Protein AF-A0AA36IIL8-F1 (afdb_monomer)

Organism: NCBI:txid2562239

Sequence (372 aa):
MAWPFIFVLTSVSAHQASLPVPPLGYEPLCDAYIVHETCRLLNGGVKHEDGDRWTSATGLTAILSASPENINTLWQELRLDEIESGDQIPCMDLCLKLVEYLQGHGTCPPGSDISCYNVGVETFCDLDLRPAAMKKLMQHDGDSQSVPLRHSHGSHDLLGSPPPSPPPFGSYDSPALKAEPSGISYELWEAVERTANLFRIYPAPPREEEEEEEENESEEIKLHQSSSDRMDRPAGMMARGDLLQAGSCPDFAALSEADEDGDCVCPEHTTCHDGPTVGCPTKSGRASKIMFDKDCETCTCETPQLEEPASKESSLECPSSAAIRRPDPDGDCFCGRKLCMQGEEQGCTSRLSKDFKHFPASCSDCRCVDAT

Foldseek 3Di:
DDDDPPPPPPPPPPPPPPQQAADPPFAAQLHVVLLLCLLCVLVVVDADPVGSFKHFLVSLCVVQLAASVLSVVLCVVLVVVVDPPPRIDGSSSVRVSLVVVCVVFFFWASHFQWAWEDDPPDIDGHHRRPPVSVVVVVPPPPPPPPPPPPPPPPDDPPPDDDPPDDPPDDDPPDPPPPPVPRGDHDDSVVSSQVSNVSSRIHTYGHDPPPPPPVPPPVVVPPPDPDDDDDDDDDDDDDDDDPPPPFDAAPPQFPDRTADPLQKTFGDPQWFKDQVPRTFEQDSVRDTDRTIYHRPRPRIDTGNPPPVVVVCPVPQLFAPPQFPHRHADPVQKTFQVQFFKDQAPDTFEDDPDDGDGTIDHSPRPRIGTDHDD

Nearest PDB structures (foldseek):
  5nfv-assembly1_A  TM=4.102E-01  e=6.843E+00  Francisella tularensis subsp. novicida U112

Solvent-accessible surface area (backbone atoms only — not comparable to full-atom values): 22695 Å² total; per-residue (Å²): 138,86,80,82,83,78,80,80,81,75,79,75,77,77,70,80,72,73,73,65,79,36,64,94,92,43,52,49,70,68,34,70,66,51,34,41,54,36,16,26,51,49,60,74,65,55,89,49,94,93,47,45,53,42,42,33,62,67,39,51,21,62,75,67,44,31,20,68,68,46,45,51,51,51,36,56,75,55,51,54,79,77,49,96,52,77,74,39,44,46,32,61,58,54,43,52,35,47,53,55,50,33,61,75,59,31,43,60,37,54,16,30,36,22,31,24,44,72,61,87,96,44,76,49,63,78,46,62,58,42,72,77,47,43,53,53,67,73,59,72,64,87,76,65,73,80,73,82,77,78,73,83,72,78,84,74,89,84,81,87,73,78,82,76,74,81,75,75,94,68,90,75,86,65,90,65,80,79,70,67,79,76,37,48,80,58,56,71,67,57,49,51,48,59,56,34,44,60,54,38,35,34,53,21,75,50,75,78,70,75,72,74,75,78,84,63,65,82,74,70,78,78,80,77,94,75,91,85,84,88,82,90,78,85,91,77,90,83,80,92,68,87,77,73,72,69,46,63,24,59,93,72,36,62,45,65,56,21,45,98,76,37,31,24,42,40,38,88,83,34,36,23,21,39,72,93,41,86,22,16,52,27,69,89,69,46,74,31,49,45,38,25,20,51,86,50,87,62,54,43,61,41,62,68,75,72,68,65,71,77,73,77,63,71,84,56,53,21,56,91,55,31,69,38,50,62,37,49,99,90,41,32,22,40,17,70,92,25,34,22,25,34,80,92,42,82,24,17,81,41,103,87,47,70,30,50,40,45,30,45,31,87,47,86,63,51,44,33,39,76,80,125

Structure (mmCIF, N/CA/C/O backbone):
data_AF-A0AA36IIL8-F1
#
_entry.id   AF-A0AA36IIL8-F1
#
loop_
_atom_site.group_PDB
_atom_site.id
_atom_site.type_symbol
_atom_site.label_atom_id
_atom_site.label_alt_id
_atom_site.label_comp_id
_atom_site.label_asym_id
_atom_site.label_entity_id
_atom_sit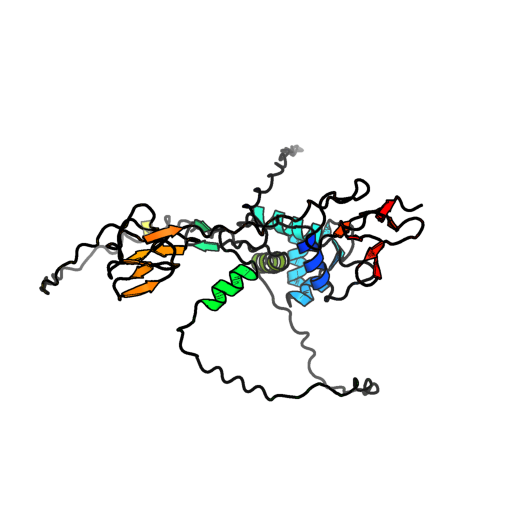e.label_seq_id
_atom_site.pdbx_PDB_ins_code
_atom_site.Cartn_x
_atom_site.Cartn_y
_atom_site.Cartn_z
_atom_site.occupancy
_atom_site.B_iso_or_equiv
_atom_site.auth_seq_id
_atom_site.auth_comp_id
_atom_site.auth_asym_id
_atom_site.auth_atom_id
_atom_site.pdbx_PDB_model_num
ATOM 1 N N . MET A 1 1 ? 29.907 -4.036 51.367 1.00 49.41 1 MET A N 1
ATOM 2 C CA . MET A 1 1 ? 29.010 -5.153 51.009 1.00 49.41 1 MET A CA 1
ATOM 3 C C . MET A 1 1 ? 28.484 -4.853 49.619 1.00 49.41 1 MET A C 1
ATOM 5 O O . MET A 1 1 ? 27.598 -4.023 49.487 1.00 49.41 1 MET A O 1
ATOM 9 N N . ALA A 1 2 ? 29.139 -5.395 48.595 1.00 40.72 2 ALA A N 1
ATOM 10 C CA . ALA A 1 2 ? 28.781 -5.180 47.197 1.00 40.72 2 ALA A CA 1
ATOM 11 C C . ALA A 1 2 ? 27.881 -6.337 46.757 1.00 40.72 2 ALA A C 1
ATOM 13 O O . ALA A 1 2 ? 28.269 -7.496 46.899 1.00 40.72 2 ALA A O 1
ATOM 14 N N . TRP A 1 3 ? 26.673 -6.019 46.302 1.00 41.94 3 TRP A N 1
ATOM 15 C CA . TRP A 1 3 ? 25.749 -6.991 45.727 1.00 41.94 3 TRP A CA 1
ATOM 16 C C . TRP A 1 3 ? 26.095 -7.161 44.243 1.00 41.94 3 TRP A C 1
ATOM 18 O O . TRP A 1 3 ? 26.180 -6.152 43.540 1.00 41.94 3 TRP A O 1
ATOM 28 N N . PRO A 1 4 ? 26.327 -8.387 43.748 1.00 59.03 4 PRO A N 1
ATOM 29 C CA . PRO A 1 4 ? 26.537 -8.603 42.329 1.00 59.03 4 PRO A CA 1
ATOM 30 C C . PRO A 1 4 ? 25.177 -8.529 41.629 1.00 59.03 4 PRO A C 1
ATOM 32 O O . PRO A 1 4 ? 24.311 -9.375 41.843 1.00 59.03 4 PRO A O 1
ATOM 35 N N . PHE A 1 5 ? 24.986 -7.511 40.793 1.00 49.25 5 PHE A N 1
ATOM 36 C CA . PHE A 1 5 ? 23.924 -7.520 39.793 1.00 49.25 5 PHE A CA 1
ATOM 37 C C . PHE A 1 5 ? 24.303 -8.547 38.723 1.00 49.25 5 PHE A C 1
ATOM 39 O O . PHE A 1 5 ? 25.181 -8.313 37.895 1.00 49.25 5 PHE A O 1
ATOM 46 N N . ILE A 1 6 ? 23.674 -9.718 38.785 1.00 52.69 6 ILE A N 1
ATOM 47 C CA . ILE A 1 6 ? 23.733 -10.726 37.730 1.00 52.69 6 ILE A CA 1
ATOM 48 C C . ILE A 1 6 ? 22.762 -10.262 36.642 1.00 52.69 6 ILE A C 1
ATOM 50 O O . ILE A 1 6 ? 21.551 -10.416 36.779 1.00 52.69 6 ILE A O 1
ATOM 54 N N . PHE A 1 7 ? 23.292 -9.662 35.576 1.00 43.59 7 PHE A N 1
ATOM 55 C CA . PHE A 1 7 ? 22.545 -9.467 34.336 1.00 43.59 7 PHE A CA 1
ATOM 56 C C . PHE A 1 7 ? 22.329 -10.841 33.696 1.00 43.59 7 PHE A C 1
ATOM 58 O O . PHE A 1 7 ? 23.256 -11.442 33.151 1.00 43.59 7 PHE A O 1
ATOM 65 N N . VAL A 1 8 ? 21.107 -11.361 33.794 1.00 44.56 8 VAL A N 1
ATOM 66 C CA . VAL A 1 8 ? 20.680 -12.525 33.018 1.00 44.56 8 VAL A CA 1
ATOM 67 C C . VAL A 1 8 ? 20.395 -12.026 31.605 1.00 44.56 8 VAL A C 1
ATOM 69 O O . VAL A 1 8 ? 19.330 -11.488 31.329 1.00 44.56 8 VAL A O 1
ATOM 72 N N . LEU A 1 9 ? 21.376 -12.165 30.713 1.00 40.88 9 LEU A N 1
ATOM 73 C CA . LEU A 1 9 ? 21.167 -12.021 29.274 1.00 40.88 9 LEU A CA 1
ATOM 74 C C . LEU A 1 9 ? 20.346 -13.223 28.797 1.00 40.88 9 LEU A C 1
ATOM 76 O O . LEU A 1 9 ? 20.894 -14.248 28.391 1.00 40.88 9 LEU A O 1
ATOM 80 N N . THR A 1 10 ? 19.022 -13.127 28.879 1.00 40.28 10 THR A N 1
ATOM 81 C CA . THR A 1 10 ? 18.140 -13.998 28.105 1.00 40.28 10 THR A CA 1
ATOM 82 C C . THR A 1 10 ? 18.342 -13.648 26.636 1.00 40.28 10 THR A C 1
ATOM 84 O O . THR A 1 10 ? 17.896 -12.601 26.172 1.00 40.28 10 THR A O 1
ATOM 87 N N . SER A 1 11 ? 19.067 -14.499 25.910 1.00 37.75 11 SER A N 1
ATOM 88 C CA . SER A 1 11 ? 19.103 -14.467 24.450 1.00 37.75 11 SER A CA 1
ATOM 89 C C . SER A 1 11 ? 17.674 -14.690 23.960 1.00 37.75 11 SER A C 1
ATOM 91 O O . SER A 1 11 ? 17.181 -15.817 23.949 1.00 37.75 11 SER A O 1
ATOM 93 N N . VAL A 1 12 ? 16.983 -13.601 23.621 1.00 39.94 12 VAL A N 1
ATOM 94 C CA . VAL A 1 12 ? 15.754 -13.668 22.836 1.00 39.94 12 VAL A CA 1
ATOM 95 C C . VAL A 1 12 ? 16.209 -14.141 21.464 1.00 39.94 12 VAL A C 1
ATOM 97 O O . VAL A 1 12 ? 16.840 -13.395 20.716 1.00 39.94 12 VAL A O 1
ATOM 100 N N . SER A 1 13 ? 15.999 -15.426 21.181 1.00 37.22 13 SER A N 1
ATOM 101 C CA . SER A 1 13 ? 16.102 -15.942 19.823 1.00 37.22 13 SER A CA 1
ATOM 102 C C . SER A 1 13 ? 15.106 -15.133 19.006 1.00 37.22 13 SER A C 1
ATOM 104 O O . SER A 1 13 ? 13.899 -15.306 19.174 1.00 37.22 13 SER A O 1
ATOM 106 N N . ALA A 1 14 ? 15.605 -14.208 18.186 1.00 43.50 14 ALA A N 1
ATOM 107 C CA . ALA A 1 14 ? 14.809 -13.559 17.164 1.00 43.50 14 ALA A CA 1
ATOM 108 C C . ALA A 1 14 ? 14.338 -14.673 16.231 1.00 43.50 14 ALA A C 1
ATOM 110 O O . ALA A 1 14 ? 15.058 -15.111 15.332 1.00 43.50 14 ALA A O 1
ATOM 111 N N . HIS A 1 15 ? 13.150 -15.208 16.508 1.00 36.25 15 HIS A N 1
ATOM 112 C CA . HIS A 1 15 ? 12.401 -15.931 15.509 1.00 36.25 15 HIS A CA 1
ATOM 113 C C . HIS A 1 15 ? 12.240 -14.935 14.367 1.00 36.25 15 HIS A C 1
ATOM 115 O O . HIS A 1 15 ? 11.484 -13.977 14.488 1.00 36.25 15 HIS A O 1
ATOM 121 N N . GLN A 1 16 ? 13.008 -15.122 13.289 1.00 43.03 16 GLN A N 1
ATOM 122 C CA . GLN A 1 16 ? 12.629 -14.602 11.985 1.00 43.03 16 GLN A CA 1
ATOM 123 C C . GLN A 1 16 ? 11.254 -15.201 11.716 1.00 43.03 16 GLN A C 1
ATOM 125 O O . GLN A 1 16 ? 11.144 -16.335 11.248 1.00 43.03 16 GLN A O 1
ATOM 130 N N . ALA A 1 17 ? 10.212 -14.485 12.135 1.00 47.78 17 ALA A N 1
ATOM 131 C CA . ALA A 1 17 ? 8.855 -14.768 11.747 1.00 47.78 17 ALA A CA 1
ATOM 132 C C . ALA A 1 17 ? 8.872 -14.649 10.227 1.00 47.78 17 ALA A C 1
ATOM 134 O O . ALA A 1 17 ? 9.045 -13.563 9.674 1.00 47.78 17 ALA A O 1
ATOM 135 N N . SER A 1 18 ? 8.838 -15.793 9.545 1.00 49.44 18 SER A N 1
ATOM 136 C CA . SER A 1 18 ? 8.653 -15.809 8.104 1.00 49.44 18 SER A CA 1
ATOM 137 C C . SER A 1 18 ? 7.349 -15.072 7.845 1.00 49.44 18 SER A C 1
ATOM 139 O O . SER A 1 18 ? 6.309 -15.511 8.345 1.00 49.44 18 SER A O 1
ATOM 141 N N . LEU A 1 19 ? 7.422 -13.949 7.129 1.00 59.34 19 LEU A N 1
ATOM 142 C CA . LEU A 1 19 ? 6.239 -13.188 6.749 1.00 59.34 19 LEU A CA 1
ATOM 143 C C . LEU A 1 19 ? 5.213 -14.150 6.129 1.00 59.34 19 LEU A C 1
ATOM 145 O O . LEU A 1 19 ? 5.619 -15.043 5.371 1.00 59.34 19 LEU A O 1
ATOM 149 N N . PRO A 1 20 ? 3.918 -14.023 6.472 1.00 62.22 20 PRO A N 1
ATOM 150 C CA . PRO A 1 20 ? 2.884 -14.828 5.843 1.00 62.22 20 PRO A CA 1
ATOM 151 C C . PRO A 1 20 ? 3.018 -14.686 4.326 1.00 62.22 20 PRO A C 1
ATOM 153 O O . PRO A 1 20 ? 3.192 -13.584 3.808 1.00 62.22 20 PRO A O 1
ATOM 156 N N . VAL A 1 21 ? 3.014 -15.816 3.616 1.00 61.31 21 VAL A N 1
ATOM 157 C CA . VAL A 1 21 ? 3.030 -15.796 2.152 1.00 61.31 21 VAL A CA 1
ATOM 158 C C . VAL A 1 21 ? 1.760 -15.064 1.713 1.00 61.31 21 VAL A C 1
ATOM 160 O O . VAL A 1 21 ? 0.678 -15.476 2.144 1.00 61.31 21 VAL A O 1
ATOM 163 N N . PRO A 1 22 ? 1.864 -13.996 0.903 1.00 66.12 22 PRO A N 1
ATOM 164 C CA . PRO A 1 22 ? 0.694 -13.239 0.493 1.00 66.12 22 PRO A CA 1
ATOM 165 C C . PRO A 1 22 ? -0.287 -14.157 -0.250 1.00 66.12 22 PRO A C 1
ATOM 167 O O . PRO A 1 22 ? 0.148 -15.069 -0.969 1.00 66.12 22 PRO A O 1
ATOM 170 N N . PRO A 1 23 ? -1.608 -13.950 -0.094 1.00 70.75 23 PRO A N 1
ATOM 171 C CA . PRO A 1 23 ? -2.590 -14.646 -0.912 1.00 70.75 23 PRO A CA 1
ATOM 172 C C . PRO A 1 23 ? -2.269 -14.446 -2.400 1.00 70.75 23 PRO A C 1
ATOM 174 O O . PRO A 1 23 ? -1.760 -13.401 -2.812 1.00 70.75 23 PRO A O 1
ATOM 177 N N . LEU A 1 24 ? -2.520 -15.480 -3.209 1.00 68.81 24 LEU A N 1
ATOM 178 C CA . LEU A 1 24 ? -2.203 -15.478 -4.640 1.00 68.81 24 LEU A CA 1
ATOM 179 C C . LEU A 1 24 ? -2.769 -14.218 -5.316 1.00 68.81 24 LEU A C 1
ATOM 181 O O . LEU A 1 24 ? -3.980 -14.017 -5.339 1.00 68.81 24 LEU A O 1
ATOM 185 N N . GLY A 1 25 ? -1.884 -13.395 -5.886 1.00 84.69 25 GLY A N 1
ATOM 186 C CA . GLY A 1 25 ? -2.253 -12.193 -6.643 1.00 84.69 25 GLY A CA 1
ATOM 187 C C . GLY A 1 25 ? -1.970 -10.850 -5.965 1.00 84.69 25 GLY A C 1
ATOM 188 O O . GLY A 1 25 ? -2.358 -9.833 -6.539 1.00 84.69 25 GLY A O 1
ATOM 189 N N . TYR A 1 26 ? -1.304 -10.837 -4.806 1.00 90.38 26 TYR A N 1
ATOM 190 C CA . TYR A 1 26 ? -0.815 -9.616 -4.157 1.00 90.38 26 TYR A CA 1
ATOM 191 C C . TYR A 1 26 ? 0.708 -9.614 -4.033 1.00 90.38 26 TYR A C 1
ATOM 193 O O . TYR A 1 26 ? 1.335 -10.655 -3.808 1.00 90.38 26 TYR A O 1
ATOM 201 N N . GLU A 1 27 ? 1.301 -8.434 -4.171 1.00 93.94 27 GLU A N 1
ATOM 202 C CA . GLU A 1 27 ? 2.718 -8.207 -3.935 1.00 93.94 27 GLU A CA 1
ATOM 203 C C . GLU A 1 27 ? 3.047 -8.368 -2.439 1.00 93.94 27 GLU A C 1
ATOM 205 O O . GLU A 1 27 ? 2.238 -8.008 -1.574 1.00 93.94 27 GLU A O 1
ATOM 210 N N . PRO A 1 28 ? 4.234 -8.897 -2.086 1.00 95.56 28 PRO A N 1
ATOM 211 C CA . PRO A 1 28 ? 4.653 -8.952 -0.691 1.00 95.56 28 PRO A CA 1
ATOM 212 C C . PRO A 1 28 ? 4.747 -7.542 -0.091 1.00 95.56 28 PRO A C 1
ATOM 214 O O . PRO A 1 28 ? 4.909 -6.545 -0.801 1.00 95.56 28 PRO A O 1
ATOM 217 N N . LEU A 1 29 ? 4.670 -7.450 1.238 1.00 96.56 29 LEU A N 1
ATOM 218 C CA . LEU A 1 29 ? 4.974 -6.200 1.934 1.00 96.56 29 LEU A CA 1
ATOM 219 C C . LEU A 1 29 ? 6.398 -5.751 1.594 1.00 96.56 29 LEU A C 1
ATOM 221 O O . LEU A 1 29 ? 7.318 -6.571 1.547 1.00 96.56 29 LEU A O 1
ATOM 225 N N . CYS A 1 30 ? 6.572 -4.447 1.381 1.00 96.88 30 CYS A N 1
ATOM 226 C CA . CYS A 1 30 ? 7.842 -3.863 0.947 1.00 96.88 30 CYS A CA 1
ATOM 227 C C . CYS A 1 30 ? 8.381 -4.453 -0.365 1.00 96.88 30 CYS A C 1
ATOM 229 O O . CYS A 1 30 ? 9.596 -4.570 -0.544 1.00 96.88 30 CYS A O 1
ATOM 231 N N . ASP A 1 31 ? 7.491 -4.808 -1.297 1.00 95.62 31 ASP A N 1
ATOM 232 C CA . ASP A 1 31 ? 7.891 -5.145 -2.659 1.00 95.62 31 ASP A CA 1
ATOM 233 C C . ASP A 1 31 ? 8.783 -4.043 -3.260 1.00 95.62 31 ASP A C 1
ATOM 235 O O . ASP A 1 31 ? 8.535 -2.843 -3.104 1.00 95.62 31 ASP A O 1
ATOM 239 N N . ALA A 1 32 ? 9.856 -4.454 -3.940 1.00 91.50 32 ALA A N 1
ATOM 240 C CA . ALA A 1 32 ? 10.887 -3.540 -4.416 1.00 91.50 32 ALA A CA 1
ATOM 241 C C . ALA A 1 32 ? 10.352 -2.502 -5.414 1.00 91.50 32 ALA A C 1
ATOM 243 O O . ALA A 1 32 ? 10.856 -1.377 -5.436 1.00 91.50 32 ALA A O 1
ATOM 244 N N . TYR A 1 33 ? 9.346 -2.861 -6.218 1.00 90.50 33 TYR A N 1
ATOM 245 C CA . TYR A 1 33 ? 8.714 -1.937 -7.153 1.00 90.50 33 TYR A CA 1
ATOM 246 C C . TYR A 1 33 ? 7.907 -0.875 -6.400 1.00 90.50 33 TYR A C 1
ATOM 248 O O . TYR A 1 33 ? 8.117 0.317 -6.626 1.00 90.50 33 TYR A O 1
ATOM 256 N N . ILE A 1 34 ? 7.062 -1.294 -5.449 1.00 95.50 34 ILE A N 1
ATOM 257 C CA . ILE A 1 34 ? 6.246 -0.381 -4.631 1.00 95.50 34 ILE A CA 1
ATOM 258 C C . ILE A 1 34 ? 7.149 0.571 -3.846 1.00 95.50 34 ILE A C 1
ATOM 260 O O . ILE A 1 34 ? 6.981 1.784 -3.921 1.00 95.50 34 ILE A O 1
ATOM 264 N N . VAL A 1 35 ? 8.170 0.045 -3.164 1.00 95.75 35 VAL A N 1
ATOM 265 C CA . VAL A 1 35 ? 9.134 0.860 -2.411 1.00 95.75 35 VAL A CA 1
ATOM 266 C C . VAL A 1 35 ? 9.833 1.872 -3.316 1.00 95.75 35 VAL A C 1
ATOM 268 O O . VAL A 1 35 ? 10.000 3.024 -2.920 1.00 95.75 35 VAL A O 1
ATOM 271 N N . HIS A 1 36 ? 10.245 1.475 -4.523 1.00 92.00 36 HIS A N 1
ATOM 272 C CA . HIS A 1 36 ? 10.894 2.387 -5.463 1.00 92.00 36 HIS A CA 1
ATOM 273 C C . HIS A 1 36 ? 9.949 3.502 -5.933 1.00 92.00 36 HIS A C 1
ATOM 275 O O . HIS A 1 36 ? 10.340 4.672 -5.950 1.00 92.00 36 HIS A O 1
ATOM 281 N N . GLU A 1 37 ? 8.703 3.161 -6.267 1.00 92.38 37 GLU A N 1
ATOM 282 C CA . GLU A 1 37 ? 7.679 4.129 -6.656 1.00 92.38 37 GLU A CA 1
ATOM 283 C C . GLU A 1 37 ? 7.381 5.121 -5.525 1.00 92.38 37 GLU A C 1
ATOM 285 O O . GLU A 1 37 ? 7.436 6.336 -5.742 1.00 92.38 37 GLU A O 1
ATOM 290 N N . THR A 1 38 ? 7.151 4.620 -4.309 1.00 95.06 38 THR A N 1
ATOM 291 C CA . THR A 1 38 ? 6.945 5.440 -3.111 1.00 95.06 38 THR A CA 1
ATOM 292 C C . THR A 1 38 ? 8.139 6.350 -2.865 1.00 95.06 38 THR A C 1
ATOM 294 O O . THR A 1 38 ? 7.971 7.540 -2.617 1.00 95.06 38 THR A O 1
ATOM 297 N N . CYS A 1 39 ? 9.361 5.839 -2.997 1.00 94.69 39 CYS A N 1
ATOM 298 C CA . CYS A 1 39 ? 10.563 6.637 -2.791 1.00 94.69 39 CYS A CA 1
ATOM 299 C C . CYS A 1 39 ? 10.687 7.780 -3.806 1.00 94.69 39 CYS A C 1
ATOM 301 O O . CYS A 1 39 ? 11.044 8.903 -3.452 1.00 94.69 39 CYS A O 1
ATOM 303 N N . ARG A 1 40 ? 10.322 7.538 -5.069 1.00 91.31 40 ARG A N 1
ATOM 304 C CA . ARG A 1 40 ? 10.246 8.596 -6.083 1.00 91.31 40 ARG A CA 1
ATOM 305 C C . ARG A 1 40 ? 9.223 9.668 -5.700 1.00 91.31 40 ARG A C 1
ATOM 307 O O . ARG A 1 40 ? 9.503 10.853 -5.865 1.00 91.31 40 ARG A O 1
ATOM 314 N N . LEU A 1 41 ? 8.063 9.277 -5.165 1.00 91.25 41 LEU A N 1
ATOM 315 C CA . LEU A 1 41 ? 7.056 10.222 -4.664 1.00 91.25 41 LEU A CA 1
ATOM 316 C C . LEU A 1 41 ? 7.584 11.029 -3.470 1.00 91.25 41 LEU A C 1
ATOM 318 O O . LEU A 1 41 ? 7.448 12.252 -3.465 1.00 91.25 41 LEU A O 1
ATOM 322 N N . LEU A 1 42 ? 8.259 10.365 -2.523 1.00 92.38 42 LEU A N 1
ATOM 323 C CA . LEU A 1 42 ? 8.875 10.993 -1.349 1.00 92.38 42 LEU A CA 1
ATOM 324 C C . LEU A 1 42 ? 9.887 12.089 -1.711 1.00 92.38 42 LEU A C 1
ATOM 326 O O . LEU A 1 42 ? 10.001 13.087 -1.003 1.00 92.38 42 LEU A O 1
ATOM 330 N N . ASN A 1 43 ? 10.557 11.945 -2.855 1.00 90.25 43 ASN A N 1
ATOM 331 C CA . ASN A 1 43 ? 11.549 12.893 -3.363 1.00 90.25 43 ASN A CA 1
ATOM 332 C C . ASN A 1 43 ? 10.986 13.912 -4.374 1.00 90.25 43 ASN A C 1
ATOM 334 O O . ASN A 1 43 ? 11.736 14.509 -5.153 1.00 90.25 43 ASN A O 1
ATOM 338 N N . GLY A 1 44 ? 9.667 14.128 -4.374 1.00 86.19 44 GLY A N 1
ATOM 339 C CA . GLY A 1 44 ? 9.008 15.148 -5.196 1.00 86.19 44 GLY A CA 1
ATOM 340 C C . GLY A 1 44 ? 8.697 14.716 -6.631 1.00 86.19 44 GLY A C 1
ATOM 341 O O . GLY A 1 44 ? 8.430 15.564 -7.480 1.00 86.19 44 GLY A O 1
ATOM 342 N N . GLY A 1 45 ? 8.735 13.414 -6.927 1.00 82.19 45 GLY A N 1
ATOM 343 C CA . GLY A 1 45 ? 8.309 12.843 -8.209 1.00 82.19 45 GLY A CA 1
ATOM 344 C C . GLY A 1 45 ? 9.268 13.069 -9.383 1.00 82.19 45 GLY A C 1
ATOM 345 O O . GLY A 1 45 ? 9.017 12.563 -10.478 1.00 82.19 45 GLY A O 1
ATOM 346 N N . VAL A 1 46 ? 10.364 13.804 -9.180 1.00 75.94 46 VAL A N 1
ATOM 347 C CA . VAL A 1 46 ? 11.412 14.020 -10.183 1.00 75.94 46 VAL A CA 1
ATOM 348 C C . VAL A 1 46 ? 12.520 13.007 -9.945 1.00 75.94 46 VAL A C 1
ATOM 350 O O . VAL A 1 46 ? 12.985 12.862 -8.823 1.00 75.94 46 VAL A O 1
ATOM 353 N N . LYS A 1 47 ? 12.947 12.322 -11.007 1.00 73.88 47 LYS A N 1
ATOM 354 C CA . LYS A 1 47 ? 14.056 11.371 -10.941 1.00 73.88 47 LYS A CA 1
ATOM 355 C C . LYS A 1 47 ? 15.359 12.117 -10.657 1.00 73.88 47 LYS A C 1
ATOM 357 O O . LYS A 1 47 ? 15.794 12.904 -11.500 1.00 73.88 47 LYS A O 1
ATOM 362 N N . HIS A 1 48 ? 15.984 11.858 -9.512 1.00 74.06 48 HIS A N 1
ATOM 363 C CA . HIS A 1 48 ? 17.272 12.463 -9.154 1.00 74.06 48 HIS A CA 1
ATOM 364 C C . HIS A 1 48 ? 18.449 11.613 -9.650 1.00 74.06 48 HIS A C 1
ATOM 366 O O . HIS A 1 48 ? 18.387 10.381 -9.633 1.00 74.06 48 HIS A O 1
ATOM 372 N N . GLU A 1 49 ? 19.542 12.257 -10.079 1.00 70.69 49 GLU A N 1
ATOM 373 C CA . GLU A 1 49 ? 20.765 11.558 -10.522 1.00 70.69 49 GLU A CA 1
ATOM 374 C C . GLU A 1 49 ? 21.410 10.749 -9.384 1.00 70.69 49 GLU A C 1
ATOM 376 O O . GLU A 1 49 ? 21.886 9.635 -9.612 1.00 70.69 49 GLU A O 1
ATOM 381 N N . ASP A 1 50 ? 21.329 11.259 -8.151 1.00 64.50 50 ASP A N 1
ATOM 382 C CA . ASP A 1 50 ? 21.847 10.604 -6.941 1.00 64.50 50 ASP A CA 1
ATOM 383 C C . ASP A 1 50 ? 20.925 9.476 -6.422 1.00 64.50 50 ASP A C 1
ATOM 385 O O . ASP A 1 50 ? 21.310 8.665 -5.571 1.00 64.50 50 ASP A O 1
ATOM 389 N N . GLY A 1 51 ? 19.742 9.342 -7.031 1.00 63.66 51 GLY A N 1
ATOM 390 C CA . GLY A 1 51 ? 18.861 8.185 -6.940 1.00 63.66 51 GLY A CA 1
ATOM 391 C C . GLY A 1 51 ? 17.672 8.341 -5.994 1.00 63.66 51 GLY A C 1
ATOM 392 O O . GLY A 1 51 ? 17.816 8.677 -4.823 1.00 63.66 51 GLY A O 1
ATOM 393 N N . ASP A 1 52 ? 16.501 7.934 -6.484 1.00 82.31 52 ASP A N 1
ATOM 394 C CA . ASP A 1 52 ? 15.226 7.850 -5.753 1.00 82.31 52 ASP A CA 1
ATOM 395 C C . ASP A 1 52 ? 15.183 6.613 -4.833 1.00 82.31 52 ASP A C 1
ATOM 397 O O . ASP A 1 52 ? 14.261 5.799 -4.881 1.00 82.31 52 ASP A O 1
ATOM 401 N N . ARG A 1 53 ? 16.260 6.380 -4.077 1.00 88.81 53 ARG A N 1
ATOM 402 C CA . ARG A 1 53 ? 16.414 5.211 -3.190 1.00 88.81 53 ARG A CA 1
ATOM 403 C C . ARG A 1 53 ? 16.410 5.573 -1.715 1.00 88.81 53 ARG A C 1
ATOM 405 O O . ARG A 1 53 ? 16.347 4.670 -0.885 1.00 88.81 53 ARG A O 1
ATOM 412 N N . TRP A 1 54 ? 16.461 6.862 -1.409 1.00 93.12 54 TRP A N 1
ATOM 413 C CA . TRP A 1 54 ? 16.568 7.397 -0.061 1.00 93.12 54 TRP A CA 1
ATOM 414 C C . TRP A 1 54 ? 15.423 8.364 0.199 1.00 93.12 54 TRP A C 1
ATOM 416 O O . TRP A 1 54 ? 14.904 8.966 -0.732 1.00 93.12 54 TRP A O 1
ATOM 426 N N . THR A 1 55 ? 15.051 8.542 1.453 1.00 94.44 55 THR A N 1
ATOM 427 C CA . THR A 1 55 ? 14.152 9.607 1.897 1.00 94.44 55 THR A CA 1
ATOM 428 C C . THR A 1 55 ? 14.744 10.278 3.127 1.00 94.44 55 THR A C 1
ATOM 430 O O . THR A 1 55 ? 15.695 9.767 3.715 1.00 94.44 55 THR A O 1
ATOM 433 N N . SER A 1 56 ? 14.208 11.429 3.511 1.00 93.81 56 SER A N 1
ATOM 434 C CA . SER A 1 56 ? 14.612 12.154 4.712 1.00 93.81 56 SER A CA 1
ATOM 435 C C . SER A 1 56 ? 13.411 12.457 5.595 1.00 93.81 56 SER A C 1
ATOM 437 O O . SER A 1 56 ? 12.267 12.501 5.128 1.00 93.81 56 SER A O 1
ATOM 439 N N . ALA A 1 57 ? 13.679 12.747 6.869 1.00 93.62 57 ALA A N 1
ATOM 440 C CA . ALA A 1 57 ? 12.658 13.236 7.792 1.00 93.62 57 ALA A CA 1
ATOM 441 C C . ALA A 1 57 ? 11.947 14.482 7.227 1.00 93.62 57 ALA A C 1
ATOM 443 O O . ALA A 1 57 ? 10.726 14.604 7.312 1.00 93.62 57 ALA A O 1
ATOM 444 N N . THR A 1 58 ? 12.681 15.380 6.559 1.00 91.94 58 THR A N 1
ATOM 445 C CA . THR A 1 58 ? 12.105 16.559 5.892 1.00 91.94 58 THR A CA 1
ATOM 446 C C . THR A 1 58 ? 11.152 16.183 4.754 1.00 91.94 58 THR A C 1
ATOM 448 O O . THR A 1 58 ? 10.087 16.787 4.640 1.00 91.94 58 THR A O 1
ATOM 451 N N . GLY A 1 59 ? 11.498 15.181 3.937 1.00 92.19 59 GLY A N 1
ATOM 452 C CA . GLY A 1 59 ? 10.632 14.691 2.859 1.00 92.19 59 GLY A CA 1
ATOM 453 C C . GLY A 1 59 ? 9.296 14.159 3.382 1.00 92.19 59 GLY A C 1
ATOM 454 O O . GLY A 1 59 ? 8.235 14.527 2.877 1.00 92.19 59 GLY A O 1
ATOM 455 N N . LEU A 1 60 ? 9.330 13.373 4.462 1.00 94.56 60 LEU A N 1
ATOM 456 C CA . LEU A 1 60 ? 8.110 12.880 5.108 1.00 94.56 60 LEU A CA 1
ATOM 457 C C . LEU A 1 60 ? 7.320 13.971 5.818 1.00 94.56 60 LEU A C 1
ATOM 459 O O . LEU A 1 60 ? 6.098 13.993 5.705 1.00 94.56 60 LEU A O 1
ATOM 463 N N . THR A 1 61 ? 8.002 14.908 6.481 1.00 94.25 61 THR A N 1
ATOM 464 C CA . THR A 1 61 ? 7.360 16.085 7.090 1.00 94.25 61 THR A CA 1
ATOM 465 C C . THR A 1 61 ? 6.527 16.823 6.043 1.00 94.25 61 THR A C 1
ATOM 467 O O . THR A 1 61 ? 5.362 17.133 6.283 1.00 94.25 61 THR A O 1
ATOM 470 N N . ALA A 1 62 ? 7.096 17.049 4.854 1.00 93.38 62 ALA A N 1
ATOM 471 C CA . ALA A 1 62 ? 6.418 17.738 3.764 1.00 93.38 62 ALA A CA 1
ATOM 472 C C . ALA A 1 62 ? 5.204 16.956 3.237 1.00 93.38 62 ALA A C 1
ATOM 474 O O . ALA A 1 62 ? 4.128 17.532 3.084 1.00 93.38 62 ALA A O 1
ATOM 475 N N . ILE A 1 63 ? 5.345 15.650 2.990 1.00 94.44 63 ILE A N 1
ATOM 476 C CA . ILE A 1 63 ? 4.264 14.825 2.424 1.00 94.44 63 ILE A CA 1
ATOM 477 C C . ILE A 1 63 ? 3.120 14.598 3.403 1.00 94.44 63 ILE A C 1
ATOM 479 O O . ILE A 1 63 ? 1.957 14.662 3.011 1.00 94.44 63 ILE A O 1
ATOM 483 N N . LEU A 1 64 ? 3.433 14.385 4.678 1.00 95.81 64 LEU A N 1
ATOM 484 C CA . LEU A 1 64 ? 2.425 14.203 5.716 1.00 95.81 64 LEU A CA 1
ATOM 485 C C . LEU A 1 64 ? 1.888 15.538 6.244 1.00 95.81 64 LEU A C 1
ATOM 487 O O . LEU A 1 64 ? 0.948 15.541 7.035 1.00 95.81 64 LEU A O 1
ATOM 491 N N . SER A 1 65 ? 2.468 16.673 5.831 1.00 95.75 65 SER A N 1
ATOM 492 C CA . SER A 1 65 ? 2.221 17.988 6.442 1.00 95.75 65 SER A CA 1
ATOM 493 C C . SER A 1 65 ? 2.357 17.951 7.972 1.00 95.75 65 SER A C 1
ATOM 495 O O . SER A 1 65 ? 1.639 18.652 8.684 1.00 95.75 65 SER A O 1
ATOM 497 N N . ALA A 1 66 ? 3.244 17.088 8.473 1.00 95.81 66 ALA A N 1
ATOM 498 C CA . ALA A 1 66 ? 3.438 16.828 9.892 1.00 95.81 66 ALA A CA 1
ATOM 499 C C . ALA A 1 66 ? 4.301 17.916 10.541 1.00 95.81 66 ALA A C 1
ATOM 501 O O . ALA A 1 66 ? 5.041 18.627 9.858 1.00 95.81 66 ALA A O 1
ATOM 502 N N . SER A 1 67 ? 4.242 18.048 11.865 1.00 95.88 67 SER A N 1
ATOM 503 C CA . SER A 1 67 ? 5.253 18.826 12.583 1.00 95.88 67 SER A CA 1
ATOM 504 C C . SER A 1 67 ? 6.610 18.095 12.578 1.00 95.88 67 SER A C 1
ATOM 506 O O . SER A 1 67 ? 6.644 16.860 12.635 1.00 95.88 67 SER A O 1
ATOM 508 N N . PRO A 1 68 ? 7.747 18.817 12.532 1.00 95.12 68 PRO A N 1
ATOM 509 C CA . PRO A 1 68 ? 9.069 18.197 12.636 1.00 95.12 68 PRO A CA 1
ATOM 510 C C . PRO A 1 68 ? 9.239 17.367 13.913 1.00 95.12 68 PRO A C 1
ATOM 512 O O . PRO A 1 68 ? 9.901 16.333 13.898 1.00 95.12 68 PRO A O 1
ATOM 515 N N . GLU A 1 69 ? 8.621 17.794 15.017 1.00 95.31 69 GLU A N 1
ATOM 516 C CA . GLU A 1 69 ? 8.636 17.066 16.285 1.00 95.31 69 GLU A CA 1
ATOM 517 C C . GLU A 1 69 ? 7.977 15.691 16.144 1.00 95.31 69 GLU A C 1
ATOM 519 O O . GLU A 1 69 ? 8.542 14.702 16.604 1.00 95.31 69 GLU A O 1
ATOM 524 N N . ASN A 1 70 ? 6.832 15.613 15.460 1.00 95.88 70 ASN A N 1
ATOM 525 C CA . ASN A 1 70 ? 6.120 14.356 15.262 1.00 95.88 70 ASN A CA 1
ATOM 526 C C . ASN A 1 70 ? 6.911 13.371 14.384 1.00 95.88 70 ASN A C 1
ATOM 528 O O . ASN A 1 70 ? 7.018 12.196 14.732 1.00 95.88 70 ASN A O 1
ATOM 532 N N . ILE A 1 71 ? 7.544 13.849 13.306 1.00 96.12 71 ILE A N 1
ATOM 533 C CA . ILE A 1 71 ? 8.407 12.997 12.470 1.00 96.12 71 ILE A CA 1
ATOM 534 C C . ILE A 1 71 ? 9.666 12.559 13.219 1.00 96.12 71 ILE A C 1
ATOM 536 O O . ILE A 1 71 ? 10.092 11.419 13.059 1.00 96.12 71 ILE A O 1
ATOM 540 N N . ASN A 1 72 ? 10.241 13.407 14.075 1.00 94.88 72 ASN A N 1
ATOM 541 C CA . ASN A 1 72 ? 11.375 13.010 14.911 1.00 94.88 72 ASN A CA 1
ATOM 542 C C . ASN A 1 72 ? 10.991 11.911 15.913 1.00 94.88 72 ASN A C 1
ATOM 544 O O . ASN A 1 72 ? 11.766 10.975 16.098 1.00 94.88 72 ASN A O 1
ATOM 548 N N . THR A 1 73 ? 9.804 11.986 16.527 1.00 96.38 73 THR A N 1
ATOM 549 C CA . THR A 1 73 ? 9.291 10.908 17.388 1.00 96.38 73 THR A CA 1
ATOM 550 C C . THR A 1 73 ? 9.109 9.612 16.600 1.00 96.38 73 THR A C 1
ATOM 552 O O . THR A 1 73 ? 9.570 8.567 17.050 1.00 96.38 73 THR A O 1
ATOM 555 N N . LEU A 1 74 ? 8.526 9.678 15.398 1.00 96.56 74 LEU A N 1
ATOM 556 C CA . LEU A 1 74 ? 8.421 8.525 14.499 1.00 96.56 74 LEU A CA 1
ATOM 557 C C . LEU A 1 74 ? 9.803 7.929 14.168 1.00 96.56 74 LEU A C 1
ATOM 559 O O . LEU A 1 74 ? 9.980 6.716 14.224 1.00 96.56 74 LEU A O 1
ATOM 563 N N . TRP A 1 75 ? 10.792 8.773 13.857 1.00 95.38 75 TRP A N 1
ATOM 564 C CA . TRP A 1 75 ? 12.167 8.357 13.541 1.00 95.38 75 TRP A CA 1
ATOM 565 C C . TRP A 1 75 ? 12.816 7.573 14.678 1.00 95.38 75 TRP A C 1
ATOM 567 O O . TRP A 1 75 ? 13.440 6.540 14.438 1.00 95.38 75 TRP A O 1
ATOM 577 N N . GLN A 1 76 ? 12.661 8.077 15.904 1.00 95.88 76 GLN A N 1
ATOM 578 C CA . GLN A 1 76 ? 13.200 7.460 17.113 1.00 95.88 76 GLN A CA 1
ATOM 579 C C . GLN A 1 76 ? 12.513 6.129 17.413 1.00 95.88 76 GLN A C 1
ATOM 581 O O . GLN A 1 76 ? 13.188 5.147 17.709 1.00 95.88 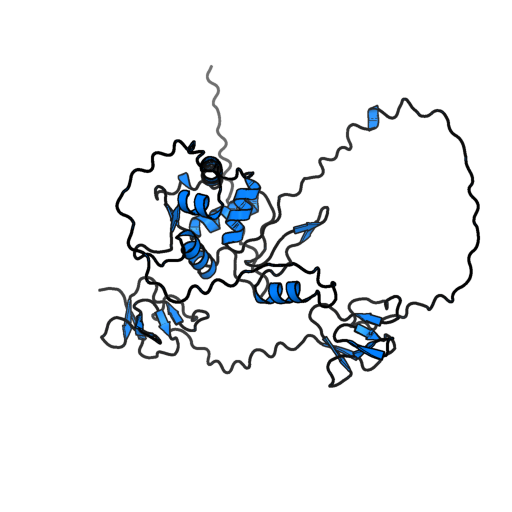76 GLN A O 1
ATOM 586 N N . GLU A 1 77 ? 11.186 6.074 17.291 1.00 97.00 77 GLU A N 1
ATOM 587 C CA . GLU A 1 77 ? 10.436 4.849 17.570 1.00 97.00 77 GLU A CA 1
ATOM 588 C C . GLU A 1 77 ? 10.801 3.725 16.592 1.00 97.00 77 GLU A C 1
ATOM 590 O O . GLU A 1 77 ? 11.025 2.579 16.984 1.00 97.00 77 GLU A O 1
ATOM 595 N N . LEU A 1 78 ? 10.944 4.069 15.311 1.00 96.81 78 LEU A N 1
ATOM 596 C CA . LEU A 1 78 ? 11.376 3.141 14.268 1.00 96.81 78 LEU A CA 1
ATOM 597 C C . LEU A 1 78 ? 12.887 2.839 14.316 1.00 96.81 78 LEU A C 1
ATOM 599 O O . LEU A 1 78 ? 13.362 2.019 13.528 1.00 96.81 78 LEU A O 1
ATOM 603 N N . ARG A 1 79 ? 13.644 3.467 15.229 1.00 96.38 79 ARG A N 1
ATOM 604 C CA . ARG A 1 79 ? 15.108 3.344 15.378 1.00 96.38 79 ARG A CA 1
ATOM 605 C C . ARG A 1 79 ? 15.871 3.623 14.088 1.00 96.38 79 ARG A C 1
ATOM 607 O O . ARG A 1 79 ? 16.800 2.904 13.713 1.00 96.38 79 ARG A O 1
ATOM 614 N N . LEU A 1 80 ? 15.439 4.651 13.366 1.00 93.88 80 LEU A N 1
ATOM 615 C CA . LEU A 1 80 ? 16.064 5.053 12.106 1.00 93.88 80 LEU A CA 1
ATOM 616 C C . LEU A 1 80 ? 17.332 5.883 12.332 1.00 93.88 80 LEU A C 1
ATOM 618 O O . LEU A 1 80 ? 18.149 6.012 11.426 1.00 93.88 80 LEU A O 1
ATOM 622 N N . ASP A 1 81 ? 17.511 6.417 13.538 1.00 89.31 81 ASP A N 1
ATOM 623 C CA . ASP A 1 81 ? 18.702 7.139 13.988 1.00 89.31 81 ASP A CA 1
ATOM 624 C C . ASP A 1 81 ? 19.933 6.234 14.161 1.00 89.31 81 ASP A C 1
ATOM 626 O O . ASP A 1 81 ? 21.065 6.710 14.084 1.00 89.31 81 ASP A O 1
ATOM 630 N N . GLU A 1 82 ? 19.730 4.926 14.341 1.00 90.25 82 GLU A N 1
ATOM 631 C CA . GLU A 1 82 ? 20.813 3.937 14.419 1.00 90.25 82 GLU A CA 1
ATOM 632 C C . GLU A 1 82 ? 21.433 3.619 13.045 1.00 90.25 82 GLU A C 1
ATOM 634 O O . GLU A 1 82 ? 22.511 3.024 12.964 1.00 90.25 82 GLU A O 1
ATOM 639 N N . ILE A 1 83 ? 20.769 4.003 11.950 1.00 86.62 83 ILE A N 1
ATOM 640 C CA . ILE A 1 83 ? 21.240 3.739 10.591 1.00 86.62 83 ILE A CA 1
ATOM 641 C C . ILE A 1 83 ? 22.267 4.815 10.226 1.00 86.62 83 ILE A C 1
ATOM 643 O O . ILE A 1 83 ? 21.940 5.994 10.114 1.00 86.62 83 ILE A O 1
ATOM 647 N N . GLU A 1 84 ? 23.527 4.415 10.027 1.00 79.62 84 GLU A N 1
ATOM 648 C CA . GLU A 1 84 ? 24.647 5.304 9.677 1.00 79.62 84 GLU A CA 1
ATOM 649 C C . GLU A 1 84 ? 24.487 5.906 8.264 1.00 79.62 84 GLU A C 1
ATOM 651 O O . GLU A 1 84 ? 25.176 5.534 7.315 1.00 79.62 84 GLU A O 1
ATOM 656 N N . SER A 1 85 ? 23.533 6.815 8.075 1.00 75.88 85 SER A N 1
ATOM 657 C CA . SER A 1 85 ? 23.254 7.456 6.780 1.00 75.88 85 SER A CA 1
ATOM 658 C C . SER A 1 85 ? 22.920 8.952 6.893 1.00 75.88 85 SER A C 1
ATOM 660 O O . SER A 1 85 ? 22.599 9.600 5.898 1.00 75.88 85 SER A O 1
ATOM 662 N N . GLY A 1 86 ? 23.096 9.544 8.081 1.00 84.19 86 GLY A N 1
ATOM 663 C CA . GLY A 1 86 ? 22.799 10.958 8.325 1.00 84.19 86 GLY A CA 1
ATOM 664 C C . GLY A 1 86 ? 21.292 11.224 8.320 1.00 84.19 86 GLY A C 1
ATOM 665 O O . GLY A 1 86 ? 20.525 10.415 8.827 1.00 84.19 86 GLY A O 1
ATOM 666 N N . ASP A 1 87 ? 20.861 12.340 7.723 1.00 86.38 87 ASP A N 1
ATOM 667 C CA . ASP A 1 87 ? 19.437 12.722 7.641 1.00 86.38 87 ASP A CA 1
ATOM 668 C C . ASP A 1 87 ? 18.656 11.944 6.561 1.00 86.38 87 ASP A C 1
ATOM 670 O O . ASP A 1 87 ? 17.483 12.232 6.301 1.00 86.38 87 ASP A O 1
ATOM 674 N N . GLN A 1 88 ? 19.312 10.997 5.887 1.00 91.81 88 GLN A N 1
ATOM 675 C CA . GLN A 1 88 ? 18.749 10.197 4.806 1.00 91.81 88 GLN A CA 1
ATOM 676 C C . GLN A 1 88 ? 18.721 8.718 5.188 1.00 91.81 88 GLN A C 1
ATOM 678 O O . GLN A 1 88 ? 19.663 8.203 5.778 1.00 91.81 88 GLN A O 1
ATOM 683 N N . ILE A 1 89 ? 17.662 8.019 4.795 1.00 94.88 89 ILE A N 1
ATOM 684 C CA . ILE A 1 89 ? 17.492 6.579 4.999 1.00 94.88 89 ILE A CA 1
ATOM 685 C C . ILE A 1 89 ? 17.073 5.910 3.687 1.00 94.88 89 ILE A C 1
ATOM 687 O O . ILE A 1 89 ? 16.257 6.487 2.962 1.00 94.88 89 ILE A O 1
ATOM 691 N N . PRO A 1 90 ? 17.568 4.703 3.352 1.00 94.69 90 PRO A N 1
ATOM 692 C CA . PRO A 1 90 ? 17.012 3.928 2.252 1.00 94.69 90 PRO A CA 1
ATOM 693 C C . PRO A 1 90 ? 15.508 3.707 2.435 1.00 94.69 90 PRO A C 1
ATOM 695 O O . PRO A 1 90 ? 15.061 3.248 3.483 1.00 94.69 90 PRO A O 1
ATOM 698 N N . CYS A 1 91 ? 14.707 3.960 1.402 1.00 96.25 91 CYS A N 1
ATOM 699 C CA . CYS A 1 91 ? 13.254 3.767 1.484 1.00 96.25 91 CYS A CA 1
ATOM 700 C C . CYS A 1 91 ? 12.862 2.309 1.782 1.00 96.25 91 CYS A C 1
ATOM 702 O O . CYS A 1 91 ? 11.832 2.065 2.405 1.00 96.25 91 CYS A O 1
ATOM 704 N N . MET A 1 92 ? 13.695 1.347 1.369 1.00 95.56 92 MET A N 1
ATOM 705 C CA . MET A 1 92 ? 13.517 -0.061 1.729 1.00 95.56 92 MET A CA 1
ATOM 706 C C . MET A 1 92 ? 13.663 -0.277 3.237 1.00 95.56 92 MET A C 1
ATOM 708 O O . MET A 1 92 ? 12.824 -0.943 3.832 1.00 95.56 92 MET A O 1
ATOM 712 N N . ASP A 1 93 ? 14.672 0.329 3.864 1.00 95.56 93 ASP A N 1
ATOM 713 C CA . ASP A 1 93 ? 14.888 0.200 5.306 1.00 95.56 93 ASP A CA 1
ATOM 714 C C . ASP A 1 93 ? 13.756 0.876 6.088 1.00 95.56 93 ASP A C 1
ATOM 716 O O . ASP A 1 93 ? 13.255 0.295 7.048 1.00 95.56 93 ASP A O 1
ATOM 720 N N . LEU A 1 94 ? 13.277 2.040 5.626 1.00 97.25 94 LEU A N 1
ATOM 721 C CA . LEU A 1 94 ? 12.081 2.679 6.185 1.00 97.25 94 LEU A CA 1
ATOM 722 C C . LEU A 1 94 ? 10.859 1.746 6.119 1.00 97.25 94 LEU A C 1
ATOM 724 O O . LEU A 1 94 ? 10.178 1.565 7.126 1.00 97.25 94 LEU A O 1
ATOM 728 N N . CYS A 1 95 ? 10.592 1.132 4.962 1.00 98.44 95 CYS A N 1
ATOM 729 C CA . CYS A 1 95 ? 9.464 0.212 4.804 1.00 98.44 95 CYS A CA 1
ATOM 730 C C . CYS A 1 95 ? 9.580 -1.000 5.739 1.00 98.44 95 CYS A C 1
ATOM 732 O O . CYS A 1 95 ? 8.632 -1.330 6.450 1.00 98.44 95 CYS A O 1
ATOM 734 N N . LEU A 1 96 ? 10.753 -1.638 5.785 1.00 96.88 96 LEU A N 1
ATOM 735 C CA . LEU A 1 96 ? 10.982 -2.805 6.638 1.00 96.88 96 LEU A CA 1
ATOM 736 C C . LEU A 1 96 ? 10.818 -2.467 8.123 1.00 96.88 96 LEU A C 1
ATOM 738 O O . LEU A 1 96 ? 10.226 -3.254 8.859 1.00 96.88 96 LEU A O 1
ATOM 742 N N . LYS A 1 97 ? 11.282 -1.288 8.556 1.00 97.62 97 LYS A N 1
ATOM 743 C CA . LYS A 1 97 ? 11.117 -0.820 9.937 1.00 97.62 97 LYS A CA 1
ATOM 744 C C . LYS A 1 97 ? 9.670 -0.507 10.293 1.00 97.62 97 LYS A C 1
ATOM 746 O O . LYS A 1 97 ? 9.244 -0.832 11.398 1.00 97.62 97 LYS A O 1
ATOM 751 N N . LEU A 1 98 ? 8.894 0.035 9.355 1.00 98.00 98 LEU A N 1
ATOM 752 C CA . LEU A 1 98 ? 7.448 0.188 9.530 1.00 98.00 98 LEU A CA 1
ATOM 753 C C . LEU A 1 98 ? 6.764 -1.171 9.698 1.00 98.00 98 LEU A C 1
ATOM 755 O O . LEU A 1 98 ? 5.995 -1.341 10.636 1.00 98.00 98 LEU A O 1
ATOM 759 N N . VAL A 1 99 ? 7.063 -2.152 8.840 1.00 97.94 99 VAL A N 1
ATOM 760 C CA . VAL A 1 99 ? 6.486 -3.504 8.952 1.00 97.94 99 VAL A CA 1
ATOM 761 C C . VAL A 1 99 ? 6.855 -4.158 10.284 1.00 97.94 99 VAL A C 1
ATOM 763 O O . VAL A 1 99 ? 5.981 -4.718 10.941 1.00 97.94 99 VAL A O 1
ATOM 766 N N . GLU A 1 100 ? 8.118 -4.052 10.707 1.00 96.50 100 GLU A N 1
ATOM 767 C CA . GLU A 1 100 ? 8.585 -4.550 12.008 1.00 96.50 100 GLU A CA 1
ATOM 768 C C . GLU A 1 100 ? 7.792 -3.917 13.163 1.00 96.50 100 GLU A C 1
ATOM 770 O O . GLU A 1 100 ? 7.291 -4.631 14.034 1.00 96.50 100 GLU A O 1
ATOM 775 N N . TYR A 1 101 ? 7.613 -2.592 13.144 1.00 97.19 101 TYR A N 1
ATOM 776 C CA . TYR A 1 101 ? 6.832 -1.885 14.157 1.00 97.19 101 TYR A CA 1
ATOM 777 C C . TYR A 1 101 ? 5.364 -2.326 14.167 1.00 97.19 101 TYR A C 1
ATOM 779 O O . TYR A 1 101 ? 4.825 -2.648 15.228 1.00 97.19 101 TYR A O 1
ATOM 787 N N . LEU A 1 102 ? 4.729 -2.386 12.992 1.00 97.19 102 LEU A N 1
ATOM 788 C CA . LEU A 1 102 ? 3.323 -2.763 12.834 1.00 97.19 102 LEU A CA 1
ATOM 789 C C . LEU A 1 102 ? 3.044 -4.182 13.328 1.00 97.19 102 LEU A C 1
ATOM 791 O O . LEU A 1 102 ? 2.005 -4.417 13.931 1.00 97.19 102 LEU A O 1
ATOM 795 N N . GLN A 1 103 ? 3.969 -5.118 13.120 1.00 95.19 103 GLN A N 1
ATOM 796 C CA . GLN A 1 103 ? 3.837 -6.489 13.620 1.00 95.19 103 GLN A CA 1
ATOM 797 C C . GLN A 1 103 ? 3.930 -6.592 15.144 1.00 95.19 103 GLN A C 1
ATOM 799 O O . GLN A 1 103 ? 3.397 -7.539 15.718 1.00 95.19 103 GLN A O 1
ATOM 804 N N . GLY A 1 104 ? 4.617 -5.650 15.793 1.00 95.44 104 GLY A N 1
ATOM 805 C CA . GLY A 1 104 ? 4.719 -5.591 17.250 1.00 95.44 104 GLY A CA 1
ATOM 806 C C . GLY A 1 104 ? 3.567 -4.848 17.928 1.00 95.44 104 GLY A C 1
ATOM 807 O O . GLY A 1 104 ? 3.291 -5.120 19.093 1.00 95.44 104 GLY A O 1
ATOM 808 N N . HIS A 1 105 ? 2.911 -3.925 17.219 1.00 96.56 105 HIS A N 1
ATOM 809 C CA . HIS A 1 105 ? 1.981 -2.961 17.820 1.00 96.56 105 HIS A CA 1
ATOM 810 C C . HIS A 1 105 ? 0.580 -2.959 17.206 1.00 96.56 105 HIS A C 1
ATOM 812 O O . HIS A 1 105 ? -0.264 -2.220 17.687 1.00 96.56 105 HIS A O 1
ATOM 818 N N . GLY A 1 106 ? 0.304 -3.740 16.165 1.00 96.00 106 GLY A N 1
ATOM 819 C CA . GLY A 1 106 ? -1.011 -3.791 15.530 1.00 96.00 106 GLY A CA 1
ATOM 820 C C . GLY A 1 106 ? -1.170 -5.013 14.633 1.00 96.00 106 GLY A C 1
ATOM 821 O O . GLY A 1 106 ? -0.469 -6.013 14.789 1.00 96.00 106 GLY A O 1
ATOM 822 N N . THR A 1 107 ? -2.104 -4.943 13.683 1.00 96.69 107 THR A N 1
ATOM 823 C CA . THR A 1 107 ? -2.286 -6.013 12.691 1.00 96.69 107 THR A CA 1
ATOM 824 C C . THR A 1 107 ? -1.788 -5.562 11.329 1.00 96.69 107 THR A C 1
ATOM 826 O O . THR A 1 107 ? -2.313 -4.619 10.736 1.00 96.69 107 THR A O 1
ATOM 829 N N . CYS A 1 108 ? -0.774 -6.258 10.821 1.00 97.00 108 CYS A N 1
ATOM 830 C CA . CYS A 1 108 ? -0.205 -6.013 9.503 1.00 97.00 108 CYS A CA 1
ATOM 831 C C . CYS A 1 108 ? -0.930 -6.864 8.441 1.00 97.00 108 CYS A C 1
ATOM 833 O O . CYS A 1 108 ? -1.158 -8.053 8.692 1.00 97.00 108 CYS A O 1
ATOM 835 N N . PRO A 1 109 ? -1.277 -6.311 7.263 1.00 97.06 109 PRO A N 1
ATOM 836 C CA . PRO A 1 109 ? -1.897 -7.093 6.199 1.00 97.06 109 PRO A CA 1
ATOM 837 C C . PRO A 1 109 ? -0.946 -8.158 5.640 1.00 97.06 109 PRO A C 1
ATOM 839 O O . PRO A 1 109 ? 0.274 -8.017 5.729 1.00 97.06 109 PRO A O 1
ATOM 842 N N . PRO A 1 110 ? -1.472 -9.234 5.028 1.00 95.19 110 PRO A N 1
ATOM 843 C CA . PRO A 1 110 ? -0.639 -10.309 4.491 1.00 95.19 110 PRO A CA 1
ATOM 844 C C . PRO A 1 110 ? 0.123 -9.925 3.208 1.00 95.19 110 PRO A C 1
ATOM 846 O O . PRO A 1 110 ? 1.021 -10.655 2.796 1.00 95.19 110 PRO A O 1
ATOM 849 N N . GLY A 1 111 ? -0.215 -8.804 2.569 1.00 96.19 111 GLY A N 1
ATOM 850 C CA . GLY A 1 111 ? 0.423 -8.303 1.353 1.00 96.19 111 GLY A CA 1
ATOM 851 C C . GLY A 1 111 ? 0.100 -6.829 1.117 1.00 96.19 111 GLY A C 1
ATOM 852 O O . GLY A 1 111 ? -0.715 -6.242 1.832 1.00 96.19 111 GLY A O 1
ATOM 853 N N . SER A 1 112 ? 0.759 -6.233 0.127 1.00 97.06 112 SER A N 1
ATOM 854 C CA . SER A 1 112 ? 0.469 -4.863 -0.304 1.00 97.06 112 SER A CA 1
ATOM 855 C C . SER A 1 112 ? -0.927 -4.788 -0.934 1.00 97.06 112 SER A C 1
ATOM 857 O O . SER A 1 112 ? -1.419 -5.777 -1.474 1.00 97.06 112 SER A O 1
ATOM 859 N N . ASP A 1 113 ? -1.576 -3.623 -0.847 1.00 96.94 113 ASP A N 1
ATOM 860 C CA . ASP A 1 113 ? -2.954 -3.387 -1.320 1.00 96.94 113 ASP A CA 1
ATOM 861 C C . ASP A 1 113 ? -4.046 -4.216 -0.646 1.00 96.94 113 ASP A C 1
ATOM 863 O O . ASP A 1 113 ? -5.160 -4.312 -1.161 1.00 96.94 113 ASP A O 1
ATOM 867 N N . ILE A 1 114 ? -3.754 -4.786 0.516 1.00 96.31 114 ILE A N 1
ATOM 868 C CA . ILE A 1 114 ? -4.759 -5.384 1.385 1.00 96.31 114 ILE A CA 1
ATOM 869 C C . ILE A 1 114 ? -4.884 -4.494 2.612 1.00 96.31 114 ILE A C 1
ATOM 871 O O . ILE A 1 114 ? -3.875 -4.130 3.221 1.00 96.31 114 ILE A O 1
ATOM 875 N N . SER A 1 115 ? -6.115 -4.149 2.974 1.00 96.75 115 SER A N 1
ATOM 876 C CA . SER A 1 115 ? -6.405 -3.438 4.214 1.00 96.75 115 SER A CA 1
ATOM 877 C C . SER A 1 115 ? -6.923 -4.361 5.291 1.00 96.75 115 SER A C 1
ATOM 879 O O . SER A 1 115 ? -7.777 -5.215 5.049 1.00 96.75 115 SER A O 1
ATOM 881 N N . CYS A 1 116 ? -6.370 -4.159 6.485 1.00 97.81 116 CYS A N 1
ATOM 882 C CA . CYS A 1 116 ? -6.898 -4.703 7.714 1.00 97.81 116 CYS A CA 1
ATOM 883 C C . CYS A 1 116 ? -7.817 -3.690 8.401 1.00 97.81 116 CYS A C 1
ATOM 885 O O . CYS A 1 116 ? -7.523 -2.497 8.421 1.00 97.81 116 CYS A O 1
ATOM 887 N N . TYR A 1 117 ? -8.892 -4.170 9.016 1.00 96.75 117 TYR A N 1
ATOM 888 C CA . TYR A 1 117 ? -9.820 -3.371 9.811 1.00 96.75 117 TYR A CA 1
ATOM 889 C C . TYR A 1 117 ? -10.389 -4.200 10.965 1.00 96.75 117 TYR A C 1
ATOM 891 O O . TYR A 1 117 ? -10.477 -5.427 10.890 1.00 96.75 117 TYR A O 1
ATOM 899 N N . ASN A 1 118 ? -10.765 -3.524 12.050 1.00 95.69 118 ASN A N 1
ATOM 900 C CA . ASN A 1 118 ? -11.359 -4.154 13.229 1.00 95.69 118 ASN A CA 1
ATOM 901 C C . ASN A 1 118 ? -12.892 -4.048 13.170 1.00 95.69 118 ASN A C 1
ATOM 903 O O . ASN A 1 118 ? -13.430 -2.977 12.884 1.00 95.69 118 ASN A O 1
ATOM 907 N N . VAL A 1 119 ? -13.596 -5.141 13.472 1.00 94.50 119 VAL A N 1
A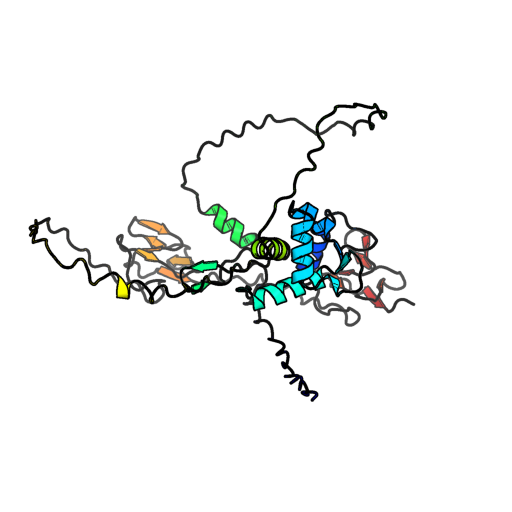TOM 908 C CA . VAL A 1 119 ? -15.054 -5.187 13.661 1.00 94.50 119 VAL A CA 1
ATOM 909 C C . VAL A 1 119 ? -15.328 -5.878 14.994 1.00 94.50 119 VAL A C 1
ATOM 911 O O . VAL A 1 119 ? -15.247 -7.101 15.111 1.00 94.50 119 VAL A O 1
ATOM 914 N N . GLY A 1 120 ? -15.615 -5.079 16.023 1.00 90.69 120 GLY A N 1
ATOM 915 C CA . GLY A 1 120 ? -15.664 -5.571 17.400 1.00 90.69 120 GLY A CA 1
ATOM 916 C C . GLY A 1 120 ? -14.315 -6.167 17.808 1.00 90.69 120 GLY A C 1
ATOM 917 O O . GLY A 1 120 ? -13.278 -5.522 17.667 1.00 90.69 120 GLY A O 1
ATOM 918 N N . VAL A 1 121 ? -14.330 -7.421 18.260 1.00 91.06 121 VAL A N 1
ATOM 919 C CA . VAL A 1 121 ? -13.132 -8.152 18.703 1.00 91.06 121 VAL A CA 1
ATOM 920 C C . VAL A 1 121 ? -12.408 -8.891 17.578 1.00 91.06 121 VAL A C 1
ATOM 922 O O . VAL A 1 121 ? -11.424 -9.575 17.845 1.00 91.06 121 VAL A O 1
ATOM 925 N N . GLU A 1 122 ? -12.878 -8.817 16.335 1.00 93.88 122 GLU A N 1
ATOM 926 C CA . GLU A 1 122 ? -12.261 -9.507 15.200 1.00 93.88 122 GLU A CA 1
ATOM 927 C C . GLU A 1 122 ? -11.547 -8.518 14.275 1.00 93.88 122 GLU A C 1
ATOM 929 O O . GLU A 1 122 ? -11.956 -7.369 14.119 1.00 93.88 122 GLU A O 1
ATOM 934 N N . THR A 1 123 ? -10.450 -8.971 13.666 1.00 96.06 123 THR A N 1
ATOM 935 C CA . THR A 1 123 ? -9.682 -8.190 12.691 1.00 96.06 123 THR A CA 1
ATOM 936 C C . THR A 1 123 ? -9.723 -8.928 11.370 1.00 96.06 123 THR A C 1
ATOM 938 O O . THR A 1 123 ? -9.323 -10.091 11.296 1.00 96.06 123 THR A O 1
ATOM 941 N N . PHE A 1 124 ? -10.191 -8.238 10.342 1.00 96.50 124 PHE A N 1
ATOM 942 C CA . PHE A 1 124 ? -10.332 -8.746 8.987 1.00 96.50 124 PHE A CA 1
ATOM 943 C C . PHE A 1 124 ? -9.265 -8.098 8.120 1.00 96.50 124 PHE A C 1
ATOM 945 O O . PHE A 1 124 ? -9.016 -6.908 8.268 1.00 96.50 124 PHE A O 1
ATOM 952 N N . CYS A 1 125 ? -8.619 -8.872 7.249 1.00 96.50 125 CYS A N 1
ATOM 953 C CA . CYS A 1 125 ? -7.561 -8.412 6.343 1.00 96.50 125 CYS A CA 1
ATOM 954 C C . CYS A 1 125 ? -7.838 -8.915 4.923 1.00 96.50 125 CYS A C 1
ATOM 956 O O . CYS A 1 125 ? -7.067 -9.691 4.357 1.00 96.50 125 CYS A O 1
ATOM 958 N N . ASP A 1 126 ? -8.993 -8.534 4.393 1.00 94.81 126 ASP A N 1
ATOM 959 C CA . ASP A 1 126 ? -9.564 -9.044 3.146 1.00 94.81 126 ASP A CA 1
ATOM 960 C C . ASP A 1 126 ? -9.986 -7.937 2.166 1.00 94.81 126 ASP A C 1
ATOM 962 O O . ASP A 1 126 ? -10.400 -8.230 1.043 1.00 94.81 126 ASP A O 1
ATOM 966 N N . LEU A 1 127 ? -9.833 -6.663 2.541 1.00 94.69 127 LEU A N 1
ATOM 967 C CA . LEU A 1 127 ? -10.235 -5.543 1.700 1.00 94.69 127 LEU A CA 1
ATOM 968 C C . LEU A 1 127 ? -9.178 -5.246 0.623 1.00 94.69 127 LEU A C 1
ATOM 970 O O . LEU A 1 127 ? -8.109 -4.715 0.923 1.00 94.69 127 LEU A O 1
ATOM 974 N N . ASP A 1 128 ? -9.500 -5.561 -0.635 1.00 95.00 128 ASP A N 1
ATOM 975 C CA . ASP A 1 128 ? -8.664 -5.288 -1.815 1.00 95.00 128 ASP A CA 1
ATOM 976 C C . ASP A 1 128 ? -8.691 -3.797 -2.191 1.00 95.00 128 ASP A C 1
ATOM 978 O O . ASP A 1 128 ? -9.694 -3.268 -2.680 1.00 95.00 128 ASP A O 1
ATOM 982 N N . LEU A 1 129 ? -7.556 -3.127 -2.000 1.00 95.69 129 LEU A N 1
ATOM 983 C CA . LEU A 1 129 ? -7.356 -1.711 -2.295 1.00 95.69 129 LEU A CA 1
ATOM 984 C C . LEU A 1 129 ? -6.613 -1.456 -3.610 1.00 95.69 129 LEU A C 1
ATOM 986 O O . LEU A 1 129 ? -6.264 -0.310 -3.910 1.00 95.69 129 LEU A O 1
ATOM 990 N N . ARG A 1 130 ? -6.411 -2.476 -4.457 1.00 93.81 130 ARG A N 1
ATOM 991 C CA . ARG A 1 130 ? -5.812 -2.256 -5.780 1.00 93.81 130 ARG A CA 1
ATOM 992 C C . ARG A 1 130 ? -6.671 -1.276 -6.586 1.00 93.81 130 ARG A C 1
ATOM 994 O O . ARG A 1 130 ? -7.904 -1.334 -6.520 1.00 93.81 130 ARG A O 1
ATOM 1001 N N . PRO A 1 131 ? -6.077 -0.437 -7.457 1.00 89.00 131 PRO A N 1
ATOM 1002 C CA . PRO A 1 131 ? -6.833 0.531 -8.259 1.00 89.00 131 PRO A CA 1
ATOM 1003 C C . PRO A 1 131 ? -8.004 -0.081 -9.051 1.00 89.00 131 PRO A C 1
ATOM 1005 O O . PRO A 1 131 ? -9.048 0.550 -9.229 1.00 89.00 131 PRO A O 1
ATOM 1008 N N . ALA A 1 132 ? -7.855 -1.330 -9.508 1.00 86.62 132 ALA A N 1
ATOM 1009 C CA . ALA A 1 132 ? -8.903 -2.064 -10.214 1.00 86.62 132 ALA A CA 1
ATOM 1010 C C . ALA A 1 132 ? -10.098 -2.439 -9.314 1.00 86.62 132 ALA A C 1
ATOM 1012 O O . ALA A 1 132 ? -11.238 -2.387 -9.781 1.00 86.62 132 ALA A O 1
ATOM 1013 N N . ALA A 1 133 ? -9.851 -2.798 -8.052 1.00 89.19 133 ALA A N 1
ATOM 1014 C CA . ALA A 1 133 ? -10.883 -3.104 -7.063 1.00 89.19 133 ALA A CA 1
ATOM 1015 C C . ALA A 1 133 ? -11.562 -1.823 -6.563 1.00 89.19 133 ALA A C 1
ATOM 1017 O O . ALA A 1 133 ? -12.789 -1.723 -6.598 1.00 89.19 133 ALA A O 1
ATOM 1018 N N . MET A 1 134 ? -10.775 -0.786 -6.261 1.00 88.38 134 MET A N 1
ATOM 1019 C CA . MET A 1 134 ? -11.287 0.523 -5.848 1.00 88.38 134 MET A CA 1
ATOM 1020 C C . MET A 1 134 ? -12.236 1.143 -6.873 1.00 88.38 134 MET A C 1
ATOM 1022 O O . MET A 1 134 ? -13.280 1.689 -6.517 1.00 88.38 134 MET A O 1
ATOM 1026 N N . LYS A 1 135 ? -11.931 1.008 -8.168 1.00 85.06 135 LYS A N 1
ATOM 1027 C CA . LYS A 1 135 ? -12.824 1.472 -9.235 1.00 85.06 135 LYS A CA 1
ATOM 1028 C C . LYS A 1 135 ? -14.196 0.795 -9.180 1.00 85.06 135 LYS A C 1
ATOM 1030 O O . LYS A 1 135 ? -15.186 1.453 -9.473 1.00 85.06 135 LYS A O 1
ATOM 1035 N N . LYS A 1 136 ? -14.266 -0.489 -8.816 1.00 85.44 136 LYS A N 1
ATOM 1036 C CA . LYS A 1 136 ? -15.540 -1.211 -8.665 1.00 85.44 136 LYS A CA 1
ATOM 1037 C C . LYS A 1 136 ? -16.305 -0.721 -7.440 1.00 85.44 136 LYS A C 1
ATOM 1039 O O . LYS A 1 136 ? -17.504 -0.487 -7.554 1.00 85.44 136 LYS A O 1
ATOM 1044 N N . LEU A 1 137 ? -15.608 -0.494 -6.324 1.00 80.94 137 LEU A N 1
ATOM 1045 C CA . LEU A 1 137 ? -16.212 0.024 -5.094 1.00 80.94 137 LEU A CA 1
ATOM 1046 C C . LEU A 1 137 ? -16.836 1.410 -5.317 1.00 80.94 137 LEU A C 1
ATOM 1048 O O . LEU A 1 137 ? -17.975 1.651 -4.940 1.00 80.94 137 LEU A O 1
ATOM 1052 N N . MET A 1 138 ? -16.135 2.293 -6.033 1.00 81.44 138 MET A N 1
ATOM 1053 C CA . MET A 1 138 ? -16.638 3.632 -6.364 1.00 81.44 138 MET A CA 1
ATOM 1054 C C . MET A 1 138 ? -17.754 3.639 -7.420 1.00 81.44 138 MET A C 1
ATOM 1056 O O . MET A 1 138 ? -18.434 4.648 -7.590 1.00 81.44 138 MET A O 1
ATOM 1060 N N . GLN A 1 139 ? -17.929 2.551 -8.173 1.00 81.44 139 GLN A N 1
ATOM 1061 C CA . GLN A 1 139 ? -18.955 2.443 -9.215 1.00 81.44 139 GLN A CA 1
ATOM 1062 C C . GLN A 1 139 ? -20.298 1.925 -8.692 1.00 81.44 139 GLN A C 1
ATOM 1064 O O . GLN A 1 139 ? -21.255 1.877 -9.464 1.00 81.44 139 GLN A O 1
ATOM 1069 N N . HIS A 1 140 ? -20.390 1.553 -7.413 1.00 62.12 140 HIS A N 1
ATOM 1070 C CA . HIS A 1 140 ? -21.555 0.850 -6.884 1.00 62.12 140 HIS A CA 1
ATOM 1071 C C . HIS A 1 140 ? -22.763 1.742 -6.518 1.00 62.12 140 HIS A C 1
ATOM 1073 O O . HIS A 1 140 ? -23.798 1.218 -6.118 1.00 62.12 140 HIS A O 1
ATOM 1079 N N . ASP A 1 141 ? -22.707 3.058 -6.750 1.00 50.12 141 ASP A N 1
ATOM 1080 C CA . ASP A 1 141 ? -23.799 3.992 -6.427 1.00 50.12 141 ASP A CA 1
ATOM 1081 C C . ASP A 1 141 ? -24.457 4.619 -7.663 1.00 50.12 141 ASP A C 1
ATOM 1083 O O . ASP A 1 141 ? -24.510 5.834 -7.855 1.00 50.12 141 ASP A O 1
ATOM 1087 N N . GLY A 1 142 ? -25.010 3.751 -8.508 1.00 53.72 142 GLY A N 1
ATOM 1088 C CA . GLY A 1 142 ? -25.861 4.127 -9.637 1.00 53.72 142 GLY A CA 1
ATOM 1089 C C . GLY A 1 142 ? -27.304 4.518 -9.288 1.00 53.72 142 GLY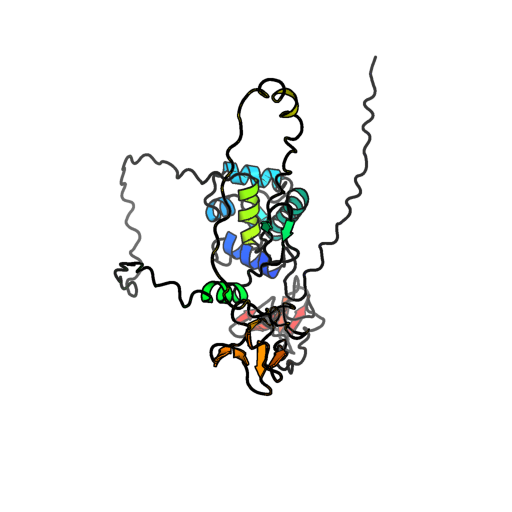 A C 1
ATOM 1090 O O . GLY A 1 142 ? -28.074 4.697 -10.223 1.00 53.72 142 GLY A O 1
ATOM 1091 N N . ASP A 1 143 ? -27.679 4.658 -8.008 1.00 51.56 143 ASP A N 1
ATOM 1092 C CA . ASP A 1 143 ? -29.014 5.152 -7.598 1.00 51.56 143 ASP A CA 1
ATOM 1093 C C . ASP A 1 143 ? -29.007 6.100 -6.379 1.00 51.56 143 ASP A C 1
ATOM 1095 O O . ASP A 1 143 ? -30.061 6.563 -5.928 1.00 51.56 143 ASP A O 1
ATOM 1099 N N . SER A 1 144 ? -27.831 6.490 -5.875 1.00 51.69 144 SER A N 1
ATOM 1100 C CA . SER A 1 144 ? -27.744 7.590 -4.913 1.00 51.69 144 SER A CA 1
ATOM 1101 C C . SER A 1 144 ? -27.936 8.906 -5.664 1.00 51.69 144 SER A C 1
ATOM 1103 O O . SER A 1 144 ? -27.021 9.425 -6.302 1.00 51.69 144 SER A O 1
ATOM 1105 N N . GLN A 1 145 ? -29.179 9.401 -5.629 1.00 47.72 145 GLN A N 1
ATOM 1106 C CA . GLN A 1 145 ? -29.624 10.695 -6.144 1.00 47.72 145 GLN A CA 1
ATOM 1107 C C . GLN A 1 145 ? -28.495 11.719 -6.081 1.00 47.72 145 GLN A C 1
ATOM 1109 O O . GLN A 1 145 ? -28.024 12.069 -5.000 1.00 47.72 145 GLN A O 1
ATOM 1114 N N . SER A 1 146 ? -28.074 12.190 -7.254 1.00 44.28 146 SER A N 1
ATOM 1115 C CA . SER A 1 146 ? -27.079 13.239 -7.418 1.00 44.28 146 SER A CA 1
ATOM 1116 C C . SER A 1 146 ? -27.361 14.383 -6.443 1.00 44.28 146 SER A C 1
ATOM 1118 O O . SER A 1 146 ? -28.242 15.209 -6.697 1.00 44.28 146 SER A O 1
ATOM 1120 N N . VAL A 1 147 ? -26.622 14.455 -5.336 1.00 42.22 147 VAL A N 1
ATOM 1121 C CA . VAL A 1 147 ? -26.523 15.691 -4.569 1.00 42.22 147 VAL A CA 1
ATOM 1122 C C . VAL A 1 147 ? -25.890 16.672 -5.548 1.00 42.22 147 VAL A C 1
ATOM 1124 O O . VAL A 1 147 ? -24.777 16.410 -6.011 1.00 42.22 147 VAL A O 1
ATOM 1127 N N . PRO A 1 148 ? -26.578 17.752 -5.960 1.00 45.12 148 PRO A N 1
ATOM 1128 C CA . PRO A 1 148 ? -26.015 18.691 -6.908 1.00 45.12 148 PRO A CA 1
ATOM 1129 C C . PRO A 1 148 ? -24.890 19.443 -6.199 1.00 45.12 148 PRO A C 1
ATOM 1131 O O . PRO A 1 148 ? -25.085 20.525 -5.645 1.00 45.12 148 PRO A O 1
ATOM 1134 N N . LEU A 1 149 ? -23.690 18.868 -6.222 1.00 43.00 149 LEU A N 1
ATOM 1135 C CA . LEU A 1 149 ? -22.452 19.576 -5.978 1.00 43.00 149 LEU A CA 1
ATOM 1136 C C . LEU A 1 149 ? -22.329 20.603 -7.099 1.00 43.00 149 LEU A C 1
ATOM 1138 O O . LEU A 1 149 ? -21.814 20.348 -8.184 1.00 43.00 149 LEU A O 1
ATOM 1142 N N . ARG A 1 150 ? -22.862 21.797 -6.825 1.00 37.28 150 ARG A N 1
ATOM 1143 C CA . ARG A 1 150 ? -22.538 23.035 -7.526 1.00 37.28 150 ARG A CA 1
ATOM 1144 C C . ARG A 1 150 ? -21.044 23.293 -7.351 1.00 37.28 150 ARG A C 1
ATOM 1146 O O . ARG A 1 150 ? -20.624 24.105 -6.534 1.00 37.28 150 ARG A O 1
ATOM 1153 N N . HIS A 1 151 ? -20.227 22.602 -8.128 1.00 41.00 151 HIS A N 1
ATOM 1154 C CA . HIS A 1 151 ? -18.876 23.040 -8.405 1.00 41.00 151 HIS A CA 1
ATOM 1155 C C . HIS A 1 151 ? -18.974 24.147 -9.445 1.00 41.00 151 HIS A C 1
ATOM 1157 O O . HIS A 1 151 ? -19.067 23.919 -10.648 1.00 41.00 151 HIS A O 1
ATOM 1163 N N . SER A 1 152 ? -19.007 25.379 -8.944 1.00 39.66 152 SER A N 1
ATOM 1164 C CA . SER A 1 152 ? -18.766 26.577 -9.737 1.00 39.66 152 SER A CA 1
ATOM 1165 C C . SER A 1 152 ? -17.287 26.607 -10.135 1.00 39.66 152 SER A C 1
ATOM 1167 O O . SER A 1 152 ? -16.518 27.416 -9.624 1.00 39.66 152 SER A O 1
ATOM 1169 N N . HIS A 1 153 ? -16.872 25.711 -11.033 1.00 41.22 153 HIS A N 1
ATOM 1170 C CA . HIS A 1 153 ? -15.610 25.856 -11.743 1.00 41.22 153 HIS A CA 1
ATOM 1171 C C . HIS A 1 153 ? -15.807 26.912 -12.827 1.00 41.22 153 HIS A C 1
ATOM 1173 O O . HIS A 1 153 ? -16.349 26.648 -13.898 1.00 41.22 153 HIS A O 1
ATOM 1179 N N . GLY A 1 154 ? -15.362 28.131 -12.523 1.00 37.75 154 GLY A N 1
ATOM 1180 C CA . GLY A 1 154 ? -14.947 29.058 -13.561 1.00 37.75 154 GLY A CA 1
ATOM 1181 C C . GLY A 1 154 ? -13.803 28.407 -14.327 1.00 37.75 154 GLY A C 1
ATOM 1182 O O . GLY A 1 154 ? -12.708 28.237 -13.797 1.00 37.75 154 GLY A O 1
ATOM 1183 N N . SER A 1 155 ? -14.084 27.997 -15.555 1.00 39.09 155 SER A N 1
ATOM 1184 C CA . SER A 1 155 ? -13.100 27.592 -16.547 1.00 39.09 155 SER A CA 1
ATOM 1185 C C . SER A 1 155 ? -12.164 28.769 -16.827 1.00 39.09 155 SER A C 1
ATOM 1187 O O . SER A 1 155 ? -12.504 29.677 -17.583 1.00 39.09 155 SER A O 1
ATOM 1189 N N . HIS A 1 156 ? -11.000 28.766 -16.180 1.00 36.53 156 HIS A N 1
ATOM 1190 C CA . HIS A 1 156 ? -9.848 29.542 -16.615 1.00 36.53 156 HIS A CA 1
ATOM 1191 C C . HIS A 1 156 ? -9.028 28.675 -17.573 1.00 36.53 156 HIS A C 1
ATOM 1193 O O . HIS A 1 156 ? -8.368 27.724 -17.159 1.00 36.53 156 HIS A O 1
ATOM 1199 N N . ASP A 1 157 ? -9.086 29.022 -18.858 1.00 42.28 157 ASP A N 1
ATOM 1200 C CA . ASP A 1 157 ? -8.132 28.590 -19.876 1.00 42.28 157 ASP A CA 1
ATOM 1201 C C . ASP A 1 157 ? -6.706 28.983 -19.447 1.00 42.28 157 ASP A C 1
ATOM 1203 O O . ASP A 1 157 ? -6.345 30.161 -19.448 1.00 42.28 157 ASP A O 1
ATOM 1207 N N . LEU A 1 158 ? -5.886 27.994 -19.077 1.00 45.69 158 LEU A N 1
ATOM 1208 C CA . LEU A 1 158 ? -4.460 28.143 -18.749 1.00 45.69 158 LEU A CA 1
ATOM 1209 C C . LEU A 1 158 ? -3.568 27.381 -19.740 1.00 45.69 158 LEU A C 1
ATOM 1211 O O . LEU A 1 158 ? -2.616 26.703 -19.363 1.00 45.69 158 LEU A O 1
ATOM 1215 N N . LEU A 1 159 ? -3.851 27.516 -21.033 1.00 47.31 159 LEU A N 1
ATOM 1216 C CA . LEU A 1 159 ? -2.928 27.108 -22.089 1.00 47.31 159 LEU A CA 1
ATOM 1217 C C . LEU A 1 159 ? -2.579 28.331 -22.934 1.00 47.31 159 LEU A C 1
ATOM 1219 O O . LEU A 1 159 ? -3.344 28.730 -23.807 1.00 47.31 159 LEU A O 1
ATOM 1223 N N . GLY A 1 160 ? -1.408 28.926 -22.672 1.00 43.16 160 GLY A N 1
ATOM 1224 C CA . GLY A 1 160 ? -0.790 29.854 -23.626 1.00 43.16 160 GLY A CA 1
ATOM 1225 C C . GLY A 1 160 ? -0.129 31.121 -23.086 1.00 43.16 160 GLY A C 1
ATOM 1226 O O . GLY A 1 160 ? -0.080 32.103 -23.819 1.00 43.16 160 GLY A O 1
ATOM 1227 N N . SER A 1 161 ? 0.402 31.150 -21.860 1.00 40.50 161 SER A N 1
ATOM 1228 C CA . SER A 1 161 ? 1.329 32.223 -21.462 1.00 40.50 161 SER A CA 1
ATOM 1229 C C . SER A 1 161 ? 2.678 31.642 -21.036 1.00 40.50 161 SER A C 1
ATOM 1231 O O . SER A 1 161 ? 2.693 30.706 -20.235 1.00 40.50 161 SER A O 1
ATOM 1233 N N . PRO A 1 162 ? 3.809 32.148 -21.570 1.00 51.38 162 PRO A N 1
ATOM 1234 C CA . PRO A 1 162 ? 5.128 31.794 -21.058 1.00 51.38 162 PRO A CA 1
ATOM 1235 C C . PRO A 1 162 ? 5.221 32.172 -19.570 1.00 51.38 162 PRO A C 1
ATOM 1237 O O . PRO A 1 162 ? 4.545 33.118 -19.149 1.00 51.38 162 PRO A O 1
ATOM 1240 N N . PRO A 1 163 ? 6.035 31.457 -18.772 1.00 51.69 163 PRO A N 1
ATOM 1241 C CA . PRO A 1 163 ? 6.193 31.762 -17.357 1.00 51.69 163 PRO A CA 1
ATOM 1242 C C . PRO A 1 163 ? 6.579 33.242 -17.202 1.00 51.69 163 PRO A C 1
ATOM 1244 O O . PRO A 1 163 ? 7.519 33.687 -17.872 1.00 51.69 163 PRO A O 1
ATOM 1247 N N . PRO A 1 164 ? 5.856 34.029 -16.383 1.00 45.62 164 PRO A N 1
ATOM 1248 C CA . PRO A 1 164 ? 6.238 35.405 -16.127 1.00 45.62 164 PRO A CA 1
ATOM 1249 C C . PRO A 1 164 ? 7.648 35.408 -15.543 1.00 45.62 164 PRO A C 1
ATOM 1251 O O . PRO A 1 164 ? 7.957 34.656 -14.617 1.00 45.62 164 PRO A O 1
ATOM 1254 N N . SER A 1 165 ? 8.509 36.242 -16.121 1.00 54.53 165 SER A N 1
ATOM 1255 C CA . SER A 1 165 ? 9.847 36.522 -15.615 1.00 54.53 165 SER A CA 1
ATOM 1256 C C . SER A 1 165 ? 9.780 36.763 -14.102 1.00 54.53 165 SER A C 1
ATOM 1258 O O . SER A 1 165 ? 8.868 37.476 -13.666 1.00 54.53 165 SER A O 1
ATOM 1260 N N . PRO A 1 166 ? 10.714 36.216 -13.300 1.00 51.69 166 PRO A N 1
ATOM 1261 C CA . PRO A 1 166 ? 10.722 36.454 -11.864 1.00 51.69 166 PRO A CA 1
ATOM 1262 C C . PRO A 1 166 ? 10.709 37.969 -11.611 1.00 51.69 166 PRO A C 1
ATOM 1264 O O . PRO A 1 166 ? 11.512 38.689 -12.219 1.00 51.69 166 PRO A O 1
ATOM 1267 N N . PRO A 1 167 ? 9.783 38.484 -10.782 1.00 47.72 167 PRO A N 1
ATOM 1268 C CA . PRO A 1 167 ? 9.736 39.905 -10.496 1.00 47.72 167 PRO A CA 1
ATOM 1269 C C . PRO A 1 167 ? 11.067 40.336 -9.860 1.00 47.72 167 PRO A C 1
ATOM 1271 O O . PRO A 1 167 ? 11.646 39.583 -9.071 1.00 47.72 167 PRO A O 1
ATOM 1274 N N . PRO A 1 168 ? 11.580 41.533 -10.199 1.00 51.06 168 PRO A N 1
ATOM 1275 C CA . PRO A 1 168 ? 12.769 42.063 -9.555 1.00 51.06 168 PRO A CA 1
ATOM 1276 C C . PRO A 1 168 ? 12.508 42.141 -8.052 1.00 51.06 168 PRO A C 1
ATOM 1278 O O . PRO A 1 168 ? 11.468 42.652 -7.641 1.00 51.06 168 PRO A O 1
ATOM 1281 N N . PHE A 1 169 ? 13.448 41.605 -7.269 1.00 43.41 169 PHE A N 1
ATOM 1282 C CA . PHE A 1 169 ? 13.490 41.632 -5.807 1.00 43.41 169 PHE A CA 1
ATOM 1283 C C . PHE A 1 169 ? 13.036 42.998 -5.267 1.00 43.41 169 PHE A C 1
ATOM 1285 O O . PHE A 1 169 ? 13.812 43.949 -5.186 1.00 43.41 169 PHE A O 1
ATOM 1292 N N . GLY A 1 170 ? 11.751 43.092 -4.934 1.00 39.16 170 GLY A N 1
ATOM 1293 C CA . GLY A 1 170 ? 11.109 44.256 -4.351 1.00 39.16 170 GLY A CA 1
ATOM 1294 C C . GLY A 1 170 ? 10.667 43.890 -2.948 1.00 39.16 170 GLY A C 1
ATOM 1295 O O . GLY A 1 170 ? 9.794 43.043 -2.778 1.00 39.16 170 GLY A O 1
ATOM 1296 N N . SER A 1 171 ? 11.319 44.505 -1.962 1.00 48.88 171 SER A N 1
ATOM 1297 C CA . SER A 1 171 ? 11.049 44.359 -0.532 1.00 48.88 171 SER A CA 1
ATOM 1298 C C . SER A 1 171 ? 9.616 44.788 -0.224 1.00 48.88 171 SER A C 1
ATOM 1300 O O . SER A 1 171 ? 9.329 45.977 -0.094 1.00 48.88 171 SER A O 1
ATOM 1302 N N . TYR A 1 172 ? 8.706 43.823 -0.128 1.00 43.62 172 TYR A N 1
ATOM 1303 C CA . TYR A 1 172 ? 7.422 44.019 0.528 1.00 43.62 172 TYR A CA 1
ATOM 1304 C C . TYR A 1 172 ? 7.569 43.546 1.971 1.00 43.62 172 TYR A C 1
ATOM 1306 O O . TYR A 1 172 ? 7.240 42.412 2.310 1.00 43.62 172 TYR A O 1
ATOM 1314 N N . ASP A 1 173 ? 8.073 44.443 2.819 1.00 44.84 173 ASP A N 1
ATOM 1315 C CA . ASP A 1 173 ? 8.003 44.331 4.275 1.00 44.84 173 ASP A CA 1
ATOM 1316 C C . ASP A 1 173 ? 6.542 44.486 4.718 1.00 44.84 173 ASP A C 1
ATOM 1318 O O . ASP A 1 173 ? 6.104 45.537 5.186 1.00 44.84 173 ASP A O 1
ATOM 1322 N N . SER A 1 174 ? 5.750 43.433 4.522 1.00 50.47 174 SER A N 1
ATOM 1323 C CA . SER A 1 174 ? 4.519 43.250 5.284 1.00 50.47 174 SER A CA 1
ATOM 1324 C C . SER A 1 174 ? 4.896 42.575 6.602 1.00 50.47 174 SER A C 1
ATOM 1326 O O . SER A 1 174 ? 5.388 41.447 6.564 1.00 50.47 174 SER A O 1
ATOM 1328 N N . PRO A 1 175 ? 4.647 43.192 7.772 1.00 50.22 175 PRO A N 1
ATOM 1329 C CA . PRO A 1 175 ? 4.740 42.523 9.063 1.00 50.22 175 PRO A CA 1
ATOM 1330 C C . PRO A 1 175 ? 3.515 41.612 9.237 1.00 50.22 175 PRO A C 1
ATOM 1332 O O . PRO A 1 175 ? 2.723 41.759 10.163 1.00 50.22 175 PRO A O 1
ATOM 1335 N N . ALA A 1 176 ? 3.321 40.688 8.297 1.00 48.72 176 ALA A N 1
ATOM 1336 C CA . ALA A 1 176 ? 2.536 39.502 8.547 1.00 48.72 176 ALA A CA 1
ATOM 1337 C C . ALA A 1 176 ? 3.384 38.675 9.506 1.00 48.72 176 ALA A C 1
ATOM 1339 O O . ALA A 1 176 ? 4.496 38.270 9.163 1.00 48.72 176 ALA A O 1
ATOM 1340 N N . LEU A 1 177 ? 2.894 38.502 10.732 1.00 47.75 177 LEU A N 1
ATOM 1341 C CA . LEU A 1 177 ? 3.369 37.465 11.634 1.00 47.75 177 LEU A CA 1
ATOM 1342 C C . LEU A 1 177 ? 3.568 36.200 10.795 1.00 47.75 177 LEU A C 1
ATOM 1344 O O . LEU A 1 177 ? 2.590 35.624 10.319 1.00 47.75 177 LEU A O 1
ATOM 1348 N N . LYS A 1 178 ? 4.832 35.824 10.567 1.00 49.75 178 LYS A N 1
ATOM 1349 C CA . LYS A 1 178 ? 5.222 34.504 10.080 1.00 49.75 178 LYS A CA 1
ATOM 1350 C C . LYS A 1 178 ? 4.822 33.520 11.172 1.00 49.75 178 LYS A C 1
ATOM 1352 O O . LYS A 1 178 ? 5.650 33.078 11.960 1.00 49.75 178 LYS A O 1
ATOM 1357 N N . ALA A 1 179 ? 3.525 33.264 11.288 1.00 54.38 179 ALA A N 1
ATOM 1358 C CA . ALA A 1 179 ? 3.062 32.011 11.820 1.00 54.38 179 ALA A CA 1
ATOM 1359 C C . ALA A 1 179 ? 3.564 30.996 10.799 1.00 54.38 179 ALA A C 1
ATOM 1361 O O . ALA A 1 179 ? 2.941 30.795 9.756 1.00 54.38 179 ALA A O 1
ATOM 1362 N N . GLU A 1 180 ? 4.776 30.491 11.043 1.00 66.00 180 GLU A N 1
ATOM 1363 C CA . GLU A 1 180 ? 5.236 29.244 10.451 1.00 66.00 180 GLU A CA 1
ATOM 1364 C C . GLU A 1 180 ? 4.039 28.298 10.559 1.00 66.00 180 GLU A C 1
ATOM 1366 O O . GLU A 1 180 ? 3.508 28.163 11.669 1.00 66.00 180 GLU A O 1
ATOM 1371 N N . PRO A 1 181 ? 3.507 27.782 9.438 1.00 68.19 181 PRO A N 1
ATOM 1372 C CA . PRO A 1 181 ? 2.357 26.901 9.489 1.00 68.19 181 PRO A CA 1
ATOM 1373 C C . PRO A 1 181 ? 2.721 25.769 10.442 1.00 68.19 181 PRO A C 1
ATOM 1375 O O . PRO A 1 181 ? 3.620 24.980 10.163 1.00 68.19 181 PRO A O 1
ATOM 1378 N N . SER A 1 182 ? 2.092 25.764 11.617 1.00 81.88 182 SER A N 1
ATOM 1379 C CA . SER A 1 182 ? 2.327 24.741 12.621 1.00 81.88 182 SER A CA 1
ATOM 1380 C C . SER A 1 182 ? 1.881 23.436 11.982 1.00 81.88 182 SER A C 1
ATOM 1382 O O . SER A 1 182 ? 0.691 23.289 11.691 1.00 81.88 182 SER A O 1
ATOM 1384 N N . GLY A 1 183 ? 2.837 22.559 11.675 1.00 91.12 183 GLY A N 1
ATOM 1385 C CA . GLY A 1 183 ? 2.557 21.263 11.068 1.00 91.12 183 GLY A CA 1
ATOM 1386 C C . GLY A 1 183 ? 1.512 20.493 11.876 1.00 91.12 183 GLY A C 1
ATOM 1387 O O . GLY A 1 183 ? 1.319 20.743 13.069 1.00 91.12 183 GLY A O 1
ATOM 1388 N N . ILE A 1 184 ? 0.814 19.575 11.218 1.00 95.81 184 ILE A N 1
ATOM 1389 C CA . ILE A 1 184 ? -0.199 18.739 11.856 1.00 95.81 184 ILE A CA 1
ATOM 1390 C C . ILE A 1 184 ? 0.507 17.838 12.875 1.00 95.81 184 ILE A C 1
ATOM 1392 O O . ILE A 1 184 ? 1.484 17.161 12.554 1.00 95.81 184 ILE A O 1
ATOM 1396 N N . SER A 1 185 ? 0.037 17.864 14.121 1.00 96.12 185 SER A N 1
ATOM 1397 C CA . SER A 1 185 ? 0.507 16.947 15.156 1.00 96.12 185 SER A CA 1
ATOM 1398 C C . SER A 1 185 ? -0.320 15.674 15.072 1.00 96.12 185 SER A C 1
ATOM 1400 O O . SER A 1 185 ? -1.520 15.719 15.331 1.00 96.12 185 SER A O 1
ATOM 1402 N N . TYR A 1 186 ? 0.323 14.566 14.723 1.00 96.19 186 TYR A N 1
ATOM 1403 C CA . TYR A 1 186 ? -0.292 13.243 14.719 1.00 96.19 186 TYR A CA 1
ATOM 1404 C C . TYR A 1 186 ? 0.010 12.508 16.027 1.00 96.19 186 TYR A C 1
ATOM 1406 O O . TYR A 1 186 ? 1.036 12.758 16.670 1.00 96.19 186 TYR A O 1
ATOM 1414 N N . GLU A 1 187 ? -0.852 11.572 16.409 1.00 96.75 187 GLU A N 1
ATOM 1415 C CA . GLU A 1 187 ? -0.449 10.534 17.358 1.00 96.75 187 GLU A CA 1
ATOM 1416 C C . GLU A 1 187 ? 0.567 9.592 16.695 1.00 96.75 187 GLU A C 1
ATOM 1418 O O . GLU A 1 187 ? 0.641 9.500 15.467 1.00 96.75 187 GLU A O 1
ATOM 1423 N N . LEU A 1 188 ? 1.391 8.906 17.494 1.00 96.94 188 LEU A N 1
ATOM 1424 C CA . LEU A 1 188 ? 2.471 8.063 16.967 1.00 96.94 188 LEU A CA 1
ATOM 1425 C C . LEU A 1 188 ? 1.938 6.962 16.044 1.00 96.94 188 LEU A C 1
ATOM 1427 O O . LEU A 1 188 ? 2.462 6.787 14.945 1.00 96.94 188 LEU A O 1
ATOM 1431 N N . TRP A 1 189 ? 0.868 6.277 16.460 1.00 97.19 189 TRP A N 1
ATOM 1432 C CA . TRP A 1 189 ? 0.218 5.254 15.642 1.00 97.19 189 TRP A CA 1
ATOM 1433 C C . TRP A 1 189 ? -0.288 5.827 14.313 1.00 97.19 189 TRP A C 1
ATOM 1435 O O . TRP A 1 189 ? 0.006 5.275 13.257 1.00 97.19 189 TRP A O 1
ATOM 1445 N N . GLU A 1 190 ? -0.973 6.974 14.341 1.00 97.44 190 GLU A N 1
ATOM 1446 C CA . GLU A 1 190 ? -1.485 7.614 13.125 1.00 97.44 190 GLU A CA 1
ATOM 1447 C C . GLU A 1 190 ? -0.344 8.018 12.172 1.00 97.44 190 GLU A C 1
ATOM 1449 O O . GLU A 1 190 ? -0.453 7.852 10.956 1.00 97.44 190 GLU A O 1
ATOM 1454 N N . ALA A 1 191 ? 0.783 8.510 12.700 1.00 97.94 191 ALA A N 1
ATOM 1455 C CA . ALA A 1 191 ? 1.960 8.831 11.893 1.00 97.94 191 ALA A CA 1
ATOM 1456 C C . ALA A 1 191 ? 2.568 7.578 11.235 1.00 97.94 191 ALA A C 1
ATOM 1458 O O . ALA A 1 191 ? 2.911 7.611 10.048 1.00 97.94 191 ALA A O 1
ATOM 1459 N N . VAL A 1 192 ? 2.672 6.470 11.979 1.00 98.25 192 VAL A N 1
ATOM 1460 C CA . VAL A 1 192 ? 3.121 5.167 11.461 1.00 98.25 192 VAL A CA 1
ATOM 1461 C C . VAL A 1 192 ? 2.178 4.677 10.366 1.00 98.25 192 VAL A C 1
ATOM 1463 O O . VAL A 1 192 ? 2.639 4.362 9.270 1.00 98.25 192 VAL A O 1
ATOM 1466 N N . GLU A 1 193 ? 0.872 4.654 10.629 1.00 98.00 193 GLU A N 1
ATOM 1467 C CA . GLU A 1 193 ? -0.159 4.199 9.695 1.00 98.00 193 GLU A CA 1
ATOM 1468 C C . GLU A 1 193 ? -0.133 5.017 8.400 1.00 98.00 193 GLU A C 1
ATOM 1470 O O . GLU A 1 193 ? -0.037 4.464 7.305 1.00 98.00 193 GLU A O 1
ATOM 1475 N N . ARG A 1 194 ? -0.125 6.352 8.501 1.00 97.81 194 ARG A N 1
ATOM 1476 C CA . ARG A 1 194 ? -0.048 7.234 7.328 1.00 97.81 194 ARG A CA 1
ATOM 1477 C C . ARG A 1 194 ? 1.228 7.017 6.526 1.00 97.81 194 ARG A C 1
ATOM 1479 O O . ARG A 1 194 ? 1.177 7.066 5.299 1.00 97.81 194 ARG A O 1
ATOM 1486 N N . THR A 1 195 ? 2.355 6.771 7.193 1.00 98.00 195 THR A N 1
ATOM 1487 C CA . THR A 1 195 ? 3.623 6.478 6.513 1.00 98.00 195 THR A CA 1
ATOM 1488 C C . THR A 1 195 ? 3.580 5.106 5.835 1.00 98.00 195 THR A C 1
ATOM 1490 O O . THR A 1 195 ? 4.012 4.983 4.691 1.00 98.00 195 THR A O 1
ATOM 1493 N N . ALA A 1 196 ? 3.013 4.087 6.485 1.00 98.38 196 ALA A N 1
ATOM 1494 C CA . ALA A 1 196 ? 2.834 2.747 5.926 1.00 98.38 196 ALA A CA 1
ATOM 1495 C C . ALA A 1 196 ? 1.910 2.750 4.695 1.00 98.38 196 ALA A C 1
ATOM 1497 O O . ALA A 1 196 ? 2.221 2.110 3.687 1.00 98.38 196 ALA A O 1
ATOM 1498 N N . ASN A 1 197 ? 0.852 3.566 4.715 1.00 98.19 197 ASN A N 1
ATOM 1499 C CA . ASN A 1 197 ? -0.064 3.736 3.586 1.00 98.19 197 ASN A CA 1
ATOM 1500 C C . ASN A 1 197 ? 0.647 4.263 2.325 1.00 98.19 197 ASN A C 1
ATOM 1502 O O . ASN A 1 197 ? 0.236 3.933 1.211 1.00 98.19 197 ASN A O 1
ATOM 1506 N N . LEU A 1 198 ? 1.748 5.020 2.461 1.00 97.56 198 LEU A N 1
ATOM 1507 C CA . LEU A 1 198 ? 2.573 5.437 1.315 1.00 97.56 198 LEU A CA 1
ATOM 1508 C C . LEU A 1 198 ? 3.221 4.243 0.601 1.00 97.56 198 LEU A C 1
ATOM 1510 O O . LEU A 1 198 ? 3.475 4.317 -0.599 1.00 97.56 198 LEU A O 1
ATOM 1514 N N . PHE A 1 199 ? 3.472 3.150 1.324 1.00 98.00 199 PHE A N 1
ATOM 1515 C CA . PHE A 1 199 ? 3.997 1.882 0.814 1.00 98.00 199 PHE A CA 1
ATOM 1516 C C . PHE A 1 199 ? 2.889 0.868 0.496 1.00 98.00 199 PHE A C 1
ATOM 1518 O O . PHE A 1 199 ? 3.185 -0.309 0.311 1.00 98.00 199 PHE A O 1
ATOM 1525 N N . ARG A 1 200 ? 1.622 1.307 0.419 1.00 97.69 200 ARG A N 1
ATOM 1526 C CA . ARG A 1 200 ? 0.449 0.454 0.140 1.00 97.69 200 ARG A CA 1
ATOM 1527 C C . ARG A 1 200 ? 0.251 -0.645 1.195 1.00 97.69 200 ARG A C 1
ATOM 1529 O O . ARG A 1 200 ? -0.244 -1.728 0.887 1.00 97.69 200 ARG A O 1
ATOM 1536 N N . ILE A 1 201 ? 0.639 -0.355 2.437 1.00 98.25 201 ILE A N 1
ATOM 1537 C CA . ILE A 1 201 ? 0.447 -1.211 3.610 1.00 98.25 201 ILE A CA 1
ATOM 1538 C C . ILE A 1 201 ? -0.612 -0.543 4.478 1.00 98.25 201 ILE A C 1
ATOM 1540 O O . ILE A 1 201 ? -0.361 0.541 4.993 1.00 98.25 201 ILE A O 1
ATOM 1544 N N . TYR A 1 202 ? -1.762 -1.193 4.645 1.00 98.06 202 TYR A N 1
ATOM 1545 C CA . TYR A 1 202 ? -2.936 -0.622 5.308 1.00 98.06 202 TYR A CA 1
ATOM 1546 C C . TYR A 1 202 ? -3.266 -1.420 6.585 1.00 98.06 202 TYR A C 1
ATOM 1548 O O . TYR A 1 202 ? -4.094 -2.337 6.543 1.00 98.06 202 TYR A O 1
ATOM 1556 N N . PRO A 1 203 ? -2.558 -1.159 7.700 1.00 98.19 203 PRO A N 1
ATOM 1557 C CA . PRO A 1 203 ? -2.698 -1.917 8.941 1.00 98.19 203 PRO A CA 1
ATOM 1558 C C . PRO A 1 203 ? -3.970 -1.553 9.713 1.00 98.19 203 PRO A C 1
ATOM 1560 O O . PRO A 1 203 ? -4.537 -0.483 9.521 1.00 98.19 203 PRO A O 1
ATOM 1563 N N . ALA A 1 204 ? -4.362 -2.421 10.648 1.00 97.75 204 ALA A N 1
ATOM 1564 C CA . ALA A 1 204 ? -5.343 -2.083 11.677 1.00 97.75 204 ALA A CA 1
ATOM 1565 C C . ALA A 1 204 ? -4.627 -1.736 12.995 1.00 97.75 204 ALA A C 1
ATOM 1567 O O . ALA A 1 204 ? -3.615 -2.385 13.309 1.00 97.75 204 ALA A O 1
ATOM 1568 N N . PRO A 1 205 ? -5.141 -0.764 13.776 1.00 96.88 205 PRO A N 1
ATOM 1569 C CA . PRO A 1 205 ? -4.624 -0.470 15.108 1.00 96.88 205 PRO A CA 1
ATOM 1570 C C . PRO A 1 205 ? -4.654 -1.707 16.007 1.00 96.88 205 PRO A C 1
ATOM 1572 O O . PRO A 1 205 ? -5.444 -2.634 15.753 1.00 96.88 205 PRO A O 1
ATOM 1575 N N . PRO A 1 206 ? -3.813 -1.733 17.061 1.00 94.38 206 PRO A N 1
ATOM 1576 C CA . PRO A 1 206 ? -3.984 -2.718 18.115 1.00 94.38 206 PRO A CA 1
ATOM 1577 C C . PRO A 1 206 ? -5.425 -2.648 18.596 1.00 94.38 206 PRO A C 1
ATOM 1579 O O . PRO A 1 206 ? -6.038 -1.578 18.628 1.00 94.38 206 PRO A O 1
ATOM 1582 N N . ARG A 1 207 ? -5.979 -3.805 18.938 1.00 90.56 207 ARG A N 1
ATOM 1583 C CA . ARG A 1 207 ? -7.286 -3.818 19.576 1.00 90.56 207 ARG A CA 1
ATOM 1584 C C . ARG A 1 207 ? -7.132 -3.059 20.884 1.00 90.56 207 ARG A C 1
ATOM 1586 O O . ARG A 1 207 ? -6.195 -3.328 21.635 1.00 90.56 207 ARG A O 1
ATOM 1593 N N . GLU A 1 208 ? -8.035 -2.119 21.124 1.00 86.88 208 GLU A N 1
ATOM 1594 C CA . GLU A 1 208 ? -8.341 -1.740 22.491 1.00 86.88 208 GLU A CA 1
ATOM 1595 C C . GLU A 1 208 ? -8.841 -3.044 23.102 1.00 86.88 208 GLU A C 1
ATOM 1597 O O . GLU A 1 208 ? -9.929 -3.517 22.770 1.00 86.88 208 GLU A O 1
ATOM 1602 N N . GLU A 1 209 ? -7.970 -3.734 23.845 1.00 79.19 209 GLU A N 1
ATOM 1603 C CA . GLU A 1 209 ? -8.448 -4.742 24.774 1.00 79.19 209 GLU A CA 1
ATOM 1604 C C . GLU A 1 209 ? -9.517 -3.992 25.557 1.00 79.19 209 GLU A C 1
ATOM 1606 O O . GLU A 1 209 ? -9.210 -2.949 26.138 1.00 79.19 209 GLU A O 1
ATOM 1611 N N . GLU A 1 210 ? -10.781 -4.411 25.424 1.00 67.00 210 GLU A N 1
ATOM 1612 C CA . GLU A 1 210 ? -11.837 -3.960 26.315 1.00 67.00 210 GLU A CA 1
ATOM 1613 C C . GLU A 1 210 ? -11.296 -4.334 27.689 1.00 67.00 210 GLU A C 1
ATOM 1615 O O . GLU A 1 210 ? -11.367 -5.501 28.072 1.00 67.00 210 GLU A O 1
ATOM 1620 N N . GLU A 1 211 ? -10.586 -3.400 28.337 1.00 61.22 211 GLU A N 1
ATOM 1621 C CA . GLU A 1 211 ? -10.100 -3.556 29.693 1.00 61.22 211 GLU A CA 1
ATOM 1622 C C . GLU A 1 211 ? -11.364 -3.927 30.431 1.00 61.22 211 GLU A C 1
ATOM 1624 O O . GLU A 1 211 ? -12.275 -3.106 30.507 1.00 61.22 211 GLU A O 1
ATOM 1629 N N . GLU A 1 212 ? -11.474 -5.205 30.799 1.00 60.31 212 GLU A N 1
ATOM 1630 C CA . GLU A 1 212 ? -12.673 -5.769 31.383 1.00 60.31 212 GLU A CA 1
ATOM 1631 C C . GLU A 1 212 ? -12.996 -4.886 32.592 1.00 60.31 212 GLU A C 1
ATOM 1633 O O . GLU A 1 212 ? -12.438 -5.058 33.676 1.00 60.31 212 GLU A O 1
ATOM 1638 N N . GLU A 1 213 ? -13.902 -3.917 32.425 1.00 60.41 213 GLU A N 1
ATOM 1639 C CA . GLU A 1 213 ? -14.437 -3.073 33.495 1.00 60.41 213 GLU A CA 1
ATOM 1640 C C . GLU A 1 213 ? -15.309 -3.929 34.448 1.00 60.41 213 GLU A C 1
ATOM 1642 O O . GLU A 1 213 ? -16.187 -3.428 35.147 1.00 60.41 213 GLU A O 1
ATOM 1647 N N . GLU A 1 214 ? -15.080 -5.247 34.510 1.00 59.12 214 GLU A N 1
ATOM 1648 C CA . GLU A 1 214 ? -15.820 -6.212 35.314 1.00 59.12 214 GLU A CA 1
ATOM 1649 C C . GLU A 1 214 ? -15.505 -6.124 36.820 1.00 59.12 214 GLU A C 1
ATOM 1651 O O . GLU A 1 214 ? -16.227 -6.720 37.621 1.00 59.12 214 GLU A O 1
ATOM 1656 N N . GLU A 1 215 ? -14.506 -5.353 37.272 1.00 56.84 215 GLU A N 1
ATOM 1657 C CA . GLU A 1 215 ? -14.106 -5.379 38.693 1.00 56.84 215 GLU A CA 1
ATOM 1658 C C . GLU A 1 215 ? -14.603 -4.238 39.601 1.00 56.84 215 GLU A C 1
ATOM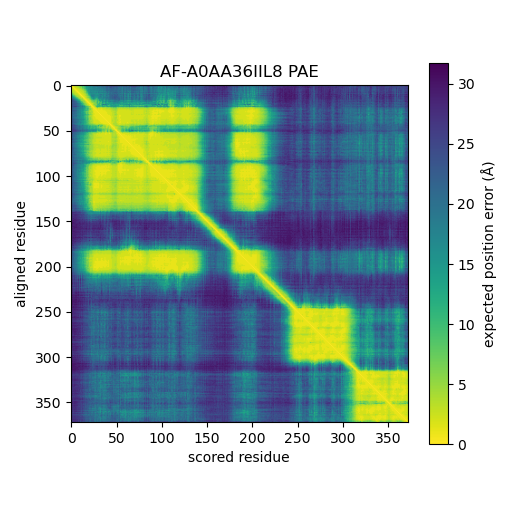 1660 O O . GLU A 1 215 ? -14.274 -4.266 40.785 1.00 56.84 215 GLU A O 1
ATOM 1665 N N . ASN A 1 216 ? -15.453 -3.289 39.169 1.00 55.59 216 ASN A N 1
ATOM 1666 C CA . ASN A 1 216 ? -15.937 -2.247 40.108 1.00 55.59 216 ASN A CA 1
ATOM 1667 C C . ASN A 1 216 ? -17.448 -1.980 40.210 1.00 55.59 216 ASN A C 1
ATOM 1669 O O . ASN A 1 216 ? -17.858 -1.327 41.170 1.00 55.59 216 ASN A O 1
ATOM 1673 N N . GLU A 1 217 ? -18.318 -2.541 39.365 1.00 56.47 217 GLU A N 1
ATOM 1674 C CA . GLU A 1 217 ? -19.774 -2.393 39.591 1.00 56.47 217 GLU A CA 1
ATOM 1675 C C . GLU A 1 217 ? -20.338 -3.329 40.682 1.00 56.47 217 GLU A C 1
ATOM 1677 O O . GLU A 1 217 ? -21.487 -3.185 41.112 1.00 56.47 217 GLU A O 1
ATOM 1682 N N . SER A 1 218 ? -19.540 -4.261 41.216 1.00 56.34 218 SER A N 1
ATOM 1683 C CA . SER A 1 218 ? -20.004 -5.209 42.239 1.00 56.34 218 SER A CA 1
ATOM 1684 C C . SER A 1 218 ? -19.995 -4.674 43.688 1.00 56.34 218 SER A C 1
ATOM 1686 O O . SER A 1 218 ? -20.563 -5.332 44.568 1.00 56.34 218 SER A O 1
ATOM 1688 N N . GLU A 1 219 ? -19.480 -3.462 43.957 1.00 55.84 219 GLU A N 1
ATOM 1689 C CA . GLU A 1 219 ? -19.640 -2.797 45.269 1.00 55.84 219 GLU A CA 1
ATOM 1690 C C . GLU A 1 219 ? -20.764 -1.742 45.326 1.00 55.84 219 GLU A C 1
ATOM 1692 O O . GLU A 1 219 ? -21.272 -1.474 46.419 1.00 55.84 219 GLU A O 1
ATOM 1697 N N . GLU A 1 220 ? -21.250 -1.203 44.199 1.00 54.66 220 GLU A N 1
ATOM 1698 C CA . GLU A 1 220 ? -22.272 -0.136 44.226 1.00 54.66 220 GLU A CA 1
ATOM 1699 C C . GLU A 1 220 ? -23.730 -0.646 44.129 1.00 54.66 220 GLU A C 1
ATOM 1701 O O . GLU A 1 220 ? -24.673 0.058 44.500 1.00 54.66 220 GLU A O 1
ATOM 1706 N N . ILE A 1 221 ? -23.958 -1.924 43.790 1.00 53.16 221 ILE A N 1
ATOM 1707 C CA . ILE A 1 221 ? -25.303 -2.544 43.774 1.00 53.16 221 ILE A CA 1
ATOM 1708 C C . ILE A 1 221 ? -25.596 -3.307 45.081 1.00 53.16 221 ILE A C 1
ATOM 1710 O O . ILE A 1 221 ? -26.019 -4.463 45.098 1.00 53.16 221 ILE A O 1
ATOM 1714 N N . LYS A 1 222 ? -25.412 -2.648 46.231 1.00 54.22 222 LYS A N 1
ATOM 1715 C CA . LYS A 1 222 ? -26.029 -3.074 47.509 1.00 54.22 222 LYS A CA 1
ATOM 1716 C C . LYS A 1 222 ? -26.944 -2.033 48.152 1.00 54.22 222 LYS A C 1
ATOM 1718 O O . LYS A 1 222 ? -27.515 -2.328 49.201 1.00 54.22 222 LYS A O 1
ATOM 1723 N N . LEU A 1 223 ? -27.162 -0.862 47.538 1.00 51.28 223 LEU A N 1
ATOM 1724 C CA . LEU A 1 223 ? -27.941 0.207 48.184 1.00 51.28 223 LEU A CA 1
ATOM 1725 C C . LEU A 1 223 ? -29.329 0.512 47.590 1.00 51.28 223 LEU A C 1
ATOM 1727 O O . LEU A 1 223 ? -30.118 1.184 48.254 1.00 51.28 223 LEU A O 1
ATOM 1731 N N . HIS A 1 224 ? -29.702 -0.006 46.413 1.00 50.12 224 HIS A N 1
ATOM 1732 C CA . HIS A 1 224 ? -30.962 0.395 45.754 1.00 50.12 224 HIS A CA 1
ATOM 1733 C C . HIS A 1 224 ? -31.849 -0.747 45.222 1.00 50.12 224 HIS A C 1
ATOM 1735 O O . HIS A 1 224 ? -32.476 -0.625 44.176 1.00 50.12 224 HIS A O 1
ATOM 1741 N N . GLN A 1 225 ? -32.018 -1.829 45.989 1.00 48.44 225 GLN A N 1
ATOM 1742 C CA . GLN A 1 225 ? -33.151 -2.752 45.799 1.00 48.44 225 GLN A CA 1
ATOM 1743 C C . GLN A 1 225 ? -34.274 -2.450 46.796 1.00 48.44 225 GLN A C 1
ATOM 1745 O O . GLN A 1 225 ? -34.470 -3.133 47.798 1.00 48.44 225 GLN A O 1
ATOM 1750 N N . SER A 1 226 ? -35.023 -1.388 46.513 1.00 52.72 226 SER A N 1
ATOM 1751 C CA . SER A 1 226 ? -36.313 -1.111 47.142 1.00 52.72 226 SER A CA 1
ATOM 1752 C C . SER A 1 226 ? -37.168 -0.293 46.174 1.00 52.72 226 SER A C 1
ATOM 1754 O O . SER A 1 226 ? -36.825 0.847 45.884 1.00 52.72 226 SER A O 1
ATOM 1756 N N . SER A 1 227 ? -38.319 -0.858 45.788 1.00 54.25 227 SER A N 1
ATOM 1757 C CA . SER A 1 227 ? -39.506 -0.180 45.231 1.00 54.25 227 SER A CA 1
ATOM 1758 C C . SER A 1 227 ? -39.572 0.107 43.715 1.00 54.25 227 SER A C 1
ATOM 1760 O O . SER A 1 227 ? -39.175 1.177 43.263 1.00 54.25 227 SER A O 1
ATOM 1762 N N . SER A 1 228 ? -40.243 -0.782 42.965 1.00 46.69 228 SER A N 1
ATOM 1763 C CA . SER A 1 228 ? -41.417 -0.482 42.095 1.00 46.69 228 SER A CA 1
ATOM 1764 C C . SER A 1 228 ? -41.630 -1.632 41.102 1.00 46.69 228 SER A C 1
ATOM 1766 O O . SER A 1 228 ? -40.792 -1.883 40.248 1.00 46.69 228 SER A O 1
A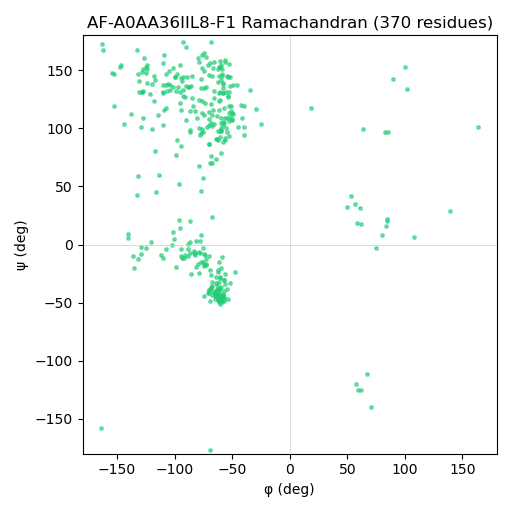TOM 1768 N N . ASP A 1 229 ? -42.583 -2.533 41.323 1.00 45.09 229 ASP A N 1
ATOM 1769 C CA . ASP A 1 229 ? -44.005 -2.457 40.938 1.00 45.09 229 ASP A CA 1
ATOM 1770 C C . ASP A 1 229 ? -44.296 -2.409 39.423 1.00 45.09 229 ASP A C 1
ATOM 1772 O O . ASP A 1 229 ? -44.254 -1.373 38.766 1.00 45.09 229 ASP A O 1
ATOM 1776 N N . ARG A 1 230 ? -44.643 -3.606 38.925 1.00 53.06 230 ARG A N 1
ATOM 1777 C CA . ARG A 1 230 ? -45.715 -3.951 37.974 1.00 53.06 230 ARG A CA 1
ATOM 1778 C C . ARG A 1 230 ? -46.294 -2.820 37.115 1.00 53.06 230 ARG A C 1
ATOM 1780 O O . ARG A 1 230 ? -47.098 -2.031 37.601 1.00 53.06 230 ARG A O 1
ATOM 1787 N N . MET A 1 231 ? -46.129 -2.953 35.796 1.00 40.81 231 MET A N 1
ATOM 1788 C CA . MET A 1 231 ? -47.235 -2.720 34.859 1.00 40.81 231 MET A CA 1
ATOM 1789 C C . MET A 1 231 ? -47.262 -3.775 33.747 1.00 40.81 231 MET A C 1
ATOM 1791 O O . MET A 1 231 ? -46.387 -3.830 32.887 1.00 40.81 231 MET A O 1
ATOM 1795 N N . ASP A 1 232 ? -48.315 -4.593 33.795 1.00 50.91 232 ASP A N 1
ATOM 1796 C CA . ASP A 1 232 ? -48.819 -5.443 32.719 1.00 50.91 232 ASP A CA 1
ATOM 1797 C C . ASP A 1 232 ? -49.183 -4.603 31.486 1.00 50.91 232 ASP A C 1
ATOM 1799 O O . ASP A 1 232 ? -49.879 -3.588 31.597 1.00 50.91 232 ASP A O 1
ATOM 1803 N N . ARG A 1 233 ? -48.782 -5.055 30.292 1.00 45.41 233 ARG A N 1
ATOM 1804 C CA . ARG A 1 233 ? -49.211 -4.461 29.019 1.00 45.41 233 ARG A CA 1
ATOM 1805 C C . ARG A 1 233 ? -49.762 -5.547 28.080 1.00 45.41 233 ARG A C 1
ATOM 1807 O O . ARG A 1 233 ? -49.130 -6.592 27.942 1.00 45.41 233 ARG A O 1
ATOM 1814 N N . PRO A 1 234 ? -50.948 -5.342 27.471 1.00 51.16 234 PRO A N 1
ATOM 1815 C CA . PRO A 1 234 ? -51.711 -6.415 26.843 1.00 51.16 234 PRO A CA 1
ATOM 1816 C C . PRO A 1 234 ? -51.276 -6.712 25.404 1.00 51.16 234 PRO A C 1
ATOM 1818 O O . PRO A 1 234 ? -50.974 -5.812 24.620 1.00 51.16 234 PRO A O 1
ATOM 1821 N N . ALA A 1 235 ? -51.343 -7.999 25.066 1.00 44.47 235 ALA A N 1
ATOM 1822 C CA . ALA A 1 235 ? -51.226 -8.543 23.722 1.00 44.47 235 ALA A CA 1
ATOM 1823 C C . ALA A 1 235 ? -52.447 -8.151 22.867 1.00 44.47 235 ALA A C 1
ATOM 1825 O O . ALA A 1 235 ? -53.586 -8.476 23.205 1.00 44.47 235 ALA A O 1
ATOM 1826 N N . GLY A 1 236 ? -52.199 -7.455 21.754 1.00 39.31 236 GLY A N 1
ATOM 1827 C CA . GLY A 1 236 ? -53.207 -7.009 20.793 1.00 39.31 236 GLY A CA 1
ATOM 1828 C C . GLY A 1 236 ? -52.857 -7.439 19.369 1.00 39.31 236 GLY A C 1
ATOM 1829 O O . GLY A 1 236 ? -51.927 -6.918 18.769 1.00 39.31 236 GLY A O 1
ATOM 1830 N N . MET A 1 237 ? -53.634 -8.403 18.876 1.00 46.28 237 MET A N 1
ATOM 1831 C CA . MET A 1 237 ? -53.730 -8.968 17.523 1.00 46.28 237 MET A CA 1
ATOM 1832 C C . MET A 1 237 ? -53.498 -7.991 16.349 1.00 46.28 237 MET A C 1
ATOM 1834 O O . MET A 1 237 ? -54.201 -6.989 16.260 1.00 46.28 237 MET A O 1
ATOM 1838 N N . MET A 1 238 ? -52.675 -8.402 15.372 1.00 44.31 238 MET A N 1
ATOM 1839 C CA . MET A 1 238 ? -52.864 -8.225 13.913 1.00 44.31 238 MET A CA 1
ATOM 1840 C C . MET A 1 238 ? -52.308 -9.499 13.241 1.00 44.31 238 MET A C 1
ATOM 1842 O O . MET A 1 238 ? -51.157 -9.852 13.444 1.00 44.31 238 MET A O 1
ATOM 1846 N N . ALA A 1 239 ? -53.161 -10.417 12.788 1.00 43.25 239 ALA A N 1
ATOM 1847 C CA . ALA A 1 239 ? -53.738 -10.489 11.441 1.00 43.25 239 ALA A CA 1
ATOM 1848 C C . ALA A 1 239 ? -52.799 -11.171 10.422 1.00 43.25 239 ALA A C 1
ATOM 1850 O O . ALA A 1 239 ? -51.906 -10.563 9.850 1.00 43.25 239 ALA A O 1
ATOM 1851 N N . ARG A 1 240 ? -53.079 -12.467 10.234 1.00 46.28 240 ARG A N 1
ATOM 1852 C CA . ARG A 1 240 ? -52.710 -13.373 9.136 1.00 46.28 240 ARG A CA 1
ATOM 1853 C C . ARG A 1 240 ? -52.433 -12.659 7.801 1.00 46.28 240 ARG A C 1
ATOM 1855 O O . ARG A 1 240 ? -53.376 -12.315 7.093 1.00 46.28 240 ARG A O 1
ATOM 1862 N N . GLY A 1 241 ? -51.162 -12.520 7.448 1.00 43.66 241 GLY A N 1
ATOM 1863 C CA . GLY A 1 241 ? -50.706 -12.570 6.062 1.00 43.66 241 GLY A CA 1
ATOM 1864 C C . GLY A 1 241 ? -50.044 -13.927 5.869 1.00 43.66 241 GLY A C 1
ATOM 1865 O O . GLY A 1 241 ? -49.319 -14.363 6.763 1.00 43.66 241 GLY A O 1
ATOM 1866 N N . ASP A 1 242 ? -50.372 -14.629 4.789 1.00 51.50 242 ASP A N 1
ATOM 1867 C CA . ASP A 1 242 ? -49.749 -15.899 4.430 1.00 51.50 242 ASP A CA 1
ATOM 1868 C C . ASP A 1 242 ? -48.225 -15.743 4.480 1.00 51.50 242 ASP A C 1
ATOM 1870 O O . ASP A 1 242 ? -47.640 -15.048 3.651 1.00 51.50 242 ASP A O 1
ATOM 1874 N N . LEU A 1 243 ? -47.600 -16.350 5.494 1.00 53.84 243 LEU A N 1
ATOM 1875 C CA . LEU A 1 243 ? -46.158 -16.549 5.564 1.00 53.84 243 LEU A CA 1
ATOM 1876 C C . LEU A 1 243 ? -45.810 -17.441 4.379 1.00 53.84 243 LEU A C 1
ATOM 1878 O O . LEU A 1 243 ? -45.890 -18.667 4.473 1.00 53.84 243 LEU A O 1
ATOM 1882 N N . LEU A 1 244 ? -45.515 -16.808 3.244 1.00 59.41 244 LEU A N 1
ATOM 1883 C CA . LEU A 1 244 ? -44.827 -17.431 2.130 1.00 59.41 244 LEU A CA 1
ATOM 1884 C C . LEU A 1 244 ? -43.597 -18.085 2.747 1.00 59.41 244 LEU A C 1
ATOM 1886 O O . LEU A 1 244 ? -42.712 -17.408 3.260 1.00 59.41 244 LEU A O 1
ATOM 1890 N N . GLN A 1 245 ? -43.631 -19.412 2.824 1.00 70.62 245 GLN A N 1
ATOM 1891 C CA . GLN A 1 245 ? -42.508 -20.204 3.288 1.00 70.62 245 GLN A CA 1
ATOM 1892 C C . GLN A 1 245 ? -41.308 -19.779 2.451 1.00 70.62 245 GLN A C 1
ATOM 1894 O O . GLN A 1 245 ? -41.322 -19.991 1.235 1.00 70.62 245 GLN A O 1
ATOM 1899 N N . ALA A 1 246 ? -40.324 -19.148 3.099 1.00 76.19 246 ALA A N 1
ATOM 1900 C CA . ALA A 1 246 ? -39.033 -18.875 2.493 1.00 76.19 246 ALA A CA 1
ATOM 1901 C C . ALA A 1 246 ? -38.555 -20.201 1.894 1.00 76.19 246 ALA A C 1
ATOM 1903 O O . ALA A 1 246 ? -38.436 -21.211 2.595 1.00 76.19 246 ALA A O 1
ATOM 1904 N N . GLY A 1 247 ? -38.473 -20.253 0.567 1.00 90.19 247 GLY A N 1
ATOM 1905 C CA . GLY A 1 247 ? -38.082 -21.481 -0.107 1.00 90.19 247 GLY A CA 1
ATOM 1906 C C . GLY A 1 247 ? -36.577 -21.678 0.031 1.00 90.19 247 GLY A C 1
ATOM 1907 O O . GLY A 1 247 ? -35.830 -20.712 0.159 1.00 90.19 247 GLY A O 1
ATOM 1908 N N . SER A 1 248 ? -36.133 -22.930 0.015 1.00 96.94 248 SER A N 1
ATOM 1909 C CA . SER A 1 248 ? -34.708 -23.258 0.043 1.00 96.94 248 SER A CA 1
ATOM 1910 C C . SER A 1 248 ? -34.053 -22.943 -1.299 1.00 96.94 248 SER A C 1
ATOM 1912 O O . SER A 1 248 ? -34.596 -23.314 -2.344 1.00 96.94 248 SER A O 1
ATOM 1914 N N . CYS A 1 249 ? -32.877 -22.326 -1.262 1.00 97.88 249 CYS A N 1
ATOM 1915 C CA . CYS A 1 249 ? -32.026 -22.145 -2.431 1.00 97.88 249 CYS A CA 1
ATOM 1916 C C . CYS A 1 249 ? -31.253 -23.430 -2.772 1.00 97.88 249 CYS A C 1
ATOM 1918 O O . CYS A 1 249 ? -31.043 -24.270 -1.893 1.00 97.88 249 CYS A O 1
ATOM 1920 N N . PRO A 1 250 ? -30.811 -23.604 -4.031 1.00 97.38 250 PRO A N 1
ATOM 1921 C CA . PRO A 1 250 ? -29.899 -24.684 -4.401 1.00 97.38 250 PRO A CA 1
ATOM 1922 C C . PRO A 1 250 ? -28.554 -24.597 -3.664 1.00 97.38 250 PRO A C 1
ATOM 1924 O O . PRO A 1 250 ? -28.076 -23.504 -3.370 1.00 97.38 250 PRO A O 1
ATOM 1927 N N . ASP A 1 251 ? -27.883 -25.736 -3.473 1.00 97.44 251 ASP A N 1
ATOM 1928 C CA . ASP A 1 251 ? -26.625 -25.839 -2.707 1.00 97.44 251 ASP A CA 1
ATOM 1929 C C . ASP A 1 251 ? -25.446 -25.016 -3.274 1.00 97.44 251 ASP A C 1
ATOM 1931 O O . ASP A 1 251 ? -24.439 -24.837 -2.594 1.00 97.44 251 ASP A O 1
ATOM 1935 N N . PHE A 1 252 ? -25.532 -24.536 -4.521 1.00 96.38 252 PHE A N 1
ATOM 1936 C CA . PHE A 1 252 ? -24.506 -23.677 -5.130 1.00 96.38 252 PHE A CA 1
ATOM 1937 C C . PHE A 1 252 ? -24.698 -22.179 -4.829 1.00 96.38 252 PHE A C 1
ATOM 1939 O O . PHE A 1 252 ? -23.856 -21.370 -5.222 1.00 96.38 252 PHE A O 1
ATOM 1946 N N . ALA A 1 253 ? -25.809 -21.793 -4.196 1.00 97.56 253 ALA A N 1
ATOM 1947 C CA . ALA A 1 253 ? -26.073 -20.417 -3.792 1.00 97.56 253 ALA A CA 1
ATOM 1948 C C . ALA A 1 253 ? -25.196 -20.001 -2.596 1.00 97.56 253 ALA A C 1
ATOM 1950 O O . ALA A 1 253 ? -24.677 -20.837 -1.859 1.00 97.56 253 ALA A O 1
ATOM 1951 N N . ALA A 1 254 ? -25.052 -18.693 -2.382 1.00 95.31 254 ALA A N 1
ATOM 1952 C CA . ALA A 1 254 ? -24.348 -18.128 -1.230 1.00 95.31 254 ALA A CA 1
ATOM 1953 C C . ALA A 1 254 ? -25.037 -18.465 0.103 1.00 95.31 254 ALA A C 1
ATOM 1955 O O . ALA A 1 254 ? -24.371 -18.621 1.123 1.00 95.31 254 ALA A O 1
ATOM 1956 N N . LEU A 1 255 ? -26.371 -18.564 0.089 1.00 95.25 255 LEU A N 1
ATOM 1957 C CA . LEU A 1 255 ? -27.214 -18.835 1.251 1.00 95.25 255 LEU A CA 1
ATOM 1958 C C . LEU A 1 255 ? -28.161 -19.999 0.950 1.00 95.25 255 LEU A C 1
ATOM 1960 O O . LEU A 1 255 ? -28.599 -20.171 -0.185 1.00 95.25 255 LEU A O 1
ATOM 1964 N N . SER A 1 256 ? -28.502 -20.784 1.973 1.00 96.56 256 SER A N 1
ATOM 1965 C CA . SER A 1 256 ? -29.416 -21.930 1.846 1.00 96.56 256 SER A CA 1
ATOM 1966 C C . SER A 1 256 ? -30.895 -21.538 1.764 1.00 96.56 256 SER A C 1
ATOM 1968 O O . SER A 1 256 ? -31.732 -22.362 1.398 1.00 96.56 256 SER A O 1
ATOM 1970 N N . GLU A 1 257 ? -31.237 -20.299 2.110 1.00 96.69 257 GLU A N 1
ATOM 1971 C CA . GLU A 1 257 ? -32.607 -19.780 2.141 1.00 96.69 257 GLU A CA 1
ATOM 1972 C C . GLU A 1 257 ? -32.734 -18.596 1.181 1.00 96.69 257 GLU A C 1
ATOM 1974 O O . GLU A 1 257 ? -31.826 -17.767 1.096 1.00 96.69 257 GLU A O 1
ATOM 1979 N N . ALA A 1 258 ? -33.848 -18.544 0.446 1.00 96.69 258 ALA A N 1
ATOM 1980 C CA . ALA A 1 258 ? -34.181 -17.406 -0.401 1.00 96.69 258 ALA A CA 1
ATOM 1981 C C . ALA A 1 258 ? -34.563 -16.189 0.453 1.00 96.69 258 ALA A C 1
ATOM 1983 O O . ALA A 1 258 ? -35.036 -16.340 1.583 1.00 96.69 258 ALA A O 1
ATOM 1984 N N . ASP A 1 259 ? -34.380 -14.994 -0.099 1.00 94.56 259 ASP A N 1
ATOM 1985 C CA . ASP A 1 259 ? -34.764 -13.746 0.556 1.00 94.56 259 ASP A CA 1
ATOM 1986 C C . ASP A 1 259 ? -36.296 -13.564 0.650 1.00 94.56 259 ASP A C 1
ATOM 1988 O O . ASP A 1 259 ? -37.088 -14.436 0.278 1.00 94.56 259 ASP A O 1
ATOM 1992 N N . GLU A 1 260 ? -36.731 -12.418 1.184 1.00 93.25 260 GLU A N 1
ATOM 1993 C CA . GLU A 1 260 ? -38.156 -12.099 1.355 1.00 93.25 260 GLU A CA 1
ATOM 1994 C C . GLU A 1 260 ? -38.926 -12.027 0.022 1.00 93.25 260 GLU A C 1
ATOM 1996 O O . GLU A 1 260 ? -40.141 -12.252 0.006 1.00 93.25 260 GLU A O 1
ATOM 2001 N N . ASP A 1 261 ? -38.232 -11.768 -1.090 1.00 93.75 261 ASP A N 1
ATOM 2002 C CA . ASP A 1 261 ? -38.797 -11.737 -2.439 1.00 93.75 261 ASP A CA 1
ATOM 2003 C C . ASP A 1 261 ? -38.786 -13.128 -3.106 1.00 93.75 261 ASP A C 1
ATOM 2005 O O . ASP A 1 261 ? -39.449 -13.344 -4.125 1.00 93.75 261 ASP A O 1
ATOM 2009 N N . GLY A 1 262 ? -38.115 -14.113 -2.504 1.00 95.62 262 GLY A N 1
ATOM 2010 C CA . GLY A 1 262 ? -37.980 -15.468 -3.031 1.00 95.62 262 GLY A CA 1
ATOM 2011 C C . GLY A 1 262 ? -36.837 -15.625 -4.034 1.00 95.62 262 GLY A C 1
ATOM 2012 O O . GLY A 1 262 ? -36.859 -16.576 -4.821 1.00 95.62 262 GLY A O 1
ATOM 2013 N N . ASP A 1 263 ? -35.855 -14.727 -4.000 1.00 97.69 263 ASP A N 1
ATOM 2014 C CA . ASP A 1 263 ? -34.643 -14.782 -4.805 1.00 97.69 263 ASP A CA 1
ATOM 2015 C C . ASP A 1 263 ? -33.464 -15.377 -4.009 1.00 97.69 263 ASP A C 1
ATOM 2017 O O . ASP A 1 263 ? -33.334 -15.239 -2.793 1.00 97.69 263 ASP A O 1
ATOM 2021 N N . CYS A 1 264 ? -32.592 -16.083 -4.720 1.00 98.19 264 CYS A N 1
ATOM 2022 C CA . CYS A 1 264 ? -31.339 -16.648 -4.240 1.00 98.19 264 CYS A CA 1
ATOM 2023 C C . CYS A 1 264 ? -30.163 -15.816 -4.752 1.00 98.19 264 CYS A C 1
ATOM 2025 O O . CYS A 1 264 ? -30.211 -15.273 -5.856 1.00 98.19 264 CYS A O 1
ATOM 2027 N N . VAL A 1 265 ? -29.079 -15.754 -3.977 1.00 97.94 265 VAL A N 1
ATOM 2028 C CA . VAL A 1 265 ? -27.874 -14.978 -4.312 1.00 97.94 265 VAL A CA 1
ATOM 2029 C C . VAL A 1 265 ? -26.721 -15.921 -4.642 1.00 97.94 265 VAL A C 1
ATOM 2031 O O . VAL A 1 265 ? -26.512 -16.918 -3.954 1.00 97.94 265 VAL A O 1
ATOM 2034 N N . CYS A 1 266 ? -25.962 -15.621 -5.692 1.00 98.00 266 CYS A N 1
ATOM 2035 C CA . CYS A 1 266 ? -24.742 -16.351 -6.023 1.00 98.00 266 CYS A CA 1
ATOM 2036 C C . CYS A 1 266 ? -23.570 -15.995 -5.082 1.00 98.00 266 CYS A C 1
ATOM 2038 O O . CYS A 1 266 ? -23.490 -14.850 -4.638 1.00 98.00 266 CYS A O 1
ATOM 2040 N N . PRO A 1 267 ? -22.634 -16.927 -4.802 1.00 95.69 267 PRO A N 1
ATOM 2041 C CA . PRO A 1 267 ? -21.431 -16.648 -4.010 1.00 95.69 267 PRO A CA 1
ATOM 2042 C C . PRO A 1 267 ? -20.587 -15.497 -4.570 1.00 95.69 267 PRO A C 1
ATOM 2044 O O . PRO A 1 267 ? -20.637 -15.190 -5.768 1.00 95.69 267 PRO A O 1
ATOM 2047 N N . GLU A 1 268 ? -19.756 -14.889 -3.724 1.00 83.25 268 GLU A N 1
ATOM 2048 C CA . GLU A 1 268 ? -18.852 -13.820 -4.151 1.00 83.25 268 GLU A CA 1
ATOM 2049 C C . GLU A 1 268 ? -17.970 -14.247 -5.333 1.00 83.25 268 GLU A C 1
ATOM 2051 O O . GLU A 1 268 ? -17.569 -15.404 -5.469 1.00 83.25 268 GLU A O 1
ATOM 2056 N N . HIS A 1 269 ? -17.691 -13.292 -6.222 1.00 82.81 269 HIS A N 1
ATOM 2057 C CA . HIS A 1 269 ? -16.926 -13.501 -7.455 1.00 82.81 269 HIS A CA 1
ATOM 2058 C C . HIS A 1 269 ? -17.501 -14.540 -8.424 1.00 82.81 269 HIS A C 1
ATOM 2060 O O . HIS A 1 269 ? -16.786 -14.976 -9.319 1.00 82.81 269 HIS A O 1
ATOM 2066 N N . THR A 1 270 ? -18.775 -14.907 -8.311 1.00 94.56 270 THR A N 1
ATOM 2067 C CA . THR A 1 270 ? -19.466 -15.716 -9.323 1.00 94.56 270 THR A CA 1
ATOM 2068 C C . THR A 1 270 ? -20.499 -14.880 -10.076 1.00 94.56 270 THR A C 1
ATOM 2070 O O . THR A 1 270 ? -20.841 -13.763 -9.687 1.00 94.56 270 THR A O 1
ATOM 2073 N N . THR A 1 271 ? -20.940 -15.367 -11.230 1.00 96.06 271 THR A N 1
ATOM 2074 C CA . THR A 1 271 ? -22.026 -14.777 -12.020 1.00 96.06 271 THR A CA 1
ATOM 2075 C C . THR A 1 271 ? -23.078 -15.854 -12.241 1.00 96.06 271 THR A C 1
ATOM 2077 O O . THR A 1 271 ? -22.719 -17.006 -12.471 1.00 96.06 271 THR A O 1
ATOM 2080 N N . CYS A 1 272 ? -24.366 -15.522 -12.143 1.00 96.94 272 CYS A N 1
ATOM 2081 C CA . CYS A 1 272 ? -25.415 -16.476 -12.495 1.00 96.94 272 CYS A CA 1
ATOM 2082 C C . CYS A 1 272 ? -25.561 -16.593 -14.018 1.00 96.94 272 CYS A C 1
ATOM 2084 O O . CYS A 1 272 ? -25.453 -15.604 -14.749 1.00 96.94 272 CYS A O 1
ATOM 2086 N N . HIS A 1 273 ? -25.816 -17.805 -14.493 1.00 97.69 273 HIS A N 1
ATOM 2087 C CA . HIS A 1 273 ? -26.028 -18.138 -15.894 1.00 97.69 273 HIS A CA 1
ATOM 2088 C C . HIS A 1 273 ? -27.294 -18.977 -16.034 1.00 97.69 273 HIS A C 1
ATOM 2090 O O . HIS A 1 273 ? -27.459 -19.967 -15.330 1.00 97.69 273 HIS A O 1
ATOM 2096 N N . ASP A 1 274 ? -28.170 -18.598 -16.962 1.00 97.38 274 ASP A N 1
ATOM 2097 C CA . ASP A 1 274 ? -29.292 -19.425 -17.410 1.00 97.38 274 ASP A CA 1
ATOM 2098 C C . ASP A 1 274 ? -28.860 -20.130 -18.704 1.00 97.38 274 ASP A C 1
ATOM 2100 O O . ASP A 1 274 ? -28.920 -19.568 -19.805 1.00 97.38 274 ASP A O 1
ATOM 2104 N N . GLY A 1 275 ? -28.272 -21.321 -18.568 1.00 95.00 275 GLY A N 1
ATOM 2105 C CA . GLY A 1 275 ? -27.609 -22.014 -19.675 1.00 95.00 275 GLY A CA 1
ATOM 2106 C C . GLY A 1 275 ? -26.479 -21.173 -20.306 1.00 95.00 275 GLY A C 1
ATOM 2107 O O . GLY A 1 275 ? -25.516 -20.842 -19.623 1.00 95.00 275 GLY A O 1
ATOM 2108 N N . PRO A 1 276 ? -26.530 -20.828 -21.612 1.00 94.06 276 PRO A N 1
ATOM 2109 C CA . PRO A 1 276 ? -25.478 -20.042 -22.265 1.00 94.06 276 PRO A CA 1
ATOM 2110 C C . PRO A 1 276 ? -25.602 -18.527 -22.034 1.00 94.06 276 PRO A C 1
ATOM 2112 O O . PRO A 1 276 ? -24.728 -17.769 -22.461 1.00 94.06 276 PRO A O 1
ATOM 2115 N N . THR A 1 277 ? -26.707 -18.056 -21.449 1.00 95.88 277 THR A N 1
ATOM 2116 C CA . THR A 1 277 ? -26.954 -16.626 -21.252 1.00 95.88 277 THR A CA 1
ATOM 2117 C C . THR A 1 277 ? -26.473 -16.162 -19.887 1.00 95.88 277 THR A C 1
ATOM 2119 O O . THR A 1 277 ? -26.758 -16.785 -18.873 1.00 95.88 277 THR A O 1
ATOM 2122 N N . VAL A 1 278 ? -25.741 -15.044 -19.873 1.00 96.06 278 VAL A N 1
ATOM 2123 C CA . VAL A 1 278 ? -25.291 -14.399 -18.636 1.00 96.06 278 VAL A CA 1
ATOM 2124 C C . VAL A 1 278 ? -26.484 -13.722 -17.969 1.00 96.06 278 VAL A C 1
ATOM 2126 O O . VAL A 1 278 ? -27.084 -12.809 -18.544 1.00 96.06 278 VAL A O 1
ATOM 2129 N N . GLY A 1 279 ? -26.752 -14.123 -16.735 1.00 97.00 279 GLY A N 1
ATOM 2130 C CA . GLY A 1 279 ? -27.826 -13.629 -15.895 1.00 97.00 279 GLY A CA 1
ATOM 2131 C C . GLY A 1 279 ? -29.045 -14.547 -15.851 1.00 97.00 279 GLY A C 1
ATOM 2132 O O . GLY A 1 279 ? -29.344 -15.267 -16.799 1.00 97.00 279 GLY A O 1
ATOM 2133 N N . CYS A 1 280 ? -29.757 -14.467 -14.734 1.00 98.50 280 CYS A N 1
ATOM 2134 C CA . CYS A 1 280 ? -30.899 -15.301 -14.395 1.00 98.50 280 CYS A CA 1
ATOM 2135 C C . CYS A 1 280 ? -32.136 -14.464 -14.069 1.00 98.50 280 CYS A C 1
ATOM 2137 O O . CYS A 1 280 ? -31.992 -13.364 -13.526 1.00 98.50 280 CYS A O 1
ATOM 2139 N N . PRO A 1 281 ? -33.351 -14.950 -14.379 1.00 98.00 281 PRO A N 1
ATOM 2140 C CA . PRO A 1 281 ? -34.577 -14.264 -13.997 1.00 98.00 281 PRO A CA 1
ATOM 2141 C C . PRO A 1 281 ? -34.732 -14.259 -12.472 1.00 98.00 281 PRO A C 1
ATOM 2143 O O . PRO A 1 281 ? -34.588 -15.295 -11.834 1.00 98.00 281 PRO A O 1
ATOM 2146 N N . THR A 1 282 ? -35.046 -13.099 -11.902 1.00 97.81 282 THR A N 1
ATOM 2147 C CA . THR A 1 282 ? -35.472 -12.944 -10.501 1.00 97.81 282 THR A CA 1
ATOM 2148 C C . THR A 1 282 ? -36.995 -13.000 -10.383 1.00 97.81 282 THR A C 1
ATOM 2150 O O . THR A 1 282 ? -37.691 -12.971 -11.407 1.00 97.81 282 THR A O 1
ATOM 2153 N N . LYS A 1 283 ? -37.551 -12.991 -9.163 1.00 95.81 283 LYS A N 1
ATOM 2154 C CA . LYS A 1 283 ? -39.007 -13.027 -8.938 1.00 95.81 283 LYS A CA 1
ATOM 2155 C C . LYS A 1 283 ? -39.748 -11.884 -9.621 1.00 95.81 283 LYS A C 1
ATOM 2157 O O . LYS A 1 283 ? -40.883 -12.029 -10.076 1.00 95.81 283 LYS A O 1
ATOM 2162 N N . SER A 1 284 ? -39.073 -10.744 -9.752 1.00 94.88 284 SER A N 1
ATOM 2163 C CA . SER A 1 284 ? -39.568 -9.560 -10.463 1.00 94.88 284 SER A CA 1
ATOM 2164 C C . SER A 1 284 ? -39.655 -9.726 -11.992 1.00 94.88 284 SER A C 1
ATOM 2166 O O . SER A 1 284 ? -40.186 -8.849 -12.679 1.00 94.88 284 SER A O 1
ATOM 2168 N N . GLY A 1 285 ? -39.109 -10.815 -12.544 1.00 94.75 285 GLY A N 1
ATOM 2169 C CA . GLY A 1 285 ? -39.005 -11.086 -13.978 1.00 94.75 285 GLY A CA 1
ATOM 2170 C C . GLY A 1 285 ? -37.841 -10.374 -14.678 1.00 94.75 285 GLY A C 1
ATOM 2171 O O . GLY A 1 285 ? -37.770 -10.384 -15.908 1.00 94.75 285 GLY A O 1
ATOM 2172 N N . ARG A 1 286 ? -36.936 -9.729 -13.931 1.00 95.62 286 ARG A N 1
ATOM 2173 C CA . ARG A 1 286 ? -35.728 -9.086 -14.475 1.00 95.62 286 ARG A CA 1
ATOM 2174 C C . ARG A 1 286 ? -34.547 -10.047 -14.431 1.00 95.62 286 ARG A C 1
ATOM 2176 O O . ARG A 1 286 ? -34.408 -10.801 -13.480 1.00 95.62 286 ARG A O 1
ATOM 2183 N N . ALA A 1 287 ? -33.676 -9.986 -15.436 1.00 96.94 287 ALA A N 1
ATOM 2184 C CA . ALA A 1 287 ? -32.416 -10.718 -15.399 1.00 96.94 287 ALA A CA 1
ATOM 2185 C C . ALA A 1 287 ? -31.415 -10.002 -14.475 1.00 96.94 287 ALA A C 1
ATOM 2187 O O . ALA A 1 287 ? -31.115 -8.825 -14.691 1.00 96.94 287 ALA A O 1
ATOM 2188 N N . SER A 1 288 ? -30.894 -10.702 -13.471 1.00 97.50 288 SER A N 1
ATOM 2189 C CA . SER A 1 288 ? -29.787 -10.254 -12.616 1.00 97.50 288 SER A CA 1
ATOM 2190 C C . SER A 1 288 ? -28.542 -11.086 -12.910 1.00 97.50 288 SER A C 1
ATOM 2192 O O . SER A 1 288 ? -28.663 -12.185 -13.426 1.00 97.50 288 SER A O 1
ATOM 2194 N N . LYS A 1 289 ? -27.346 -10.561 -12.619 1.00 97.31 289 LYS A N 1
ATOM 2195 C CA . LYS A 1 289 ? -26.067 -11.293 -12.739 1.00 97.31 289 LYS A CA 1
ATOM 2196 C C . LYS A 1 289 ? -25.644 -11.994 -11.450 1.00 97.31 289 LYS A C 1
ATOM 2198 O O . LYS A 1 289 ? -24.685 -12.756 -11.466 1.00 97.31 289 LYS A O 1
ATOM 2203 N N . ILE A 1 290 ? -26.315 -11.687 -10.346 1.00 96.88 290 ILE A N 1
ATOM 2204 C CA . ILE A 1 290 ? -25.935 -12.129 -8.998 1.00 96.88 290 ILE A CA 1
ATOM 2205 C C . ILE A 1 290 ? -27.111 -12.722 -8.217 1.00 96.88 290 ILE A C 1
ATOM 2207 O O . ILE A 1 290 ? -26.889 -13.345 -7.187 1.00 96.88 290 ILE A O 1
ATOM 2211 N N . MET A 1 291 ? -28.343 -12.541 -8.700 1.00 98.00 291 MET A N 1
ATOM 2212 C CA . MET A 1 291 ? -29.572 -13.043 -8.080 1.00 98.00 291 MET A CA 1
ATOM 2213 C C . MET A 1 291 ? -30.356 -13.894 -9.082 1.00 98.00 291 MET A C 1
ATOM 2215 O O . MET A 1 291 ? -30.239 -13.679 -10.293 1.00 98.00 291 MET A O 1
ATOM 2219 N N . PHE A 1 292 ? -31.149 -14.843 -8.592 1.00 98.31 292 PHE A N 1
ATOM 2220 C CA . PHE A 1 292 ? -32.013 -15.701 -9.405 1.00 98.31 292 PHE A CA 1
ATOM 2221 C C . PHE A 1 292 ? -33.228 -16.185 -8.602 1.00 98.31 292 PHE A C 1
ATOM 2223 O O . PHE A 1 292 ? -33.104 -16.418 -7.406 1.00 98.31 292 PHE A O 1
ATOM 2230 N N . ASP A 1 293 ? -34.384 -16.364 -9.245 1.00 97.75 293 ASP A N 1
ATOM 2231 C CA . ASP A 1 293 ? -35.583 -16.920 -8.598 1.00 97.75 293 ASP A CA 1
ATOM 2232 C C . ASP A 1 293 ? -35.259 -18.334 -8.100 1.00 97.75 293 ASP A C 1
ATOM 2234 O O . ASP A 1 293 ? -34.736 -19.160 -8.854 1.00 97.75 293 ASP A O 1
ATOM 2238 N N . LYS A 1 294 ? -35.587 -18.632 -6.841 1.00 97.06 294 LYS A N 1
ATOM 2239 C CA . LYS A 1 294 ? -35.375 -19.957 -6.241 1.00 97.06 294 LYS A CA 1
ATOM 2240 C C . LYS A 1 294 ? -36.046 -21.096 -7.019 1.00 97.06 294 LYS A C 1
ATOM 2242 O O . LYS A 1 294 ? -35.623 -22.244 -6.916 1.00 97.06 294 LYS A O 1
ATOM 2247 N N . ASP A 1 295 ? -37.104 -20.785 -7.773 1.00 96.62 295 ASP A N 1
ATOM 2248 C CA . ASP A 1 295 ? -37.849 -21.738 -8.596 1.00 96.62 295 ASP A CA 1
ATOM 2249 C C . ASP A 1 295 ? -37.222 -21.905 -10.008 1.00 96.62 295 ASP A C 1
ATOM 2251 O O . ASP A 1 295 ? -37.756 -22.632 -10.849 1.00 96.62 295 ASP A O 1
ATOM 2255 N N . CYS A 1 296 ? -36.097 -21.237 -10.305 1.00 96.81 296 CYS A N 1
ATOM 2256 C CA . CYS A 1 296 ? -35.401 -21.315 -11.588 1.00 96.81 296 CYS A CA 1
ATOM 2257 C C . CYS A 1 296 ? -34.400 -22.486 -11.634 1.00 96.81 296 CYS A C 1
ATOM 2259 O O . CYS A 1 296 ? -33.263 -22.383 -11.182 1.00 96.81 296 CYS A O 1
ATOM 2261 N N . GLU A 1 297 ? -34.816 -23.607 -12.230 1.00 97.19 297 GLU A N 1
ATOM 2262 C CA . GLU A 1 297 ? -34.027 -24.852 -12.277 1.00 97.19 297 GLU A CA 1
ATOM 2263 C C . GLU A 1 297 ? -32.815 -24.819 -13.229 1.00 97.19 297 GLU A C 1
ATOM 2265 O O . GLU A 1 297 ? -31.942 -25.682 -13.146 1.00 97.19 297 GLU A O 1
ATOM 2270 N N . THR A 1 298 ? -32.763 -23.868 -14.165 1.00 97.62 298 THR A N 1
ATOM 2271 C CA . THR A 1 298 ? -31.707 -23.778 -15.191 1.00 97.62 298 THR A CA 1
ATOM 2272 C C . THR A 1 298 ? -30.560 -22.852 -14.806 1.00 97.62 298 THR A C 1
ATOM 2274 O O . THR A 1 298 ? -29.533 -22.839 -15.486 1.00 97.62 298 THR A O 1
ATOM 2277 N N . CYS A 1 299 ? -30.729 -22.099 -13.721 1.00 98.12 299 CYS A N 1
ATOM 2278 C CA . CY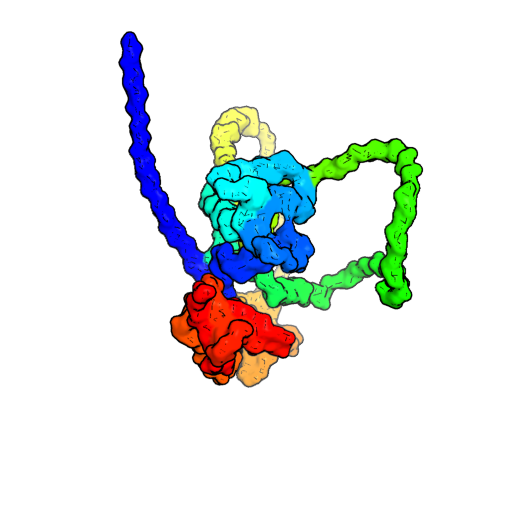S A 1 299 ? -29.739 -21.160 -13.237 1.00 98.12 299 CYS A CA 1
ATOM 2279 C C . CYS A 1 299 ? -28.597 -21.851 -12.505 1.00 98.12 299 CYS A C 1
ATOM 2281 O O . CYS A 1 299 ? -28.821 -22.701 -11.649 1.00 98.12 299 CYS A O 1
ATOM 2283 N N . THR A 1 300 ? -27.367 -21.454 -12.818 1.00 98.06 300 THR A N 1
ATOM 2284 C CA . THR A 1 300 ? -26.142 -21.901 -12.146 1.00 98.06 300 THR A CA 1
ATOM 2285 C C . THR A 1 300 ? -25.275 -20.699 -11.791 1.00 98.06 300 THR A C 1
ATOM 2287 O O . THR A 1 300 ? -25.264 -19.706 -12.512 1.00 98.06 300 THR A O 1
ATOM 2290 N N . CYS A 1 301 ? -24.539 -20.765 -10.680 1.00 97.81 301 CYS A N 1
ATOM 2291 C CA . CYS A 1 301 ? -23.511 -19.774 -10.356 1.00 97.81 301 CYS A CA 1
ATOM 2292 C C . CYS A 1 301 ? -22.161 -20.285 -10.853 1.00 97.81 301 CYS A C 1
ATOM 2294 O O . CYS A 1 301 ? -21.661 -21.302 -10.372 1.00 97.81 301 CYS A O 1
ATOM 2296 N N . GLU A 1 302 ? -21.566 -19.585 -11.811 1.00 96.81 302 GLU A N 1
ATOM 2297 C CA . GLU A 1 302 ? -20.260 -19.934 -12.356 1.00 96.81 302 GLU A CA 1
ATOM 2298 C C . GLU A 1 302 ? -19.242 -18.887 -11.915 1.00 96.81 302 GLU A C 1
ATOM 2300 O O . GLU A 1 302 ? -19.463 -17.678 -12.041 1.00 96.81 302 GLU A O 1
ATOM 2305 N N . THR A 1 303 ? -18.104 -19.331 -11.380 1.00 90.75 303 THR A N 1
ATOM 2306 C CA . THR A 1 303 ? -16.940 -18.451 -11.280 1.00 90.75 303 THR A CA 1
ATOM 2307 C C . THR A 1 303 ? -16.586 -18.070 -12.711 1.00 90.75 303 THR A C 1
ATOM 2309 O O . THR A 1 303 ? -16.379 -18.987 -13.515 1.00 90.75 303 THR A O 1
ATOM 2312 N N . PRO A 1 304 ? -16.536 -16.768 -13.065 1.00 80.94 304 PRO A N 1
ATOM 2313 C CA . PRO A 1 304 ? -16.073 -16.374 -14.375 1.00 80.94 304 PRO A CA 1
ATOM 2314 C C . PRO A 1 304 ? -14.730 -17.058 -14.532 1.00 80.94 304 PRO A C 1
ATOM 2316 O O . PRO A 1 304 ? -13.832 -16.867 -13.705 1.00 80.94 304 PRO A O 1
ATOM 2319 N N . GLN A 1 305 ? -14.623 -17.917 -15.545 1.00 69.75 305 GLN A N 1
ATOM 2320 C CA . GLN A 1 305 ? -13.316 -18.344 -15.979 1.00 69.75 305 GLN A CA 1
ATOM 2321 C C . GLN A 1 305 ? -12.638 -17.032 -16.329 1.00 69.75 305 GLN A C 1
ATOM 2323 O O . GLN A 1 305 ? -12.982 -16.386 -17.319 1.00 69.75 305 GLN A O 1
ATOM 2328 N N . LEU A 1 306 ? -11.765 -16.571 -15.430 1.00 56.75 306 LEU A N 1
ATOM 2329 C CA . LEU A 1 306 ? -10.673 -15.704 -15.794 1.00 56.75 306 LEU A CA 1
ATOM 2330 C C . LEU A 1 306 ? -10.037 -16.504 -16.911 1.00 56.75 306 LEU A C 1
ATOM 2332 O O . LEU A 1 306 ? -9.342 -17.480 -16.638 1.00 56.75 306 LEU A O 1
ATOM 2336 N N . GLU A 1 307 ? -10.437 -16.211 -18.150 1.00 51.00 307 GLU A N 1
ATOM 2337 C CA . GLU A 1 307 ? -9.743 -16.707 -19.310 1.00 51.00 307 GLU A CA 1
ATOM 2338 C C . GLU A 1 307 ? -8.339 -16.214 -19.048 1.00 51.00 307 GLU A C 1
ATOM 2340 O O . GLU A 1 307 ? -8.083 -15.010 -19.144 1.00 51.00 307 GLU A O 1
ATOM 2345 N N . GLU A 1 308 ? -7.488 -17.116 -18.546 1.00 47.16 308 GLU A N 1
ATOM 2346 C CA . GLU A 1 308 ? -6.082 -16.841 -18.359 1.00 47.16 308 GLU A CA 1
ATOM 2347 C C . GLU A 1 308 ? -5.679 -16.257 -19.700 1.00 47.16 308 GLU A C 1
ATOM 2349 O O . GLU A 1 308 ? -5.854 -16.961 -20.703 1.00 47.16 308 GLU A O 1
ATOM 2354 N N . PRO A 1 309 ? -5.333 -14.956 -19.756 1.00 48.53 309 PRO A N 1
ATOM 2355 C CA . PRO A 1 309 ? -5.263 -14.216 -21.003 1.00 48.53 309 PRO A CA 1
ATOM 2356 C C . PRO A 1 309 ? -4.389 -15.042 -21.912 1.00 48.53 309 PRO A C 1
ATOM 2358 O O . PRO A 1 309 ? -3.224 -15.215 -21.568 1.00 48.53 309 PRO A O 1
ATOM 2361 N N . ALA A 1 310 ? -5.002 -15.645 -22.945 1.00 45.28 310 ALA A N 1
ATOM 2362 C CA . ALA A 1 310 ? -4.489 -16.840 -23.601 1.00 45.28 310 ALA A CA 1
ATOM 2363 C C . ALA A 1 310 ? -2.974 -16.725 -23.728 1.00 45.28 310 ALA A C 1
ATOM 2365 O O . ALA A 1 310 ? -2.483 -15.965 -24.568 1.00 45.28 310 ALA A O 1
ATOM 2366 N N . SER A 1 311 ? -2.258 -17.403 -22.826 1.00 47.28 311 SER A N 1
ATOM 2367 C CA . SER A 1 311 ? -0.830 -17.218 -22.584 1.00 47.28 311 SER A CA 1
ATOM 2368 C C . SER A 1 311 ? -0.074 -17.947 -23.682 1.00 47.28 311 SER A C 1
ATOM 2370 O O . SER A 1 311 ? 0.605 -18.953 -23.519 1.00 47.28 311 SER A O 1
ATOM 2372 N N . LYS A 1 312 ? -0.226 -17.399 -24.881 1.00 45.19 312 LYS A N 1
ATOM 2373 C CA . LYS A 1 312 ? 0.740 -17.488 -25.957 1.00 45.19 312 LYS A CA 1
ATOM 2374 C C . LYS A 1 312 ? 1.768 -16.365 -25.833 1.00 45.19 312 LYS A C 1
ATOM 2376 O O . LYS A 1 312 ? 2.455 -16.062 -26.804 1.00 45.19 312 LYS A O 1
ATOM 2381 N N . GLU A 1 313 ? 1.903 -15.773 -24.647 1.00 50.69 313 GLU A N 1
ATOM 2382 C CA . GLU A 1 313 ? 3.184 -15.246 -24.214 1.00 50.69 313 GLU A CA 1
ATOM 2383 C C . GLU A 1 313 ? 4.133 -16.435 -24.126 1.00 50.69 313 GLU A C 1
ATOM 2385 O O . GLU A 1 313 ? 4.134 -17.215 -23.177 1.00 50.69 313 GLU A O 1
ATOM 2390 N N . SER A 1 314 ? 4.924 -16.607 -25.184 1.00 53.94 314 SER A N 1
ATOM 2391 C CA . SER A 1 314 ? 6.216 -17.265 -25.067 1.00 53.94 314 SER A CA 1
ATOM 2392 C C . SER A 1 314 ? 6.838 -16.780 -23.764 1.00 53.94 314 SER A C 1
ATOM 2394 O O . SER A 1 314 ? 7.001 -15.570 -23.620 1.00 53.94 314 SER A O 1
ATOM 2396 N N . SER A 1 315 ? 7.121 -17.685 -22.827 1.00 67.88 315 SER A N 1
ATOM 2397 C CA . SER A 1 315 ? 7.807 -17.364 -21.580 1.00 67.88 315 SER A CA 1
ATOM 2398 C C . SER A 1 315 ? 9.158 -16.746 -21.930 1.00 67.88 315 SER A C 1
ATOM 2400 O O . SER A 1 315 ? 10.150 -17.448 -22.144 1.00 67.88 315 SER A O 1
ATOM 2402 N N . LEU A 1 316 ? 9.178 -15.432 -22.109 1.00 84.62 316 LEU A N 1
ATOM 2403 C CA . LEU A 1 316 ? 10.389 -14.695 -22.379 1.00 84.62 316 LEU A CA 1
ATOM 2404 C C . LEU A 1 316 ? 11.138 -14.707 -21.054 1.00 84.62 316 LEU A C 1
ATOM 2406 O O . LEU A 1 316 ? 10.765 -14.029 -20.106 1.00 84.62 316 LEU A O 1
ATOM 2410 N N . GLU A 1 317 ? 12.131 -15.580 -20.952 1.00 94.88 317 GLU A N 1
ATOM 2411 C CA . GLU A 1 317 ? 13.072 -15.563 -19.844 1.00 94.88 317 GLU A CA 1
ATOM 2412 C C . GLU A 1 317 ? 14.185 -14.577 -20.177 1.00 94.88 317 GLU A C 1
ATOM 2414 O O . GLU A 1 317 ? 14.728 -14.569 -21.285 1.00 94.88 317 GLU A O 1
ATOM 2419 N N . CYS A 1 318 ? 14.569 -13.773 -19.193 1.00 95.50 318 CYS A N 1
ATOM 2420 C CA . CYS A 1 318 ? 15.770 -12.968 -19.294 1.00 95.50 318 CYS A CA 1
ATOM 2421 C C . CYS A 1 318 ? 17.003 -13.867 -19.453 1.00 95.50 318 CYS A C 1
ATOM 2423 O O . CYS A 1 318 ? 17.078 -14.948 -18.853 1.00 95.50 318 CYS A O 1
ATOM 2425 N N . PRO A 1 319 ? 18.017 -13.431 -20.224 1.00 95.69 319 PRO A N 1
ATOM 2426 C CA . PRO A 1 319 ? 19.221 -14.220 -20.418 1.00 95.69 319 PRO A CA 1
ATOM 2427 C C . PRO A 1 319 ? 19.907 -14.465 -19.075 1.00 95.69 319 PRO A C 1
ATOM 2429 O O . PRO A 1 319 ? 19.861 -13.640 -18.166 1.00 95.69 319 PRO A O 1
ATOM 2432 N N . SER A 1 320 ? 20.647 -15.567 -18.968 1.00 96.62 320 SER A N 1
ATOM 2433 C CA . SER A 1 320 ? 21.327 -15.978 -17.730 1.00 96.62 320 SER A CA 1
ATOM 2434 C C . SER A 1 320 ? 22.335 -14.967 -17.169 1.00 96.62 320 SER A C 1
ATOM 2436 O O . SER A 1 320 ? 22.853 -15.170 -16.076 1.00 96.62 320 SER A O 1
ATOM 2438 N N . SER A 1 321 ? 22.671 -13.932 -17.941 1.00 96.19 321 SER A N 1
ATOM 2439 C CA . SER A 1 321 ? 23.530 -12.833 -17.507 1.00 96.19 321 SER A CA 1
ATOM 2440 C C . SER A 1 321 ? 22.798 -11.805 -16.635 1.00 96.19 321 SER A C 1
ATOM 2442 O O . SER A 1 321 ? 23.464 -11.149 -15.830 1.00 96.19 321 SER A O 1
ATOM 2444 N N . ALA A 1 322 ? 21.471 -11.694 -16.768 1.00 96.69 322 ALA A N 1
ATOM 2445 C CA . ALA A 1 322 ? 20.623 -10.800 -15.987 1.00 96.69 322 ALA A CA 1
ATOM 2446 C C . ALA A 1 322 ? 20.661 -11.131 -14.492 1.00 96.69 322 ALA A C 1
ATOM 2448 O O . ALA A 1 322 ? 20.883 -12.275 -14.093 1.00 96.69 322 ALA A O 1
ATOM 2449 N N . ALA A 1 323 ? 20.447 -10.111 -13.660 1.00 95.06 323 ALA A N 1
ATOM 2450 C CA . ALA A 1 323 ? 20.375 -10.281 -12.213 1.00 95.06 323 ALA A CA 1
ATOM 2451 C C . ALA A 1 323 ? 19.127 -11.080 -11.806 1.00 95.06 323 ALA A C 1
ATOM 2453 O O . ALA A 1 323 ? 19.169 -11.835 -10.837 1.00 95.06 323 ALA A O 1
ATOM 2454 N N . ILE A 1 324 ? 18.042 -10.938 -12.573 1.00 91.56 324 ILE A N 1
ATOM 2455 C CA . ILE A 1 324 ? 16.767 -11.630 -12.380 1.00 91.56 324 ILE A CA 1
ATOM 2456 C C . ILE A 1 324 ? 16.386 -12.288 -13.711 1.00 91.56 324 ILE A C 1
ATOM 2458 O O . ILE A 1 324 ? 16.467 -11.662 -14.765 1.00 91.56 324 ILE A O 1
ATOM 2462 N N . ARG A 1 325 ? 16.020 -13.576 -13.676 1.00 92.88 325 ARG A N 1
ATOM 2463 C CA . ARG A 1 325 ? 15.679 -14.356 -14.883 1.00 92.88 325 ARG A CA 1
ATOM 2464 C C . ARG A 1 325 ? 14.258 -14.144 -15.391 1.00 92.88 325 ARG A C 1
ATOM 2466 O O . ARG A 1 325 ? 13.965 -14.474 -16.534 1.00 92.88 325 ARG A O 1
ATOM 2473 N N . ARG A 1 326 ? 13.382 -13.634 -14.537 1.00 91.62 326 ARG A N 1
ATOM 2474 C CA . ARG A 1 326 ? 12.023 -13.268 -14.906 1.00 91.62 326 ARG A CA 1
ATOM 2475 C C . ARG A 1 326 ? 12.025 -11.783 -15.288 1.00 91.62 326 ARG A C 1
ATOM 2477 O O . ARG A 1 326 ? 12.554 -11.005 -14.492 1.00 91.62 326 ARG A O 1
ATOM 2484 N N . PRO A 1 327 ? 11.500 -11.411 -16.465 1.00 93.56 327 PRO A N 1
ATOM 2485 C CA . PRO A 1 327 ? 11.306 -10.009 -16.804 1.00 93.56 327 PRO A CA 1
ATOM 2486 C C . PRO A 1 327 ? 10.383 -9.336 -15.790 1.00 93.56 327 PRO A C 1
ATOM 2488 O O . PRO A 1 327 ? 9.567 -10.007 -15.152 1.00 93.56 327 PRO A O 1
ATOM 2491 N N . ASP A 1 328 ? 10.518 -8.028 -15.636 1.00 86.81 328 ASP A N 1
ATOM 2492 C CA . ASP A 1 328 ? 9.564 -7.219 -14.884 1.00 86.81 328 ASP A CA 1
ATOM 2493 C C . ASP A 1 328 ? 8.198 -7.134 -15.616 1.00 86.81 328 ASP A C 1
ATOM 2495 O O . ASP A 1 328 ? 8.053 -7.669 -16.723 1.00 86.81 328 ASP A O 1
ATOM 2499 N N . PRO A 1 329 ? 7.161 -6.519 -15.016 1.00 82.25 329 PRO A N 1
ATOM 2500 C CA . PRO A 1 329 ? 5.843 -6.392 -15.645 1.00 82.25 329 PRO A CA 1
ATOM 2501 C C . PRO A 1 329 ? 5.831 -5.628 -16.979 1.00 82.25 329 PRO A C 1
ATOM 2503 O O . PRO A 1 329 ? 4.902 -5.811 -17.766 1.00 82.25 329 PRO A O 1
ATOM 2506 N N . ASP A 1 330 ? 6.849 -4.806 -17.256 1.00 83.88 330 ASP A N 1
ATOM 2507 C CA . ASP A 1 330 ? 7.015 -4.116 -18.541 1.00 83.88 330 ASP A CA 1
ATOM 2508 C C . ASP A 1 330 ? 7.665 -5.020 -19.608 1.00 83.88 330 ASP A C 1
ATOM 2510 O O . ASP A 1 330 ? 7.704 -4.683 -20.798 1.00 83.88 330 ASP A O 1
ATOM 2514 N N . GLY A 1 3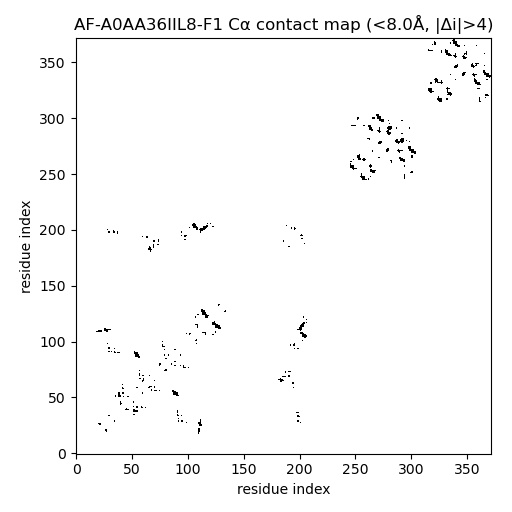31 ? 8.124 -6.207 -19.200 1.00 91.56 331 GLY A N 1
ATOM 2515 C CA . GLY A 1 331 ? 8.802 -7.178 -20.044 1.00 91.56 331 GLY A CA 1
ATOM 2516 C C . GLY A 1 331 ? 10.298 -6.904 -20.189 1.00 91.56 331 GLY A C 1
ATOM 2517 O O . GLY A 1 331 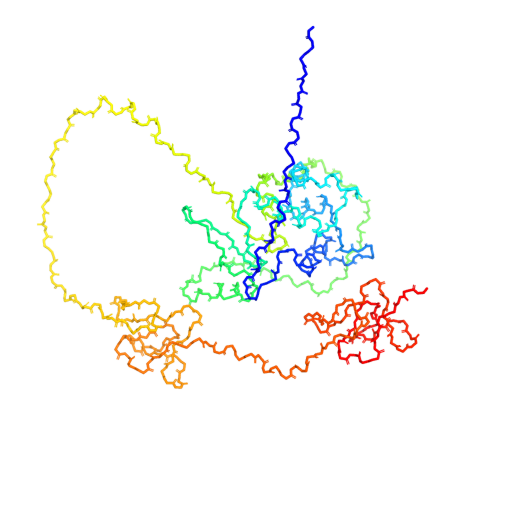? 10.900 -7.398 -21.146 1.00 91.56 331 GLY A O 1
ATOM 2518 N N . ASP A 1 332 ? 10.902 -6.143 -19.275 1.00 94.81 332 ASP A N 1
ATOM 2519 C CA . ASP A 1 332 ? 12.316 -5.782 -19.284 1.00 94.81 332 ASP A CA 1
ATOM 2520 C C . ASP A 1 332 ? 13.145 -6.629 -18.296 1.00 94.81 332 ASP A C 1
ATOM 2522 O O . ASP A 1 332 ? 12.685 -7.159 -17.286 1.00 94.81 332 ASP A O 1
ATOM 2526 N N . CYS A 1 333 ? 14.422 -6.797 -18.619 1.00 96.38 333 CYS A N 1
ATOM 2527 C CA . CYS A 1 333 ? 15.408 -7.561 -17.873 1.00 96.38 333 CYS A CA 1
ATOM 2528 C C . CYS A 1 333 ? 16.387 -6.633 -17.165 1.00 96.38 333 CYS A C 1
ATOM 2530 O O . CYS A 1 333 ? 16.982 -5.763 -17.797 1.00 96.38 333 CYS A O 1
ATOM 2532 N N . PHE A 1 334 ? 16.633 -6.872 -15.874 1.00 96.38 334 PHE A N 1
ATOM 2533 C CA . PHE A 1 334 ? 17.488 -6.014 -15.053 1.00 96.38 334 PHE A CA 1
ATOM 2534 C C . PHE A 1 334 ? 18.919 -6.549 -14.884 1.00 96.38 334 PHE A C 1
ATOM 2536 O O . PHE A 1 334 ? 19.146 -7.706 -14.519 1.00 96.38 334 PHE A O 1
ATOM 2543 N N . CYS A 1 335 ? 19.909 -5.674 -15.086 1.00 96.88 335 CYS A N 1
ATOM 2544 C CA . CYS A 1 335 ? 21.340 -6.008 -15.053 1.00 96.88 335 CYS A CA 1
ATOM 2545 C C . CYS A 1 335 ? 21.955 -5.843 -13.642 1.00 96.88 335 CYS A C 1
ATOM 2547 O O . CYS A 1 335 ? 23.090 -6.257 -13.393 1.00 96.88 335 CYS A O 1
ATOM 2549 N N . GLY A 1 336 ? 21.233 -5.268 -12.672 1.00 93.62 336 GLY A N 1
ATOM 2550 C CA . GLY A 1 336 ? 21.736 -5.084 -11.307 1.00 93.62 336 GLY A CA 1
ATOM 2551 C C . GLY A 1 336 ? 22.979 -4.190 -11.252 1.00 93.62 336 GLY A C 1
ATOM 2552 O O . GLY A 1 336 ? 22.997 -3.058 -11.746 1.00 93.62 336 GLY A O 1
ATOM 2553 N N . ARG A 1 337 ? 24.059 -4.700 -10.645 1.00 91.88 337 ARG A N 1
ATOM 2554 C CA . ARG A 1 337 ? 25.357 -3.999 -10.599 1.00 91.88 337 ARG A CA 1
ATOM 2555 C C . ARG A 1 337 ? 26.104 -4.028 -11.937 1.00 91.88 337 ARG A C 1
ATOM 2557 O O . ARG A 1 337 ? 26.954 -3.172 -12.153 1.00 91.88 337 ARG A O 1
ATOM 2564 N N . LYS A 1 338 ? 25.751 -4.942 -12.843 1.00 96.62 338 LYS A N 1
ATOM 2565 C CA . LYS A 1 338 ? 26.350 -5.068 -14.178 1.00 96.62 338 LYS A CA 1
ATOM 2566 C C . LYS A 1 338 ? 25.875 -3.960 -15.116 1.00 96.62 338 LYS A C 1
ATOM 2568 O O . LYS A 1 338 ? 24.909 -3.251 -14.821 1.00 96.62 338 LYS A O 1
ATOM 2573 N N . LEU A 1 339 ? 26.576 -3.794 -16.229 1.00 96.75 339 LEU A N 1
ATOM 2574 C CA . LEU A 1 339 ? 26.179 -2.931 -17.334 1.00 96.75 339 LEU A CA 1
ATOM 2575 C C . LEU A 1 339 ? 25.558 -3.772 -18.431 1.00 96.75 339 LEU A C 1
ATOM 2577 O O . LEU A 1 339 ? 25.997 -4.894 -18.688 1.00 96.75 339 LEU A O 1
ATOM 2581 N N . CYS A 1 340 ? 24.557 -3.216 -19.091 1.00 96.81 340 CYS A N 1
ATOM 2582 C CA . CYS A 1 340 ? 23.994 -3.847 -20.261 1.00 96.81 340 CYS A CA 1
ATOM 2583 C C . CYS A 1 340 ? 24.735 -3.460 -21.539 1.00 96.81 340 CYS A C 1
ATOM 2585 O O . CYS A 1 340 ? 25.113 -2.306 -21.730 1.00 96.81 340 CYS A O 1
ATOM 2587 N N . MET A 1 341 ? 24.999 -4.467 -22.369 1.00 97.69 341 MET A N 1
ATOM 2588 C CA . MET A 1 341 ? 25.758 -4.376 -23.613 1.00 97.69 341 MET A CA 1
ATOM 2589 C C . MET A 1 341 ? 24.940 -4.979 -24.745 1.00 97.69 341 MET A C 1
ATOM 2591 O O . MET A 1 341 ? 24.463 -6.111 -24.616 1.00 97.69 341 MET A O 1
ATOM 2595 N N . GLN A 1 342 ? 24.858 -4.257 -25.859 1.00 97.44 342 GLN A N 1
ATOM 2596 C CA . GLN A 1 342 ? 24.285 -4.734 -27.111 1.00 97.44 342 GLN A CA 1
ATOM 2597 C C . GLN A 1 342 ? 25.422 -4.909 -28.125 1.00 97.44 342 GLN A C 1
ATOM 2599 O O . GLN A 1 342 ? 25.987 -3.942 -28.636 1.00 97.44 342 GLN A O 1
ATOM 2604 N N . GLY A 1 343 ? 25.835 -6.157 -28.357 1.00 95.12 343 GLY A N 1
ATOM 2605 C CA . GLY A 1 343 ? 27.048 -6.447 -29.132 1.00 95.12 343 GLY A CA 1
ATOM 2606 C C . GLY A 1 343 ? 28.330 -5.992 -28.417 1.00 95.12 343 GLY A C 1
ATOM 2607 O O . GLY A 1 343 ? 28.720 -6.595 -27.412 1.00 95.12 343 GLY A O 1
ATOM 2608 N N . GLU A 1 344 ? 28.996 -4.970 -28.965 1.00 95.62 344 GLU A N 1
ATOM 2609 C CA . GLU A 1 344 ? 30.192 -4.313 -28.399 1.00 95.62 344 GLU A CA 1
ATOM 2610 C C . GLU A 1 344 ? 29.892 -2.908 -27.850 1.00 95.62 344 GLU A C 1
ATOM 2612 O O . GLU A 1 344 ? 30.766 -2.271 -27.265 1.00 95.62 344 GLU A O 1
ATOM 2617 N N . GLU A 1 345 ? 28.661 -2.419 -28.010 1.00 97.12 345 GLU A N 1
ATOM 2618 C CA . GLU A 1 345 ? 28.268 -1.094 -27.548 1.00 97.12 345 GLU A CA 1
ATOM 2619 C C . GLU A 1 345 ? 27.660 -1.156 -26.145 1.00 97.12 345 GLU A C 1
ATOM 2621 O O . GLU A 1 345 ? 26.886 -2.058 -25.813 1.00 97.12 345 GLU A O 1
ATOM 2626 N N . GLN A 1 346 ? 27.992 -0.160 -25.323 1.00 96.69 346 GLN A N 1
ATOM 2627 C CA . GLN A 1 346 ? 27.392 0.009 -24.007 1.00 96.69 346 GLN A CA 1
ATOM 2628 C C . GLN A 1 346 ? 25.962 0.546 -24.142 1.00 96.69 346 GLN A C 1
ATOM 2630 O O . GLN A 1 346 ? 25.700 1.499 -24.882 1.00 96.69 346 GLN A O 1
ATOM 2635 N N . GLY A 1 347 ? 25.054 -0.054 -23.380 1.00 96.38 347 GLY A N 1
ATOM 2636 C CA . GLY A 1 347 ? 23.629 0.231 -23.396 1.00 96.38 347 GLY A CA 1
ATOM 2637 C C . GLY A 1 347 ? 22.870 -0.623 -24.407 1.00 96.38 347 GLY A C 1
ATOM 2638 O O . GLY A 1 347 ? 23.344 -0.903 -25.507 1.00 96.38 347 GLY A O 1
ATOM 2639 N N . CYS A 1 348 ? 21.668 -1.016 -24.015 1.00 97.56 348 CYS A N 1
ATOM 2640 C CA . CYS A 1 348 ? 20.726 -1.764 -24.826 1.00 97.56 348 CYS A CA 1
ATOM 2641 C C . CYS A 1 348 ? 19.620 -0.851 -25.328 1.00 97.56 348 CYS A C 1
ATOM 2643 O O . CYS A 1 348 ? 19.109 -0.018 -24.580 1.00 97.56 348 CYS A O 1
ATOM 2645 N N . THR A 1 349 ? 19.251 -0.992 -26.599 1.00 93.75 349 THR A N 1
ATOM 2646 C CA . THR A 1 349 ? 18.183 -0.180 -27.187 1.00 93.75 349 THR A CA 1
ATOM 2647 C C . THR A 1 349 ? 16.832 -0.591 -26.596 1.00 93.75 349 THR A C 1
ATOM 2649 O O . THR A 1 349 ? 16.308 -1.658 -26.910 1.00 93.75 349 THR A O 1
ATOM 2652 N N . SER A 1 350 ? 16.271 0.265 -25.745 1.00 86.94 350 SER A N 1
ATOM 2653 C CA . SER A 1 350 ? 14.863 0.245 -25.344 1.00 86.94 350 SER A CA 1
ATOM 2654 C C . SER A 1 350 ? 14.044 1.120 -26.306 1.00 86.94 350 SER A C 1
ATOM 2656 O O . SER A 1 350 ? 14.610 1.839 -27.133 1.00 86.94 350 SER A O 1
ATOM 2658 N N . ARG A 1 351 ? 12.706 1.063 -26.232 1.00 77.00 351 ARG A N 1
ATOM 2659 C CA . ARG A 1 351 ? 11.747 1.629 -27.212 1.00 77.00 351 ARG A CA 1
ATOM 2660 C C . ARG A 1 351 ? 12.030 3.077 -27.646 1.00 77.00 351 ARG A C 1
ATOM 2662 O O . ARG A 1 351 ? 11.582 3.462 -28.722 1.00 77.00 351 ARG A O 1
ATOM 2669 N N . LEU A 1 352 ? 12.737 3.874 -26.840 1.00 79.19 352 LEU A N 1
ATOM 2670 C CA . LEU A 1 352 ? 13.017 5.289 -27.114 1.00 79.19 352 LEU A CA 1
ATOM 2671 C C . LEU A 1 352 ? 14.466 5.735 -26.829 1.00 79.19 352 LEU A C 1
ATOM 2673 O O . LEU A 1 352 ? 14.833 6.850 -27.196 1.00 79.19 352 LEU A O 1
ATOM 2677 N N . SER A 1 353 ? 15.297 4.912 -26.186 1.00 89.94 353 SER A N 1
ATOM 2678 C CA . SER A 1 353 ? 16.658 5.291 -25.778 1.00 89.94 353 SER A CA 1
ATOM 2679 C C . SER A 1 353 ? 17.523 4.068 -25.459 1.00 89.94 353 SER A C 1
ATOM 2681 O O . SER A 1 353 ? 17.021 2.954 -25.323 1.00 89.94 353 SER A O 1
ATOM 2683 N N . LYS A 1 354 ? 18.842 4.268 -25.338 1.00 94.75 354 LYS A N 1
ATOM 2684 C CA . LYS A 1 354 ? 19.729 3.252 -24.761 1.00 94.75 354 LYS A CA 1
ATOM 2685 C C . LYS A 1 354 ? 19.617 3.278 -23.241 1.00 94.75 354 LYS A C 1
ATOM 2687 O O . LYS A 1 354 ? 19.862 4.320 -22.635 1.00 94.75 354 LYS A O 1
ATOM 2692 N N . ASP A 1 355 ? 19.299 2.136 -22.647 1.00 95.12 355 ASP A N 1
ATOM 2693 C CA . ASP A 1 355 ? 19.330 1.932 -21.202 1.00 95.12 355 ASP A CA 1
ATOM 2694 C C . ASP A 1 355 ? 20.551 1.074 -20.830 1.00 95.12 355 ASP A C 1
ATOM 2696 O O . ASP A 1 355 ? 20.927 0.131 -21.529 1.00 95.12 355 ASP A O 1
ATOM 2700 N N . PHE A 1 356 ? 21.233 1.440 -19.748 1.00 96.69 356 PHE A N 1
ATOM 2701 C CA . PHE A 1 356 ? 22.464 0.788 -19.294 1.00 96.69 356 PHE A CA 1
ATOM 2702 C C . PHE A 1 356 ? 22.219 -0.307 -18.246 1.00 96.69 356 PHE A C 1
ATOM 2704 O O . PHE A 1 356 ? 23.170 -0.969 -17.816 1.00 96.69 356 PHE A O 1
ATOM 2711 N N . LYS A 1 357 ? 20.967 -0.478 -17.817 1.00 96.25 357 LYS A N 1
ATOM 2712 C CA . LYS A 1 357 ? 20.526 -1.310 -16.693 1.00 96.25 357 LYS A CA 1
ATOM 2713 C C . LYS A 1 357 ? 19.296 -2.161 -16.989 1.00 96.25 357 LYS A C 1
ATOM 2715 O O . LYS A 1 357 ? 19.123 -3.153 -16.283 1.00 96.25 357 LYS A O 1
ATOM 2720 N N . HIS A 1 358 ? 18.503 -1.810 -17.993 1.00 96.00 358 HIS A N 1
ATOM 2721 C CA . HIS A 1 358 ? 17.328 -2.561 -18.419 1.00 96.00 358 HIS A CA 1
ATOM 2722 C C . HIS A 1 358 ? 17.382 -2.844 -19.920 1.00 96.00 358 HIS A C 1
ATOM 2724 O O . HIS A 1 358 ? 17.989 -2.094 -20.687 1.00 96.00 358 HIS A O 1
ATOM 2730 N N . PHE A 1 359 ? 16.780 -3.947 -20.349 1.00 96.25 359 PHE A N 1
ATOM 2731 C CA . PHE A 1 359 ? 16.584 -4.250 -21.765 1.00 96.25 359 PHE A CA 1
ATOM 2732 C C . PHE A 1 359 ? 15.384 -5.178 -21.955 1.00 96.25 359 PHE A C 1
ATOM 2734 O O . PHE A 1 359 ? 15.199 -6.058 -21.118 1.00 96.25 359 PHE A O 1
ATOM 2741 N N . PRO A 1 360 ? 14.630 -5.076 -23.061 1.00 95.25 360 PRO A N 1
ATOM 2742 C CA . PRO A 1 360 ? 13.484 -5.950 -23.293 1.00 95.25 360 PRO A CA 1
ATOM 2743 C C . PRO A 1 360 ? 13.884 -7.421 -23.282 1.00 95.25 360 PRO A C 1
ATOM 2745 O O . PRO A 1 360 ? 14.875 -7.797 -23.908 1.00 95.25 360 PRO A O 1
ATOM 2748 N N . ALA A 1 361 ? 13.087 -8.282 -22.658 1.00 94.75 361 ALA A N 1
ATOM 2749 C CA . ALA A 1 361 ? 13.311 -9.728 -22.650 1.00 94.75 361 ALA A CA 1
ATOM 2750 C C . ALA A 1 361 ? 13.258 -10.346 -24.056 1.00 94.75 361 ALA A C 1
ATOM 2752 O O . ALA A 1 361 ? 13.849 -11.392 -24.316 1.00 94.75 361 ALA A O 1
ATOM 2753 N N . SER A 1 362 ? 12.602 -9.663 -24.998 1.00 93.69 362 SER A N 1
ATOM 2754 C CA . SER A 1 362 ? 12.621 -9.997 -26.423 1.00 93.69 362 SER A CA 1
ATOM 2755 C C . SER A 1 362 ? 13.937 -9.639 -27.135 1.00 93.69 362 SER A C 1
ATOM 2757 O O . SER A 1 362 ? 14.102 -9.972 -28.308 1.00 93.69 362 SER A O 1
ATOM 2759 N N . CYS A 1 363 ? 14.860 -8.928 -26.482 1.00 94.19 363 CYS A N 1
ATOM 2760 C CA . CYS A 1 363 ? 16.115 -8.457 -27.061 1.00 94.19 363 CYS A CA 1
ATOM 2761 C C . CYS A 1 363 ? 17.210 -9.531 -26.943 1.00 94.19 363 CYS A C 1
ATOM 2763 O O . CYS A 1 363 ? 17.864 -9.679 -25.911 1.00 94.19 363 CYS A O 1
ATOM 2765 N N . SER A 1 364 ? 17.409 -10.307 -28.010 1.00 94.69 364 SER A N 1
ATOM 2766 C CA . SER A 1 364 ? 18.285 -11.490 -28.000 1.00 94.69 364 SER A CA 1
ATOM 2767 C C . SER A 1 364 ? 19.792 -11.196 -28.007 1.00 94.69 364 SER A C 1
ATOM 2769 O O . SER A 1 364 ? 20.589 -12.095 -27.746 1.00 94.69 364 SER A O 1
ATOM 2771 N N . ASP A 1 365 ? 20.204 -9.978 -28.356 1.00 96.06 365 ASP A N 1
ATOM 2772 C CA . ASP A 1 365 ? 21.610 -9.554 -28.459 1.00 96.06 365 ASP A CA 1
ATOM 2773 C C . ASP A 1 365 ? 22.090 -8.721 -27.257 1.00 96.06 365 ASP A C 1
ATOM 2775 O O . ASP A 1 365 ? 23.270 -8.359 -27.181 1.00 96.06 365 ASP A O 1
ATOM 2779 N N . CYS A 1 366 ? 21.199 -8.476 -26.297 1.00 97.62 366 CYS A N 1
ATOM 2780 C CA . CYS A 1 366 ? 21.492 -7.795 -25.048 1.00 97.62 366 CYS A CA 1
ATOM 2781 C C . CYS A 1 366 ? 21.959 -8.753 -23.952 1.00 97.62 366 CYS A C 1
ATOM 2783 O O . CYS A 1 366 ? 21.395 -9.826 -23.732 1.00 97.62 366 CYS A O 1
ATOM 2785 N N . ARG A 1 367 ? 23.018 -8.362 -23.238 1.00 97.88 367 ARG A N 1
ATOM 2786 C CA . ARG A 1 367 ? 23.556 -9.125 -22.103 1.00 97.88 367 ARG A CA 1
ATOM 2787 C C . ARG A 1 367 ? 24.123 -8.219 -21.024 1.00 97.88 367 ARG A C 1
ATOM 2789 O O . ARG A 1 367 ? 24.599 -7.122 -21.302 1.00 97.88 367 ARG A O 1
ATOM 2796 N N . CYS A 1 368 ? 24.146 -8.729 -19.801 1.00 98.25 368 CYS A N 1
ATOM 2797 C CA . CYS A 1 368 ? 24.747 -8.041 -18.666 1.00 98.25 368 CYS A CA 1
ATOM 2798 C C . CYS A 1 368 ? 26.216 -8.447 -18.520 1.00 98.25 368 CYS A C 1
ATOM 2800 O O . CYS A 1 368 ? 26.525 -9.636 -18.414 1.00 98.25 368 CYS A O 1
ATOM 2802 N N . VAL A 1 369 ? 27.119 -7.475 -18.457 1.00 97.75 369 VAL A N 1
ATOM 2803 C CA . VAL A 1 369 ? 28.557 -7.687 -18.244 1.00 97.75 369 VAL A CA 1
ATOM 2804 C C . VAL A 1 369 ? 29.036 -6.905 -17.028 1.00 97.75 369 VAL A C 1
ATOM 2806 O O . VAL A 1 369 ? 28.478 -5.860 -16.688 1.00 97.75 369 VAL A O 1
ATOM 2809 N N . ASP A 1 370 ? 30.066 -7.402 -16.355 1.00 96.81 370 ASP A N 1
ATOM 2810 C CA . ASP A 1 370 ? 30.696 -6.654 -15.270 1.00 96.81 370 ASP A CA 1
ATOM 2811 C C . ASP A 1 370 ? 31.301 -5.352 -15.818 1.00 96.81 370 ASP A C 1
ATOM 2813 O O . ASP A 1 370 ? 31.839 -5.328 -16.926 1.00 96.81 370 ASP A O 1
ATOM 2817 N N . ALA A 1 371 ? 31.162 -4.256 -15.069 1.00 89.44 371 ALA A N 1
ATOM 2818 C CA . ALA A 1 371 ? 31.757 -2.981 -15.447 1.00 89.44 371 ALA A CA 1
ATOM 2819 C C . ALA A 1 371 ? 33.286 -3.105 -15.363 1.00 89.44 371 ALA A C 1
ATOM 2821 O O . ALA A 1 371 ? 33.821 -3.296 -14.270 1.00 89.44 371 ALA A O 1
ATOM 2822 N N . THR A 1 372 ? 33.955 -3.073 -16.518 1.00 80.69 372 THR A N 1
ATOM 2823 C CA . THR A 1 372 ? 35.423 -3.112 -16.642 1.00 80.69 372 THR A CA 1
ATOM 2824 C C . THR A 1 372 ? 36.076 -1.797 -16.281 1.00 80.69 372 THR A C 1
ATOM 2826 O O . THR A 1 372 ? 35.511 -0.755 -16.689 1.00 80.69 372 THR A O 1
#

pLDDT: mean 80.24, std 21.11, range [36.25, 98.5]

Mean predicted aligned error: 17.53 Å

Radius of gyration: 31.13 Å; Cα contacts (8 Å, |Δi|>4): 494; chains: 1; bounding box: 89×70×80 Å

Secondary structure (DSSP, 8-state):
-----------------PPPPPPTTSPPTT-HHHHHHHHHHHTTTS--TT-TTEEEHHHHHHHHTB-HHHHHHHHHHTTGGGSSSTTEEEHHHHHHHHHHHHHHHSB--SSTTEEEEEETTEEEEEEE-SHHHHHHHHT--SSS--------------SS-PPP-PPP---------------B---HHHHHHHHHHHTT-BPBPPP-----GGGSTTTTTTS-----------------------PBPPTTSSSSB--TTSEEEPPTT-EEEETTEEBEE-TTS-EESSEEETT-TTEEEE--------------PPPTTSS-SS--TTSEEE-TTSEEEETTEEBEE-SSSEESSEEETT-TTEEEE---